Protein AF-J9CQ87-F1 (afdb_monomer_lite)

pLDDT: mean 82.02, std 18.48, range [25.48, 96.5]

Secondary structure (DSSP, 8-state):
----THHHHHHHHHHHHTTT-PPP--------PPPPPS-PPP---HHHHHHHHHHHHHHHHHHIIIIISHHHHHHHHHHHHTSPPP--HHHHHHHHHHHHHHHHHHHHTT-SSHHHHHHHHHHHHHHHHHHHHHTTT--HHHHHHHHHHHHHHHHHHHHHHHHHHHHH-S---HHHHHHHHHHHHHHHHHHHHHH----HHHHHHHHHHHHHHTT----HHHHHHS-S---HHHHHHHHHHHHHH-TT-GGGTGGGSPPPS-SGGGGSPP-SHHHHHHS-THHHHHHHTSPPPTT--HHHHHHHHHHHHHHT-S--------HHHHHHHHHHHHHT-HHHHHHHHHHH-HHHHHTT---HHHHHHHHHHHHH-SS-SS----HHHHHHHHHHHHHHHT---HHHHHHHHHHHHTTSHHHHHHHTTT--

Structure (mmCIF, N/CA/C/O backbone):
data_AF-J9CQ87-F1
#
_entry.id   AF-J9CQ87-F1
#
loop_
_atom_site.group_PDB
_atom_site.id
_atom_site.type_symbol
_atom_site.label_atom_id
_atom_site.label_alt_id
_atom_site.label_comp_id
_atom_site.label_asym_id
_atom_site.label_entity_id
_atom_site.label_seq_id
_atom_site.pdbx_PDB_ins_code
_atom_site.Cartn_x
_atom_site.Cartn_y
_atom_site.Cartn_z
_atom_site.occupancy
_atom_site.B_iso_or_equiv
_atom_site.auth_seq_id
_atom_site.auth_comp_id
_atom_site.auth_asym_id
_atom_site.auth_atom_id
_atom_site.pdbx_PDB_model_num
ATOM 1 N N . MET A 1 1 ? 20.898 -12.277 12.303 1.00 35.22 1 MET A N 1
ATOM 2 C CA . MET A 1 1 ? 20.474 -11.953 13.682 1.00 35.22 1 MET A CA 1
ATOM 3 C C . MET A 1 1 ? 19.114 -12.583 13.919 1.00 35.22 1 MET A C 1
ATOM 5 O O . MET A 1 1 ? 18.089 -11.985 13.626 1.00 35.22 1 MET A O 1
ATOM 9 N N . THR A 1 2 ? 19.126 -13.839 14.346 1.00 26.33 2 THR A N 1
ATOM 10 C CA . THR A 1 2 ? 17.952 -14.600 14.772 1.00 26.33 2 THR A CA 1
ATOM 11 C C . THR A 1 2 ? 17.672 -14.237 16.227 1.00 26.33 2 THR A C 1
ATOM 13 O O . THR A 1 2 ? 18.427 -14.601 17.123 1.00 26.33 2 THR A O 1
ATOM 16 N N . CYS A 1 3 ? 16.631 -13.436 16.453 1.00 26.03 3 CYS A N 1
ATOM 17 C CA . CYS A 1 3 ? 16.179 -13.101 17.797 1.00 26.03 3 CYS A CA 1
ATOM 18 C C . CYS A 1 3 ? 15.290 -14.245 18.297 1.00 26.03 3 CYS A C 1
ATOM 20 O O . CYS A 1 3 ? 14.221 -14.515 17.749 1.00 26.03 3 CYS A O 1
ATOM 22 N N . ASP A 1 4 ? 15.809 -14.952 19.291 1.00 25.48 4 ASP A N 1
ATOM 23 C CA . ASP A 1 4 ? 15.266 -16.145 19.923 1.00 25.48 4 ASP A CA 1
ATOM 24 C C . ASP A 1 4 ? 13.944 -15.842 20.660 1.00 25.48 4 ASP A C 1
ATOM 26 O O . ASP A 1 4 ? 13.906 -15.336 21.784 1.00 25.48 4 ASP A O 1
ATOM 30 N N . THR A 1 5 ? 12.825 -16.154 20.005 1.00 33.22 5 THR A N 1
ATOM 31 C CA . THR A 1 5 ? 11.451 -16.017 20.518 1.00 33.22 5 THR A CA 1
ATOM 32 C C . THR A 1 5 ? 11.085 -17.072 21.572 1.00 33.22 5 THR A C 1
ATOM 34 O O . THR A 1 5 ? 9.986 -17.026 22.135 1.00 33.22 5 THR A O 1
ATOM 37 N N . SER A 1 6 ? 11.994 -17.994 21.915 1.00 29.86 6 SER A N 1
ATOM 38 C CA . SER A 1 6 ? 11.729 -19.055 22.896 1.00 29.86 6 SER A CA 1
ATOM 39 C C . SER A 1 6 ? 11.899 -18.601 24.355 1.00 29.86 6 SER A C 1
ATOM 41 O O . SER A 1 6 ? 11.255 -19.150 25.257 1.00 29.86 6 SER A O 1
ATOM 43 N N . ARG A 1 7 ? 12.693 -17.549 24.610 1.00 29.77 7 ARG A N 1
ATOM 44 C CA . ARG A 1 7 ? 12.981 -17.063 25.974 1.00 29.77 7 ARG A CA 1
ATOM 45 C C . ARG A 1 7 ? 11.858 -16.204 26.565 1.00 29.77 7 ARG A C 1
ATOM 47 O O . ARG A 1 7 ? 11.610 -16.268 27.768 1.00 29.77 7 ARG A O 1
ATOM 54 N N . SER A 1 8 ? 11.111 -15.489 25.719 1.00 31.39 8 SER A N 1
ATOM 55 C CA . SER A 1 8 ? 9.995 -14.627 26.148 1.00 31.39 8 SER A CA 1
ATOM 56 C C . SER A 1 8 ? 8.750 -15.430 26.570 1.00 31.39 8 SER A C 1
ATOM 58 O O . SER A 1 8 ? 8.050 -15.067 27.516 1.00 31.39 8 SER A O 1
ATOM 60 N N . ARG A 1 9 ? 8.522 -16.611 25.972 1.00 32.94 9 ARG A N 1
ATOM 61 C CA . ARG A 1 9 ? 7.396 -17.492 26.342 1.00 32.94 9 ARG A CA 1
ATOM 62 C C . ARG A 1 9 ? 7.557 -18.143 27.722 1.00 32.94 9 ARG A C 1
ATOM 64 O O . ARG A 1 9 ? 6.557 -18.370 28.398 1.00 32.94 9 ARG A O 1
ATOM 71 N N . ARG A 1 10 ? 8.791 -18.384 28.189 1.00 32.78 10 ARG A N 1
ATOM 72 C CA . ARG A 1 10 ? 9.041 -18.952 29.532 1.00 32.78 10 ARG A CA 1
ATOM 73 C C . ARG A 1 10 ? 8.889 -17.932 30.663 1.00 32.78 10 ARG A C 1
ATOM 75 O O . ARG A 1 10 ? 8.535 -18.332 31.769 1.00 32.78 10 ARG A O 1
ATOM 82 N N . LEU A 1 11 ? 9.109 -16.638 30.405 1.00 35.78 11 LEU A N 1
ATOM 83 C CA . LEU A 1 11 ? 8.865 -15.592 31.408 1.00 35.78 11 LEU A CA 1
ATOM 84 C C . LEU A 1 11 ? 7.365 -15.335 31.610 1.00 35.78 11 LEU A C 1
ATOM 86 O O . LEU A 1 11 ? 6.923 -15.179 32.745 1.00 35.78 11 LEU A O 1
ATOM 90 N N . ILE A 1 12 ? 6.576 -15.377 30.532 1.00 39.56 12 ILE A N 1
ATOM 91 C CA . ILE A 1 12 ? 5.120 -15.178 30.594 1.00 39.56 12 ILE A CA 1
ATOM 92 C C . ILE A 1 12 ? 4.431 -16.360 31.297 1.00 39.56 12 ILE A C 1
ATOM 94 O O . ILE A 1 12 ? 3.556 -16.147 32.131 1.00 39.56 12 ILE A O 1
ATOM 98 N N . PHE A 1 13 ? 4.882 -17.600 31.072 1.00 33.88 13 PHE A N 1
ATOM 99 C CA . PHE A 1 13 ? 4.340 -18.761 31.794 1.00 33.88 13 PHE A CA 1
ATOM 100 C C . PHE A 1 13 ? 4.700 -18.772 33.291 1.00 33.88 13 PHE A C 1
ATOM 102 O O . PHE A 1 13 ? 3.884 -19.192 34.109 1.00 33.88 13 PHE A O 1
ATOM 109 N N . LYS A 1 14 ? 5.877 -18.256 33.681 1.00 31.06 14 LYS A N 1
ATOM 110 C CA . LYS A 1 14 ? 6.256 -18.124 35.102 1.00 31.06 14 LYS A CA 1
ATOM 111 C C . LYS A 1 14 ? 5.489 -17.014 35.830 1.00 31.06 14 LYS A C 1
ATOM 113 O O . LYS A 1 14 ? 5.185 -17.178 37.007 1.00 31.06 14 LYS A O 1
ATOM 118 N N . LEU A 1 15 ? 5.118 -15.936 35.136 1.00 34.12 15 LEU A N 1
ATOM 119 C CA . LEU A 1 15 ? 4.273 -14.869 35.691 1.00 34.12 15 LEU A CA 1
ATOM 120 C C . LEU A 1 15 ? 2.812 -15.304 35.887 1.00 34.12 15 LEU A C 1
ATOM 122 O O . LEU A 1 15 ? 2.163 -14.846 36.822 1.00 34.12 15 LEU A O 1
ATOM 126 N N . ILE A 1 16 ? 2.313 -16.229 35.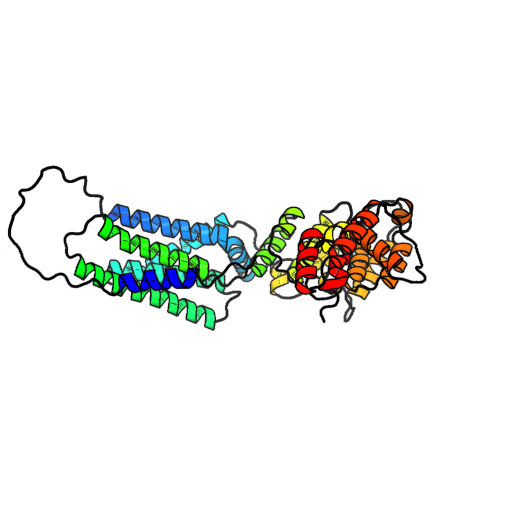061 1.00 36.91 16 ILE A N 1
ATOM 127 C CA . ILE A 1 16 ? 0.952 -16.769 35.193 1.00 36.91 16 ILE A CA 1
ATOM 128 C C . ILE A 1 16 ? 0.871 -17.827 36.309 1.00 36.91 16 ILE A C 1
ATOM 130 O O . ILE A 1 16 ? -0.129 -17.879 37.020 1.00 36.91 16 ILE A O 1
ATOM 134 N N . PHE A 1 17 ? 1.925 -18.620 36.541 1.00 32.16 17 PHE A N 1
ATOM 135 C CA . PHE A 1 17 ? 1.904 -19.660 37.581 1.00 32.16 17 PHE A CA 1
ATOM 136 C C . PHE A 1 17 ? 2.041 -19.108 39.013 1.00 32.16 17 PHE A C 1
ATOM 138 O O . PHE A 1 17 ? 1.481 -19.680 39.945 1.00 32.16 17 PHE A O 1
ATOM 145 N N . PHE A 1 18 ? 2.709 -17.962 39.201 1.00 33.41 18 PHE A N 1
ATOM 146 C CA . PHE A 1 18 ? 2.855 -17.336 40.527 1.00 33.41 18 PHE A CA 1
ATOM 147 C C . PHE A 1 18 ? 1.550 -16.702 41.051 1.00 33.41 18 PHE A C 1
ATOM 149 O O . PHE A 1 18 ? 1.421 -16.444 42.243 1.00 33.41 18 PHE A O 1
ATOM 156 N N . PHE A 1 19 ? 0.559 -16.478 40.180 1.00 37.97 19 PHE A N 1
ATOM 157 C CA . PHE A 1 19 ? -0.733 -15.880 40.540 1.00 37.97 19 PHE A CA 1
ATOM 158 C C . PHE A 1 19 ? -1.818 -16.899 40.939 1.00 37.97 19 PHE A C 1
ATOM 160 O O . PHE A 1 19 ? -2.903 -16.486 41.347 1.00 37.97 19 PHE A O 1
ATOM 167 N N . ILE A 1 20 ? -1.559 -18.211 40.820 1.00 37.22 20 ILE A N 1
ATOM 168 C CA . ILE A 1 20 ? -2.590 -19.260 40.970 1.00 37.22 20 ILE A CA 1
ATOM 169 C C . ILE A 1 20 ? -2.506 -20.014 42.313 1.00 37.22 20 ILE A C 1
ATOM 171 O O . ILE A 1 20 ? -3.511 -20.571 42.744 1.00 37.22 20 ILE A O 1
ATOM 175 N N . HIS A 1 21 ? -1.386 -19.959 43.041 1.00 30.97 21 HIS A N 1
ATOM 176 C CA . HIS A 1 21 ? -1.270 -20.574 44.371 1.00 30.97 21 HIS A CA 1
ATOM 177 C C . HIS A 1 21 ? -0.673 -19.609 45.406 1.00 30.97 21 HIS A C 1
ATOM 179 O O . HIS A 1 21 ? 0.550 -19.509 45.505 1.00 30.97 21 HIS A O 1
ATOM 185 N N . PRO A 1 22 ? -1.492 -18.921 46.224 1.00 34.94 22 PRO A N 1
ATOM 186 C CA . PRO A 1 22 ? -1.006 -18.422 47.497 1.00 34.94 22 PRO A CA 1
ATOM 187 C C . PRO A 1 22 ? -0.836 -19.628 48.427 1.00 34.94 22 PRO A C 1
ATOM 189 O O . PRO A 1 22 ? -1.793 -20.340 48.728 1.00 34.94 22 PRO A O 1
ATOM 192 N N . THR A 1 23 ? 0.406 -19.886 48.822 1.00 29.23 23 THR A N 1
ATOM 193 C CA . THR A 1 23 ? 0.766 -20.842 49.871 1.00 29.23 23 THR A CA 1
ATOM 194 C C . THR A 1 23 ? -0.042 -20.562 51.135 1.00 29.23 23 THR A C 1
ATOM 196 O O . THR A 1 23 ? -0.069 -19.426 51.613 1.00 29.23 23 THR A O 1
ATOM 199 N N . GLU A 1 24 ? -0.692 -21.602 51.654 1.00 30.95 24 GLU A N 1
ATOM 200 C CA . GLU A 1 24 ? -1.351 -21.615 52.957 1.00 30.95 24 GLU A CA 1
ATOM 201 C C . GLU A 1 24 ? -0.381 -21.143 54.045 1.00 30.95 24 GLU A C 1
ATOM 203 O O . GLU A 1 24 ? 0.711 -21.688 54.205 1.00 30.95 24 GLU A O 1
ATOM 208 N N . VAL A 1 25 ? -0.791 -20.133 54.810 1.00 32.84 25 VAL A N 1
ATOM 209 C CA . VAL A 1 25 ? -0.173 -19.799 56.094 1.00 32.84 25 VAL A CA 1
ATOM 210 C C . VAL A 1 25 ? -1.267 -19.936 57.147 1.00 32.84 25 VAL A C 1
ATOM 212 O O . VAL A 1 25 ? -2.261 -19.210 57.121 1.00 32.84 25 VAL A O 1
ATOM 215 N N . SER A 1 26 ? -1.096 -20.928 58.022 1.00 26.70 26 SER A N 1
ATOM 216 C CA . SER A 1 26 ? -1.992 -21.248 59.137 1.00 26.70 26 SER A CA 1
ATOM 217 C C . SER A 1 26 ? -2.163 -20.083 60.123 1.00 26.70 26 SER A C 1
ATOM 219 O O . SER A 1 26 ? -1.235 -19.292 60.306 1.00 26.70 26 SER A O 1
ATOM 221 N N . PRO A 1 27 ? -3.315 -19.997 60.817 1.00 35.22 27 PRO A N 1
ATOM 222 C CA . PRO A 1 27 ? -3.603 -18.928 61.756 1.00 35.22 27 PRO A CA 1
ATOM 223 C C . PRO A 1 27 ? -3.168 -19.323 63.169 1.00 35.22 27 PRO A C 1
ATOM 225 O O . PRO A 1 27 ? -3.730 -20.232 63.776 1.00 35.22 27 PRO A O 1
ATOM 228 N N . SER A 1 28 ? -2.218 -18.596 63.742 1.00 28.06 28 SER A N 1
ATOM 229 C CA . SER A 1 28 ? -2.099 -18.495 65.194 1.00 28.06 28 SER A CA 1
ATOM 230 C C . SER A 1 28 ? -1.306 -17.252 65.586 1.00 28.06 28 SER A C 1
ATOM 232 O O . SER A 1 28 ? -0.387 -16.839 64.888 1.00 28.06 28 SER A O 1
ATOM 234 N N . VAL A 1 29 ? -1.671 -16.716 66.755 1.00 31.23 29 VAL A N 1
ATOM 235 C CA . VAL A 1 29 ? -0.969 -15.710 67.573 1.00 31.23 29 VAL A CA 1
ATOM 236 C C . VAL A 1 29 ? -1.567 -14.286 67.580 1.00 31.23 29 VAL A C 1
ATOM 238 O O . VAL A 1 29 ? -1.234 -13.412 66.792 1.00 31.23 29 VAL A O 1
ATOM 241 N N . LEU A 1 30 ? -2.439 -14.113 68.584 1.00 31.19 30 LEU A N 1
ATOM 242 C CA . LEU A 1 30 ? -2.567 -13.001 69.543 1.00 31.19 30 LEU A CA 1
ATOM 243 C C . LEU A 1 30 ? -2.811 -11.546 69.074 1.00 31.19 30 LEU A C 1
ATOM 245 O O . LEU A 1 30 ? -1.917 -10.823 68.662 1.00 31.19 30 LEU A O 1
ATOM 249 N N . SER A 1 31 ? -4.026 -11.076 69.388 1.00 35.47 31 SER A N 1
ATOM 250 C CA . SER A 1 31 ? -4.285 -10.017 70.387 1.00 35.47 31 SER A CA 1
ATOM 251 C C . SER A 1 31 ? -3.315 -8.821 70.446 1.00 35.47 31 SER A C 1
ATOM 253 O O . SER A 1 31 ? -2.357 -8.842 71.216 1.00 35.47 31 SER A O 1
ATOM 255 N N . ALA A 1 32 ? -3.697 -7.708 69.813 1.00 30.73 32 ALA A N 1
ATOM 256 C CA . ALA A 1 32 ? -3.515 -6.359 70.364 1.00 30.73 32 ALA A CA 1
ATOM 257 C C . ALA A 1 32 ? -4.447 -5.367 69.640 1.00 30.73 32 ALA A C 1
ATOM 259 O O . ALA A 1 32 ? -4.411 -5.249 68.417 1.00 30.73 32 ALA A O 1
ATOM 260 N N . ARG A 1 33 ? -5.297 -4.646 70.386 1.00 37.53 33 ARG A N 1
ATOM 261 C CA . ARG A 1 33 ? -5.996 -3.450 69.878 1.00 37.53 33 ARG A CA 1
ATOM 262 C C . ARG A 1 33 ? -4.974 -2.318 69.721 1.00 37.53 33 ARG A C 1
ATOM 264 O O . ARG A 1 33 ? -4.331 -2.008 70.722 1.00 37.53 33 ARG A O 1
ATOM 271 N N . PRO A 1 34 ? -4.882 -1.626 68.573 1.00 36.59 34 PRO A N 1
ATOM 272 C CA . PRO A 1 34 ? -4.258 -0.318 68.527 1.00 36.59 34 PRO A CA 1
ATOM 273 C C . PRO A 1 34 ? -5.309 0.780 68.737 1.00 36.59 34 PRO A C 1
ATOM 275 O O . PRO A 1 34 ? -6.405 0.757 68.174 1.00 36.59 34 PRO A O 1
ATOM 278 N N . THR A 1 35 ? -4.955 1.728 69.594 1.00 37.81 35 THR A N 1
ATOM 279 C CA . THR A 1 35 ? -5.598 3.029 69.806 1.00 37.81 35 THR A CA 1
ATOM 280 C C . THR A 1 35 ? -5.593 3.879 68.521 1.00 37.81 35 THR A C 1
ATOM 282 O O . THR A 1 35 ? -4.758 3.655 67.643 1.00 37.81 35 THR A O 1
ATOM 285 N N . PRO A 1 36 ? -6.512 4.853 68.361 1.00 38.66 36 PRO A N 1
ATOM 286 C CA . PRO A 1 36 ? -6.597 5.643 67.134 1.00 38.66 36 PRO A CA 1
ATOM 287 C C . PRO A 1 36 ? -5.506 6.727 67.095 1.00 38.66 36 PRO A C 1
ATOM 289 O O . PRO A 1 36 ? -5.487 7.622 67.938 1.00 38.66 36 PRO A O 1
ATOM 292 N N . CYS A 1 37 ? -4.613 6.665 66.102 1.00 33.84 37 CYS A N 1
ATOM 293 C CA . CYS A 1 37 ? -3.711 7.769 65.761 1.00 33.84 37 CYS A CA 1
ATOM 294 C C . CYS A 1 37 ? -4.494 8.907 65.075 1.00 33.84 37 CYS A C 1
ATOM 296 O O . CYS A 1 37 ? -5.267 8.631 64.151 1.00 33.84 37 CYS A O 1
ATOM 298 N N . PRO A 1 38 ? -4.286 10.175 65.470 1.00 46.19 38 PRO A N 1
ATOM 299 C CA . PRO A 1 38 ? -4.991 11.318 64.914 1.00 46.19 38 PRO A CA 1
ATOM 300 C C . PRO A 1 38 ? -4.199 11.914 63.748 1.00 46.19 38 PRO A C 1
ATOM 302 O O . PRO A 1 38 ? -3.747 13.031 63.866 1.00 46.19 38 PRO A O 1
ATOM 305 N N . ASP A 1 39 ? -3.997 11.177 62.654 1.00 43.78 39 ASP A N 1
ATOM 306 C CA . ASP A 1 39 ? -3.392 11.713 61.418 1.00 43.78 39 ASP A CA 1
ATOM 307 C C . ASP A 1 39 ? -3.730 10.785 60.239 1.00 43.78 39 ASP A C 1
ATOM 309 O O . ASP A 1 39 ? -2.900 10.038 59.719 1.00 43.78 39 ASP A O 1
ATOM 313 N N . ALA A 1 40 ? -5.004 10.769 59.840 1.00 38.56 40 ALA A N 1
ATOM 314 C CA . ALA A 1 40 ? -5.404 10.147 58.582 1.00 38.56 40 ALA A CA 1
ATOM 315 C C . ALA A 1 40 ? -5.237 11.179 57.450 1.00 38.56 40 ALA A C 1
ATOM 317 O O . ALA A 1 40 ? -5.814 12.265 57.548 1.00 38.56 40 ALA A O 1
ATOM 318 N N . PRO A 1 41 ? -4.486 10.878 56.370 1.00 43.59 41 PRO A N 1
ATOM 319 C CA . PRO A 1 41 ? -4.405 11.769 55.219 1.00 43.59 41 PRO A CA 1
ATOM 320 C C . PRO A 1 41 ? -5.803 11.975 54.611 1.00 43.59 41 PRO A C 1
ATOM 322 O O . PRO A 1 41 ? -6.659 11.088 54.719 1.00 43.59 41 PRO A O 1
ATOM 325 N N . PRO A 1 42 ? -6.056 13.135 53.980 1.00 40.84 42 PRO A N 1
ATOM 326 C CA . PRO A 1 42 ? -7.391 13.532 53.569 1.00 40.84 42 PRO A CA 1
ATOM 327 C C . PRO A 1 42 ? -8.005 12.489 52.635 1.00 40.84 42 PRO A C 1
ATOM 329 O O . PRO A 1 42 ? -7.396 12.026 51.670 1.00 40.84 42 PRO A O 1
ATOM 332 N N . PHE A 1 43 ? -9.236 12.119 52.974 1.00 42.69 43 PHE A N 1
ATOM 333 C CA . PHE A 1 43 ? -10.108 11.215 52.245 1.00 42.69 43 PHE A CA 1
ATOM 334 C C . PHE A 1 43 ? -10.228 11.686 50.787 1.00 42.69 43 PHE A C 1
ATOM 336 O O . PHE A 1 43 ? -10.923 12.657 50.497 1.00 42.69 43 PHE A O 1
ATOM 343 N N . VAL A 1 44 ? -9.524 11.026 49.863 1.00 48.75 44 VAL A N 1
ATOM 344 C CA . VAL A 1 44 ? -9.715 11.256 48.426 1.00 48.75 44 VAL A CA 1
ATOM 345 C C . VAL A 1 44 ? -11.144 10.839 48.093 1.00 48.75 44 VAL A C 1
ATOM 347 O O . VAL A 1 44 ? -11.498 9.666 48.216 1.00 48.75 44 VAL A O 1
ATOM 350 N N . ASP A 1 45 ? -11.965 11.817 47.720 1.00 55.88 45 ASP A N 1
ATOM 351 C CA . ASP A 1 45 ? -13.370 11.645 47.366 1.00 55.88 45 ASP A CA 1
ATOM 352 C C . ASP A 1 45 ? -13.500 10.580 46.258 1.00 55.88 45 ASP A C 1
ATOM 354 O O . ASP A 1 45 ? -12.980 10.752 45.151 1.00 55.88 45 ASP A O 1
ATOM 358 N N . ASP A 1 46 ? -14.166 9.460 46.565 1.00 59.81 46 ASP A N 1
ATOM 359 C CA . ASP A 1 46 ? -14.309 8.260 45.714 1.00 59.81 46 ASP A CA 1
ATOM 360 C C . ASP A 1 46 ? -14.875 8.611 44.321 1.00 59.81 46 ASP A C 1
ATOM 362 O O . ASP A 1 46 ? -14.575 7.982 43.301 1.00 59.81 46 ASP A O 1
ATOM 366 N N . SER A 1 47 ? -15.658 9.692 44.261 1.00 65.88 47 SER A N 1
ATOM 367 C CA . SER A 1 47 ? -16.245 10.204 43.029 1.00 65.88 47 SER A CA 1
ATOM 368 C C . SER A 1 47 ? -15.225 10.870 42.095 1.00 65.88 47 SER A C 1
ATOM 370 O O . SER A 1 47 ? -15.401 10.832 40.876 1.00 65.88 47 SER A O 1
ATOM 372 N N . SER A 1 48 ? -14.149 11.450 42.630 1.00 72.88 48 SER A N 1
ATOM 373 C CA . SER A 1 48 ? -13.132 12.174 41.856 1.00 72.88 48 SER A CA 1
ATOM 374 C C . SER A 1 48 ? -12.229 11.220 41.064 1.00 72.88 48 SER A C 1
ATOM 376 O O . SER A 1 48 ? -12.036 11.403 39.860 1.00 72.88 48 SER A O 1
ATOM 378 N N . SER A 1 49 ? -11.775 10.131 41.689 1.00 73.44 49 SER A N 1
ATOM 379 C CA . SER A 1 49 ? -10.913 9.121 41.062 1.00 73.44 49 SER A CA 1
ATOM 380 C C . SER A 1 49 ? -11.605 8.372 39.923 1.00 73.44 49 SER A C 1
ATOM 382 O O . SER A 1 49 ? -11.019 8.176 38.859 1.00 73.44 49 SER A O 1
ATOM 384 N N . GLN A 1 50 ? -12.883 8.018 40.089 1.00 78.62 50 GLN A N 1
ATOM 385 C CA . GLN A 1 50 ? -13.676 7.386 39.027 1.00 78.62 50 GLN A CA 1
ATOM 386 C C . GLN A 1 50 ? -13.910 8.335 37.838 1.00 78.62 50 GLN A C 1
ATOM 388 O O . GLN A 1 50 ? -13.839 7.922 36.679 1.00 78.62 50 GLN A O 1
ATOM 393 N N . ARG A 1 51 ? -14.131 9.633 38.100 1.00 85.19 51 ARG A N 1
ATOM 394 C CA . ARG A 1 51 ? -14.250 10.652 37.040 1.00 85.19 51 ARG A CA 1
ATOM 395 C C . ARG A 1 51 ? -12.951 10.805 36.248 1.00 85.19 51 ARG A C 1
ATOM 397 O O . ARG A 1 51 ? -13.022 10.924 35.027 1.00 85.19 51 ARG A O 1
ATOM 404 N N . MET A 1 52 ? -11.789 10.746 36.904 1.00 87.88 52 MET A N 1
ATOM 405 C CA . MET A 1 52 ? -10.487 10.807 36.226 1.00 87.88 52 MET A CA 1
ATOM 406 C C . MET A 1 52 ? -10.269 9.626 35.269 1.00 87.88 52 MET A C 1
ATOM 408 O O . MET A 1 52 ? -9.843 9.830 34.134 1.00 87.88 52 MET A O 1
ATOM 412 N N . ILE A 1 53 ? -10.627 8.403 35.672 1.00 88.12 53 ILE A N 1
ATOM 413 C CA . ILE A 1 53 ? -10.493 7.212 34.811 1.00 88.12 53 ILE A CA 1
ATOM 414 C C . ILE A 1 53 ? -11.447 7.286 33.613 1.00 88.12 53 ILE A C 1
ATOM 416 O O . ILE A 1 53 ? -11.067 6.965 32.487 1.00 88.12 53 ILE A O 1
ATOM 420 N N . HIS A 1 54 ? -12.675 7.765 33.820 1.00 89.50 54 HIS A N 1
ATOM 421 C CA . HIS A 1 54 ? -13.600 8.005 32.715 1.00 89.50 54 HIS A CA 1
ATOM 422 C C . HIS A 1 54 ? -13.073 9.055 31.737 1.00 89.50 54 HIS A C 1
ATOM 424 O O . HIS A 1 54 ? -13.164 8.849 30.528 1.00 89.50 54 HIS A O 1
ATOM 430 N N . LEU A 1 55 ? -12.502 10.154 32.239 1.00 92.25 55 LEU A N 1
ATOM 431 C CA . LEU A 1 55 ? -11.878 11.177 31.402 1.00 92.25 55 LEU A CA 1
ATOM 432 C C . LEU A 1 55 ? -10.730 10.588 30.574 1.00 92.25 55 LEU A C 1
ATOM 434 O O . LEU A 1 55 ? -10.666 10.835 29.372 1.00 92.25 55 LEU A O 1
ATOM 438 N N . PHE A 1 56 ? -9.880 9.764 31.192 1.00 93.69 56 PHE A N 1
ATOM 439 C CA . PHE A 1 56 ? -8.813 9.049 30.497 1.00 93.69 56 PHE A CA 1
ATOM 440 C C . PHE A 1 56 ? -9.355 8.173 29.362 1.00 93.69 56 PHE A C 1
ATOM 442 O O . PHE A 1 56 ? -8.851 8.245 28.246 1.00 93.69 56 PHE A O 1
ATOM 449 N N . LEU A 1 57 ? -10.409 7.389 29.607 1.00 92.75 57 LEU A N 1
ATOM 450 C CA . LEU A 1 57 ? -11.005 6.529 28.581 1.00 92.75 57 LEU A CA 1
ATOM 451 C C . LEU A 1 57 ? -11.630 7.322 27.427 1.00 92.75 57 LEU A C 1
ATOM 453 O O . LEU A 1 57 ? -11.489 6.920 26.274 1.00 92.75 57 LEU A O 1
ATOM 457 N N . TYR A 1 58 ? -12.278 8.458 27.700 1.00 94.75 58 TYR A N 1
ATOM 458 C CA . TYR A 1 58 ? -12.776 9.332 26.633 1.00 94.75 58 TYR A CA 1
ATOM 459 C C . TYR A 1 58 ? -11.648 9.977 25.834 1.00 94.75 58 TYR A C 1
ATOM 461 O O . TYR A 1 58 ? -11.734 10.033 24.610 1.00 94.75 58 TYR A O 1
ATOM 469 N N . LEU A 1 59 ? -10.589 10.438 26.504 1.00 95.12 59 LEU A N 1
ATOM 470 C CA . LEU A 1 59 ? -9.414 10.987 25.834 1.00 95.12 59 LEU A CA 1
ATOM 471 C C . LEU A 1 59 ? -8.746 9.922 24.960 1.00 95.12 59 LEU A C 1
ATOM 473 O O . LEU A 1 59 ? -8.413 10.193 23.810 1.00 95.12 59 LEU A O 1
ATOM 477 N N . TYR A 1 60 ? -8.604 8.701 25.477 1.00 94.88 60 TYR A N 1
ATOM 478 C CA . TYR A 1 60 ? -8.075 7.574 24.720 1.00 94.88 60 TYR A CA 1
ATOM 479 C C . TYR A 1 60 ? -8.948 7.268 23.500 1.00 94.88 60 TYR A C 1
ATOM 481 O O . TYR A 1 60 ? -8.427 7.150 22.397 1.00 94.88 60 TYR A O 1
ATOM 489 N N . LEU A 1 61 ? -10.272 7.208 23.669 1.00 94.88 61 LEU A N 1
ATOM 490 C CA . LEU A 1 61 ? -11.216 7.005 22.570 1.00 94.88 61 LEU A CA 1
ATOM 491 C C . LEU A 1 61 ? -11.114 8.118 21.515 1.00 94.88 61 LEU A C 1
ATOM 493 O O . LEU A 1 61 ? -11.166 7.843 20.318 1.00 94.88 61 LEU A O 1
ATOM 497 N N . PHE A 1 62 ? -10.923 9.367 21.944 1.00 95.94 62 PHE A N 1
ATOM 498 C CA . PHE A 1 62 ? -10.710 10.497 21.045 1.00 95.94 62 PHE A CA 1
ATOM 499 C C . PHE A 1 62 ? -9.417 10.379 20.258 1.00 95.94 62 PHE A C 1
ATOM 501 O O . PHE A 1 62 ? -9.447 10.518 19.038 1.00 95.94 62 PHE A O 1
ATOM 508 N N . LEU A 1 63 ? -8.299 10.077 20.911 1.00 95.31 63 LEU A N 1
ATOM 509 C CA . LEU A 1 63 ? -7.022 9.880 20.228 1.00 95.31 63 LEU A CA 1
ATOM 510 C C . LEU A 1 63 ? -7.058 8.655 19.307 1.00 95.31 63 LEU A C 1
ATOM 512 O O . LEU A 1 63 ? -6.526 8.697 18.199 1.00 95.31 63 LEU A O 1
ATOM 516 N N . PHE A 1 64 ? -7.741 7.589 19.722 1.00 94.88 64 PHE A N 1
ATOM 517 C CA . PHE A 1 64 ? -7.956 6.404 18.901 1.00 94.88 64 PHE A CA 1
ATOM 518 C C . PHE A 1 64 ? -8.674 6.764 17.595 1.00 94.88 64 PHE A C 1
ATOM 520 O O . PHE A 1 64 ? -8.173 6.441 16.525 1.00 94.88 64 PHE A O 1
ATOM 527 N N . LEU A 1 65 ? -9.784 7.502 17.657 1.00 94.50 65 LEU A N 1
ATOM 528 C CA . LEU A 1 65 ? -10.574 7.851 16.470 1.00 94.50 65 LEU A CA 1
ATOM 529 C C . LEU A 1 65 ? -9.971 8.989 15.633 1.00 94.50 65 LEU A C 1
ATOM 531 O O . LEU A 1 65 ? -10.094 8.977 14.413 1.00 94.50 65 LEU A O 1
ATOM 535 N N . SER A 1 66 ? -9.328 9.973 16.264 1.00 93.31 66 SER A N 1
ATOM 536 C CA . SER A 1 66 ? -8.795 11.164 15.579 1.00 93.31 66 SER A CA 1
ATOM 537 C C . SER A 1 66 ? -7.361 11.020 15.080 1.00 93.31 66 SER A C 1
ATOM 539 O O . SER A 1 66 ? -6.961 11.778 14.200 1.00 93.31 66 SER A O 1
ATOM 541 N N . VAL A 1 67 ? -6.576 10.087 15.629 1.00 91.25 67 VAL A N 1
ATOM 542 C CA . VAL A 1 67 ? -5.162 9.904 15.263 1.00 91.25 67 VAL A CA 1
ATOM 543 C C . VAL A 1 67 ? -4.911 8.500 14.735 1.00 91.25 67 VAL A C 1
ATOM 545 O O . VAL A 1 67 ? -4.446 8.352 13.608 1.00 91.25 67 VAL A O 1
ATOM 548 N N . ALA A 1 68 ? -5.221 7.461 15.516 1.00 90.69 68 ALA A N 1
ATOM 549 C CA . ALA A 1 68 ? -4.898 6.088 15.119 1.00 90.69 68 ALA A CA 1
ATOM 550 C C . ALA A 1 68 ? -5.777 5.601 13.953 1.00 90.69 68 ALA A C 1
ATOM 552 O O . ALA A 1 68 ? -5.280 4.978 13.020 1.00 90.69 68 ALA A O 1
ATOM 553 N N . GLN A 1 69 ? -7.069 5.925 14.000 1.00 93.56 69 GLN A N 1
ATOM 554 C CA . GLN A 1 69 ? -8.109 5.463 13.076 1.00 93.56 69 GLN A CA 1
ATOM 555 C C . GLN A 1 69 ? -8.755 6.622 12.300 1.00 93.56 69 GLN A C 1
ATOM 557 O O . GLN A 1 69 ? -9.877 6.532 11.813 1.00 93.56 69 GLN A O 1
ATOM 562 N N . ALA A 1 70 ? -8.025 7.727 12.142 1.00 92.19 70 ALA A N 1
ATOM 563 C CA . ALA A 1 70 ? -8.483 8.882 11.373 1.00 92.19 70 ALA A CA 1
ATOM 564 C C . ALA A 1 70 ? -8.818 8.522 9.916 1.00 92.19 70 ALA A C 1
ATOM 566 O O . ALA A 1 70 ? -9.814 8.984 9.348 1.00 92.19 70 ALA A O 1
ATOM 567 N N . ASP A 1 71 ? -7.975 7.679 9.317 1.00 91.12 71 ASP A N 1
ATOM 568 C CA . ASP A 1 71 ? -8.065 7.307 7.907 1.00 91.12 71 ASP A CA 1
ATOM 569 C C . ASP A 1 71 ? -9.315 6.469 7.628 1.00 91.12 71 ASP A C 1
ATOM 571 O O . ASP A 1 71 ? -10.067 6.753 6.696 1.00 91.12 71 ASP A O 1
ATOM 575 N N . THR A 1 72 ? -9.573 5.491 8.497 1.00 92.31 72 THR A N 1
ATOM 576 C CA . THR A 1 72 ? -10.718 4.576 8.426 1.00 92.31 72 THR A CA 1
ATOM 577 C C . THR A 1 72 ? -12.033 5.307 8.681 1.00 92.31 72 THR A C 1
ATOM 579 O O . THR A 1 72 ? -12.999 5.100 7.946 1.00 92.31 72 THR A O 1
ATOM 582 N N . VAL A 1 73 ? -12.068 6.226 9.652 1.00 93.44 73 VAL A N 1
ATOM 583 C CA . VAL A 1 73 ? -13.238 7.081 9.917 1.00 93.44 73 VAL A CA 1
ATOM 584 C C . VAL A 1 73 ? -13.557 7.967 8.708 1.00 93.44 73 VAL A C 1
ATOM 586 O O . VAL A 1 73 ? -14.711 8.056 8.287 1.00 93.44 73 VAL A O 1
ATOM 589 N N . THR A 1 74 ? -12.540 8.586 8.105 1.00 91.44 74 THR A N 1
ATOM 590 C CA . THR A 1 74 ? -12.717 9.429 6.908 1.00 91.44 74 THR A CA 1
ATOM 591 C C . THR A 1 74 ? -13.202 8.605 5.714 1.00 91.44 74 THR A C 1
ATOM 593 O O . THR A 1 74 ? -14.068 9.043 4.952 1.00 91.44 74 THR A O 1
ATOM 596 N N . TYR A 1 75 ? -12.690 7.384 5.563 1.00 91.75 75 TYR A N 1
ATOM 597 C CA . TYR A 1 75 ? -13.133 6.464 4.523 1.00 91.75 75 TYR A CA 1
ATOM 598 C C . TYR A 1 75 ? -14.602 6.055 4.695 1.00 91.75 75 TYR A C 1
ATOM 600 O O . TYR A 1 75 ? -15.364 6.102 3.732 1.00 91.75 75 TYR A O 1
ATOM 608 N N . GLN A 1 76 ? -15.051 5.748 5.913 1.00 90.56 76 GLN A N 1
ATOM 609 C CA . GLN A 1 76 ? -16.465 5.444 6.166 1.00 90.56 76 GLN A CA 1
ATOM 610 C C . GLN A 1 76 ? -17.381 6.624 5.898 1.00 90.56 76 GLN A C 1
ATOM 612 O O . GLN A 1 76 ? -18.452 6.461 5.317 1.00 90.56 76 GLN A O 1
ATOM 617 N N . LEU A 1 77 ? -16.952 7.830 6.264 1.00 90.81 77 LEU A N 1
ATOM 618 C CA . LEU A 1 77 ? -17.695 9.025 5.897 1.00 90.81 77 LEU A CA 1
ATOM 619 C C . LEU A 1 77 ? -17.769 9.178 4.370 1.00 90.81 77 LEU A C 1
ATOM 621 O O . LEU A 1 77 ? -18.813 9.551 3.843 1.00 90.81 77 LEU A O 1
ATOM 625 N N . SER A 1 78 ? -16.699 8.825 3.655 1.00 90.56 78 SER A N 1
ATOM 626 C CA . SER A 1 78 ? -16.679 8.836 2.188 1.00 90.56 78 SER A CA 1
ATOM 627 C C . SER A 1 78 ? -17.636 7.798 1.589 1.00 90.56 78 SER A C 1
ATOM 629 O O . SER A 1 78 ? -18.315 8.090 0.607 1.00 90.56 78 SER A O 1
ATOM 631 N N . GLN A 1 79 ? -17.755 6.615 2.205 1.00 90.56 79 GLN A N 1
ATOM 632 C CA . GLN A 1 79 ? -18.758 5.609 1.835 1.00 90.56 79 GLN A CA 1
ATOM 633 C C . GLN A 1 79 ? -20.184 6.128 2.042 1.00 90.56 79 GLN A C 1
ATOM 635 O O . GLN A 1 79 ? -21.011 6.005 1.142 1.00 90.56 79 GLN A O 1
ATOM 640 N N . LEU A 1 80 ? -20.462 6.751 3.192 1.00 90.19 80 LEU A N 1
ATOM 641 C CA . LEU A 1 80 ? -21.780 7.312 3.508 1.00 90.19 80 LEU A CA 1
ATOM 642 C C . LEU A 1 80 ? -22.169 8.462 2.571 1.00 90.19 80 LEU A C 1
ATOM 644 O O . LEU A 1 80 ? -23.332 8.591 2.200 1.00 90.19 80 LEU A O 1
ATOM 648 N N . LEU A 1 81 ? -21.203 9.297 2.183 1.00 88.62 81 LEU A N 1
ATOM 649 C CA . LEU A 1 81 ? -21.422 10.418 1.269 1.00 88.62 81 LEU A CA 1
ATOM 650 C C . LEU A 1 81 ? -21.406 10.004 -0.213 1.00 88.62 81 LEU A C 1
ATOM 652 O O . LEU A 1 81 ? -21.764 10.817 -1.064 1.00 88.62 81 LEU A O 1
ATOM 656 N N . GLY A 1 82 ? -20.946 8.790 -0.536 1.00 86.81 82 GLY A N 1
ATOM 657 C CA . GLY A 1 82 ? -20.735 8.321 -1.912 1.00 86.81 82 GLY A CA 1
ATOM 658 C C . GLY A 1 82 ? -19.649 9.086 -2.680 1.00 86.81 82 GLY A C 1
ATOM 659 O O . GLY A 1 82 ? -19.546 8.963 -3.899 1.00 86.81 82 GLY A O 1
ATOM 660 N N . ARG A 1 83 ? -18.852 9.904 -1.986 1.00 86.31 83 ARG A N 1
ATOM 661 C CA . ARG A 1 83 ? -17.792 10.748 -2.549 1.00 86.31 83 ARG A CA 1
ATOM 662 C C . ARG A 1 83 ? -16.675 10.939 -1.525 1.00 86.31 83 ARG A C 1
ATOM 664 O O . ARG A 1 83 ? -16.948 10.821 -0.331 1.00 86.31 83 ARG A O 1
ATOM 671 N N . PRO A 1 84 ? -15.456 11.299 -1.954 1.00 84.25 84 PRO A N 1
ATOM 672 C CA . PRO A 1 84 ? -14.373 11.619 -1.033 1.00 84.25 84 PRO A CA 1
ATOM 673 C C . PRO A 1 84 ? -14.765 12.662 0.020 1.00 84.25 84 PRO A C 1
ATOM 675 O O . PRO A 1 84 ? -15.222 13.758 -0.317 1.00 84.25 84 PRO A O 1
ATOM 678 N N . ALA A 1 85 ? -14.600 12.314 1.296 1.00 86.88 85 ALA A N 1
ATOM 679 C CA . ALA A 1 85 ? -14.865 13.207 2.416 1.00 86.88 85 ALA A CA 1
ATOM 680 C C . ALA A 1 85 ? -13.680 14.163 2.676 1.00 86.88 85 ALA A C 1
ATOM 682 O O . ALA A 1 85 ? -12.525 13.772 2.485 1.00 86.88 85 ALA A O 1
ATOM 683 N N . PRO A 1 86 ? -13.934 15.403 3.140 1.00 85.62 86 PRO A N 1
ATOM 684 C CA . PRO A 1 86 ? -12.867 16.333 3.511 1.00 85.62 86 PRO A CA 1
ATOM 685 C C . PRO A 1 86 ? -12.087 15.835 4.739 1.00 85.62 86 PRO A C 1
ATOM 687 O O . PRO A 1 86 ? -12.625 15.105 5.561 1.00 85.62 86 PRO A O 1
ATOM 690 N N . GLN A 1 87 ? -10.818 16.219 4.905 1.00 80.56 87 GLN A N 1
ATOM 691 C CA . GLN A 1 87 ? -9.979 15.671 5.985 1.00 80.56 87 GLN A CA 1
ATOM 692 C C . GLN A 1 87 ? -9.965 16.541 7.234 1.00 80.56 87 GLN A C 1
ATOM 694 O O . GLN A 1 87 ? -9.038 17.320 7.463 1.00 80.56 87 GLN A O 1
ATOM 699 N N . TRP A 1 88 ? -10.958 16.350 8.099 1.00 88.62 88 TRP A N 1
ATOM 700 C CA . TRP A 1 88 ? -10.989 16.978 9.421 1.00 88.62 88 TRP A CA 1
ATOM 701 C C . TRP A 1 88 ? -10.957 15.926 10.535 1.00 88.62 88 TRP A C 1
ATOM 703 O O . TRP A 1 88 ? -11.947 15.745 11.248 1.00 88.62 88 TRP A O 1
ATOM 713 N N . PRO A 1 89 ? -9.816 15.236 10.726 1.00 89.62 89 PRO A N 1
ATOM 714 C CA . PRO A 1 89 ? -9.724 14.076 11.614 1.00 89.62 89 PRO A CA 1
ATOM 715 C C . PRO A 1 89 ? -10.043 14.415 13.076 1.00 89.62 89 PRO A C 1
ATOM 717 O O . PRO A 1 89 ? -10.698 13.639 13.771 1.00 89.62 89 PRO A O 1
ATOM 720 N N . LEU A 1 90 ? -9.668 15.617 13.528 1.00 93.12 90 LEU A N 1
ATOM 721 C CA . LEU A 1 90 ? -10.009 16.112 14.865 1.00 93.12 90 LEU A CA 1
ATOM 722 C C . LEU A 1 90 ? -11.517 16.339 15.028 1.00 93.12 90 LEU A C 1
ATOM 724 O O . LEU A 1 90 ? -12.077 16.005 16.069 1.00 93.12 90 LEU A O 1
ATOM 728 N N . VAL A 1 91 ? -12.183 16.876 14.001 1.00 93.75 91 VAL A N 1
ATOM 729 C CA . VAL A 1 91 ? -13.626 17.158 14.033 1.00 93.75 91 VAL A CA 1
ATOM 730 C C . VAL A 1 91 ? -14.411 15.852 14.030 1.00 93.75 91 VAL A C 1
ATOM 732 O O . VAL A 1 91 ? -15.286 15.667 14.872 1.00 93.75 91 VAL A O 1
ATOM 735 N N . TYR A 1 92 ? -14.071 14.918 13.141 1.00 92.00 92 TYR A N 1
ATOM 736 C CA . TYR A 1 92 ? -14.742 13.619 13.073 1.00 92.00 92 TYR A CA 1
ATOM 737 C C . TYR A 1 92 ? -14.511 12.787 14.330 1.00 92.00 92 TYR A C 1
ATOM 739 O O . TYR A 1 92 ? -15.468 12.246 14.880 1.00 92.00 92 TYR A O 1
ATOM 747 N N . GLY A 1 93 ? -13.277 12.752 14.842 1.00 92.69 93 GLY A N 1
ATOM 748 C CA . GLY A 1 93 ? -12.977 12.092 16.108 1.00 92.69 93 GLY A CA 1
ATOM 749 C C . GLY A 1 93 ? -13.752 12.700 17.280 1.00 92.69 93 GLY A C 1
ATOM 750 O O . GLY A 1 93 ? -14.309 11.966 18.096 1.00 92.69 93 GLY A O 1
ATOM 751 N N . LEU A 1 94 ? -13.874 14.031 17.349 1.00 95.12 94 LEU A N 1
ATOM 752 C CA . LEU A 1 94 ? -14.648 14.694 18.402 1.00 95.12 94 LEU A CA 1
ATOM 753 C C . LEU A 1 94 ? -16.146 14.382 18.289 1.00 95.12 94 LEU A C 1
ATOM 755 O O . LEU A 1 94 ? -16.760 13.963 19.266 1.00 95.12 94 LEU A O 1
ATOM 759 N N . LEU A 1 95 ? -16.739 14.528 17.104 1.00 94.81 95 LEU A N 1
ATOM 760 C CA . LEU A 1 95 ? -18.158 14.229 16.888 1.00 94.81 95 LEU A CA 1
ATOM 761 C C . LEU A 1 95 ? -18.484 12.777 17.244 1.00 94.81 95 LEU A C 1
ATOM 763 O O . LEU A 1 95 ? -19.471 12.504 17.929 1.00 94.81 95 LEU A O 1
ATOM 767 N N . LEU A 1 96 ? -17.621 11.849 16.833 1.00 93.94 96 LEU A N 1
ATOM 768 C CA . LEU A 1 96 ? -17.833 10.433 17.069 1.00 93.94 96 LEU A CA 1
ATOM 769 C C . LEU A 1 96 ? -17.645 10.049 18.541 1.00 93.94 96 LEU A C 1
ATOM 771 O O . LEU A 1 96 ? -18.415 9.252 19.070 1.00 93.94 96 LEU A O 1
ATOM 775 N N . THR A 1 97 ? -16.685 10.648 19.246 1.00 95.00 97 THR A N 1
ATOM 776 C CA . THR A 1 97 ? -16.530 10.429 20.696 1.00 95.00 97 THR A CA 1
ATOM 777 C C . THR A 1 97 ? -17.715 10.959 21.489 1.00 95.00 97 THR A C 1
ATOM 779 O O . THR A 1 97 ? -18.168 10.288 22.415 1.00 95.00 97 THR A O 1
ATOM 782 N N . VAL A 1 98 ? -18.262 12.118 21.106 1.00 95.38 98 VAL A N 1
ATOM 783 C CA . VAL A 1 98 ? -19.486 12.668 21.704 1.00 95.38 98 VAL A CA 1
ATOM 784 C C . VAL A 1 98 ? -20.669 11.733 21.448 1.00 95.38 98 VAL A C 1
ATOM 786 O O . VAL A 1 98 ? -21.393 11.412 22.390 1.00 95.38 98 VAL A O 1
ATOM 789 N N . LEU A 1 99 ? -20.828 11.228 20.221 1.00 95.44 99 LEU A N 1
ATOM 790 C CA . LEU A 1 99 ? -21.869 10.255 19.875 1.00 95.44 99 LEU A CA 1
ATOM 791 C C . LEU A 1 99 ? -21.738 8.954 20.686 1.00 95.44 99 LEU A C 1
ATOM 793 O O . LEU A 1 99 ? -22.708 8.455 21.250 1.00 95.44 99 LEU A O 1
ATOM 797 N N . LEU A 1 100 ? -20.529 8.414 20.814 1.00 94.69 100 LEU A N 1
ATOM 798 C CA . LEU A 1 100 ? -20.282 7.218 21.619 1.00 94.69 100 LEU A CA 1
ATOM 799 C C . LEU A 1 100 ? -20.531 7.471 23.110 1.00 94.69 100 LEU A C 1
ATOM 801 O O . LEU A 1 100 ? -21.066 6.609 23.806 1.00 94.69 100 LEU A O 1
ATOM 805 N N . ALA A 1 101 ? -20.211 8.666 23.609 1.00 93.38 101 ALA A N 1
ATOM 806 C CA . ALA A 1 101 ? -20.484 9.050 24.987 1.00 93.38 101 ALA A CA 1
ATOM 807 C C . ALA A 1 101 ? -21.990 9.165 25.279 1.00 93.38 101 ALA A C 1
ATOM 809 O O . ALA A 1 101 ? -22.423 8.783 26.373 1.00 93.38 101 ALA A O 1
ATOM 810 N N . THR A 1 102 ? -22.801 9.662 24.336 1.00 93.69 102 THR A N 1
ATOM 811 C CA . THR A 1 102 ? -24.266 9.703 24.492 1.00 93.69 102 THR A CA 1
ATOM 812 C C . THR A 1 102 ? -24.860 8.298 24.450 1.00 93.69 102 THR A C 1
ATOM 814 O O . THR A 1 102 ? -25.642 7.956 25.340 1.00 93.69 102 THR A O 1
ATOM 817 N N . ILE A 1 103 ? -24.414 7.446 23.521 1.00 93.25 103 ILE A N 1
ATOM 818 C CA . ILE A 1 103 ? -24.811 6.031 23.451 1.00 93.25 103 ILE A CA 1
ATOM 819 C C . ILE A 1 103 ? -24.445 5.300 24.749 1.00 93.25 103 ILE A C 1
ATOM 821 O O . ILE A 1 103 ? -25.286 4.609 25.323 1.00 93.25 103 ILE A O 1
ATOM 825 N N . ARG A 1 104 ? -23.239 5.514 25.290 1.00 93.44 104 ARG A N 1
ATOM 826 C CA . ARG A 1 104 ? -22.823 4.930 26.574 1.00 93.44 104 ARG A CA 1
ATOM 827 C C . ARG A 1 104 ? -23.777 5.304 27.708 1.00 93.44 104 ARG A C 1
ATOM 829 O O . ARG A 1 104 ? -24.136 4.445 28.512 1.00 93.44 104 ARG A O 1
ATOM 836 N N . ARG A 1 105 ? -24.194 6.576 27.789 1.00 90.19 105 ARG A N 1
ATOM 837 C CA . ARG A 1 105 ? -25.164 7.038 28.800 1.00 90.19 105 ARG A CA 1
ATOM 838 C C . ARG A 1 105 ? -26.509 6.329 28.638 1.00 90.19 105 ARG A C 1
ATOM 840 O O . ARG A 1 105 ? -27.088 5.936 29.647 1.00 90.19 105 ARG A O 1
ATOM 847 N N . LEU A 1 106 ? -26.976 6.117 27.408 1.00 90.56 106 LEU A N 1
ATOM 848 C CA . LEU A 1 106 ? -28.206 5.365 27.141 1.00 90.56 106 LEU A CA 1
ATOM 849 C C . LEU A 1 106 ? -28.079 3.903 27.588 1.00 90.56 106 LEU A C 1
ATOM 851 O O . LEU A 1 106 ? -28.906 3.443 28.367 1.00 90.56 106 LEU A O 1
ATOM 855 N N . ILE A 1 107 ? -26.997 3.217 27.206 1.00 89.69 107 ILE A N 1
ATOM 856 C CA . ILE A 1 107 ? -26.728 1.824 27.605 1.00 89.69 107 ILE A CA 1
ATOM 857 C C . ILE A 1 107 ? -26.632 1.695 29.129 1.00 89.69 107 ILE A C 1
ATOM 859 O O . ILE A 1 107 ? -27.138 0.738 29.711 1.00 89.69 107 ILE A O 1
ATOM 863 N N . SER A 1 108 ? -26.020 2.671 29.806 1.00 89.44 108 SER A N 1
ATOM 864 C CA . SER A 1 108 ? -25.896 2.641 31.266 1.00 89.44 108 SER A CA 1
ATOM 865 C C . SER A 1 108 ? -27.247 2.683 31.987 1.00 89.44 108 SER A C 1
ATOM 867 O O . SER A 1 108 ? -27.354 2.143 33.081 1.00 89.44 108 SER A O 1
ATOM 869 N N . ARG A 1 109 ? -28.302 3.239 31.371 1.00 88.62 109 ARG A N 1
ATOM 870 C CA . ARG A 1 109 ? -29.654 3.238 31.956 1.00 88.62 109 ARG A CA 1
ATOM 871 C C . ARG A 1 109 ? -30.304 1.854 31.963 1.00 88.62 109 ARG A C 1
ATOM 873 O O . ARG A 1 109 ? -31.233 1.639 32.731 1.00 88.62 109 ARG A O 1
ATOM 880 N N . CYS A 1 110 ? -29.821 0.917 31.148 1.00 86.44 110 CYS A N 1
ATOM 881 C CA . CYS A 1 110 ? -30.389 -0.428 31.043 1.00 86.44 110 CYS A CA 1
ATOM 882 C C . CYS A 1 110 ? -29.968 -1.369 32.185 1.00 86.44 110 CYS A C 1
ATOM 884 O O . CYS A 1 110 ? -30.533 -2.452 32.310 1.00 86.44 110 CYS A O 1
ATOM 886 N N . PHE A 1 111 ? -28.986 -0.996 33.012 1.00 83.69 111 PHE A N 1
ATOM 887 C CA . PHE A 1 111 ? -28.462 -1.864 34.069 1.00 83.69 111 PHE A CA 1
ATOM 888 C C . PHE A 1 111 ? -28.816 -1.339 35.460 1.00 83.69 111 PHE A C 1
ATOM 890 O O . PHE A 1 111 ? -28.723 -0.146 35.723 1.00 83.69 111 PHE A O 1
ATOM 897 N N . SER A 1 112 ? -29.172 -2.234 36.383 1.00 76.50 112 SER A N 1
ATOM 898 C CA . SER A 1 112 ? -29.703 -1.845 37.699 1.00 76.50 112 SER A CA 1
ATOM 899 C C . SER A 1 112 ? -28.642 -1.518 38.759 1.00 76.50 112 SER A C 1
ATOM 901 O O . SER A 1 112 ? -28.949 -0.800 39.702 1.00 76.50 112 SER A O 1
ATOM 903 N N . SER A 1 113 ? -27.404 -2.028 38.647 1.00 79.19 113 SER A N 1
ATOM 904 C CA . SER A 1 113 ? -26.353 -1.807 39.666 1.00 79.19 113 SER A CA 1
ATOM 905 C C . SER A 1 113 ? -25.217 -0.906 39.164 1.00 79.19 113 SER A C 1
ATOM 907 O O . SER A 1 113 ? -24.750 -1.122 38.046 1.00 79.19 113 SER A O 1
ATOM 909 N N . PRO A 1 114 ? -24.713 0.051 39.971 1.00 77.69 114 PRO A N 1
ATOM 910 C CA . PRO A 1 114 ? -23.776 1.093 39.521 1.00 77.69 114 PRO A CA 1
ATOM 911 C C . PRO A 1 114 ? -22.440 0.537 39.003 1.00 77.69 114 PRO A C 1
ATOM 913 O O . PRO A 1 114 ? -21.923 0.977 37.972 1.00 77.69 114 PRO A O 1
ATOM 916 N N . ASP A 1 115 ? -21.912 -0.502 39.651 1.00 76.75 115 ASP A N 1
ATOM 917 C CA . ASP A 1 115 ? -20.696 -1.168 39.179 1.00 76.75 115 ASP A CA 1
ATOM 918 C C . ASP A 1 115 ? -20.930 -1.902 37.848 1.00 76.75 115 ASP A C 1
ATOM 920 O O . ASP A 1 115 ? -20.102 -1.853 36.942 1.00 76.75 115 ASP A O 1
ATOM 924 N N . SER A 1 116 ? -22.085 -2.563 37.702 1.00 80.56 116 SER A N 1
ATOM 925 C CA . SER A 1 116 ? -22.448 -3.282 36.474 1.00 80.56 116 SER A CA 1
ATOM 926 C C . SER A 1 116 ? -22.744 -2.321 35.323 1.00 80.56 116 SER A C 1
ATOM 928 O O . SER A 1 116 ? -22.368 -2.602 34.187 1.00 80.56 116 SER A O 1
ATOM 930 N 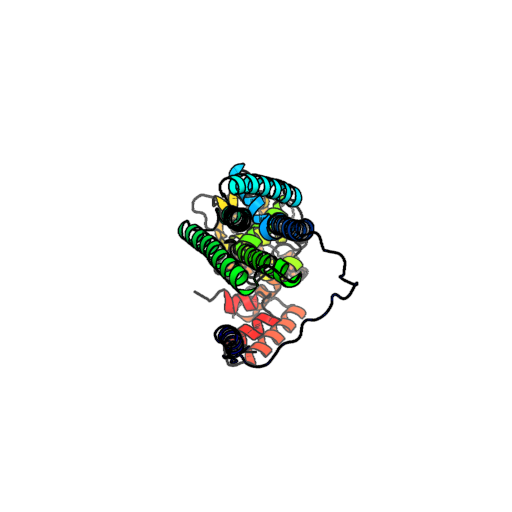N . GLN A 1 117 ? -23.376 -1.177 35.610 1.00 83.81 117 GLN A N 1
ATOM 931 C CA . GLN A 1 117 ? -23.592 -0.092 34.652 1.00 83.81 117 GLN A CA 1
ATOM 932 C C . GLN A 1 117 ? -22.259 0.371 34.066 1.00 83.81 117 GLN A C 1
ATOM 934 O O . GLN A 1 117 ? -22.132 0.520 32.851 1.00 83.81 117 GLN A O 1
ATOM 939 N N . THR A 1 118 ? -21.249 0.563 34.916 1.00 85.19 118 THR A N 1
ATOM 940 C CA . THR A 1 118 ? -19.935 1.050 34.487 1.00 85.19 118 THR A CA 1
ATOM 941 C C . THR A 1 118 ? -19.222 0.022 33.608 1.00 85.19 118 THR A C 1
ATOM 943 O O . THR A 1 118 ? -18.851 0.353 32.484 1.00 85.19 118 THR A O 1
ATOM 946 N N . THR A 1 119 ? -19.100 -1.234 34.050 1.00 87.94 119 THR A N 1
ATOM 947 C CA . THR A 1 119 ? -18.396 -2.280 33.284 1.00 87.94 119 THR A CA 1
ATOM 948 C C . THR A 1 119 ? -19.039 -2.535 31.920 1.00 87.94 119 THR A C 1
ATOM 950 O O . THR A 1 119 ? -18.357 -2.485 30.897 1.00 87.94 119 THR A O 1
ATOM 953 N N . TRP A 1 120 ? -20.353 -2.778 31.879 1.00 90.38 120 TRP A N 1
ATOM 954 C CA . TRP A 1 120 ? -21.021 -3.158 30.633 1.00 90.38 120 TRP A CA 1
ATOM 955 C C . TRP A 1 120 ? -21.194 -1.991 29.667 1.00 90.38 120 TRP A C 1
ATOM 957 O O . TRP A 1 120 ? -21.055 -2.192 28.462 1.00 90.38 120 TRP A O 1
ATOM 967 N N . SER A 1 121 ? -21.425 -0.767 30.158 1.00 92.06 121 SER A N 1
ATOM 968 C CA . SER A 1 121 ? -21.515 0.396 29.267 1.00 92.06 121 SER A CA 1
ATOM 969 C C . SER A 1 121 ? -20.186 0.678 28.563 1.00 92.06 121 SER A C 1
ATOM 971 O O . SER A 1 121 ? -20.180 0.937 27.360 1.00 92.06 121 SER A O 1
ATOM 973 N N . TRP A 1 122 ? -19.053 0.569 29.263 1.00 92.75 122 TRP A N 1
ATOM 974 C CA . TRP A 1 122 ? -17.730 0.758 28.663 1.00 92.75 122 TRP A CA 1
ATOM 975 C C . TRP A 1 122 ? -17.305 -0.398 27.756 1.00 92.75 122 TRP A C 1
ATOM 977 O O . TRP A 1 122 ? -16.746 -0.140 26.689 1.00 92.75 122 TRP A O 1
ATOM 987 N N . ALA A 1 123 ? -17.616 -1.646 28.118 1.00 93.00 123 ALA A N 1
ATOM 988 C CA . ALA A 1 123 ? -17.381 -2.795 27.244 1.00 93.00 123 ALA A CA 1
ATOM 989 C C . ALA A 1 123 ? -18.181 -2.671 25.934 1.00 93.00 123 ALA A C 1
ATOM 991 O O . ALA A 1 123 ? -17.612 -2.797 24.852 1.00 93.00 123 ALA A O 1
ATOM 992 N N . ALA A 1 124 ? -19.470 -2.322 26.020 1.00 93.50 124 ALA A N 1
ATOM 993 C CA . ALA A 1 124 ? -20.324 -2.118 24.851 1.00 93.50 124 ALA A CA 1
ATOM 994 C C . ALA A 1 124 ? -19.871 -0.928 23.992 1.00 93.50 124 ALA A C 1
ATOM 996 O O . ALA A 1 124 ? -19.851 -1.025 22.769 1.00 93.50 124 ALA A O 1
ATOM 997 N N . THR A 1 125 ? -19.458 0.182 24.613 1.00 93.62 125 THR A N 1
ATOM 998 C CA . THR A 1 125 ? -18.957 1.360 23.880 1.00 93.62 125 THR A CA 1
ATOM 999 C C . THR A 1 125 ? -17.651 1.051 23.157 1.00 93.62 125 THR A C 1
ATOM 1001 O O . THR A 1 125 ? -17.486 1.443 22.007 1.00 93.62 125 THR A O 1
ATOM 1004 N N . SER A 1 126 ? -16.740 0.316 23.801 1.00 93.19 126 SER A N 1
ATOM 1005 C CA . SER A 1 126 ? -15.480 -0.107 23.180 1.00 93.19 126 SER A CA 1
ATOM 1006 C C . SER A 1 126 ? -15.744 -1.065 22.020 1.00 93.19 126 SER A C 1
ATOM 1008 O O . SER A 1 126 ? -15.167 -0.901 20.950 1.00 93.19 126 SER A O 1
ATOM 1010 N N . PHE A 1 127 ? -16.668 -2.020 22.189 1.00 95.12 127 PHE A N 1
ATOM 1011 C CA . PHE A 1 127 ? -17.120 -2.882 21.098 1.00 95.12 127 PHE A CA 1
ATOM 1012 C C . PHE A 1 127 ? -17.687 -2.074 19.932 1.00 95.12 127 PHE A C 1
ATOM 1014 O O . PHE A 1 127 ? -17.274 -2.292 18.797 1.00 95.12 127 PHE A O 1
ATOM 1021 N N . LEU A 1 128 ? -18.569 -1.111 20.199 1.00 94.44 128 LEU A N 1
ATOM 1022 C CA . LEU A 1 128 ? -19.187 -0.297 19.157 1.00 94.44 128 LEU A CA 1
ATOM 1023 C C . LEU A 1 128 ? -18.160 0.587 18.435 1.00 94.44 128 LEU A C 1
ATOM 1025 O O . LEU A 1 128 ? -18.210 0.687 17.215 1.00 94.44 128 LEU A O 1
ATOM 1029 N N . ALA A 1 129 ? -17.195 1.160 19.159 1.00 94.38 129 ALA A N 1
ATOM 1030 C CA . ALA A 1 129 ? -16.112 1.954 18.581 1.00 94.38 129 ALA A CA 1
ATOM 1031 C C . ALA A 1 129 ? -15.224 1.134 17.632 1.00 94.38 129 ALA A C 1
ATOM 1033 O O . ALA A 1 129 ? -14.956 1.562 16.511 1.00 94.38 129 ALA A O 1
ATOM 1034 N N . VAL A 1 130 ? -14.794 -0.056 18.065 1.00 94.25 130 VAL A N 1
ATOM 1035 C CA . VAL A 1 130 ? -13.967 -0.946 17.237 1.00 94.25 130 VAL A CA 1
ATOM 1036 C C . VAL A 1 130 ? -14.763 -1.497 16.061 1.00 94.25 130 VAL A C 1
ATOM 1038 O O . VAL A 1 130 ? -14.252 -1.531 14.943 1.00 94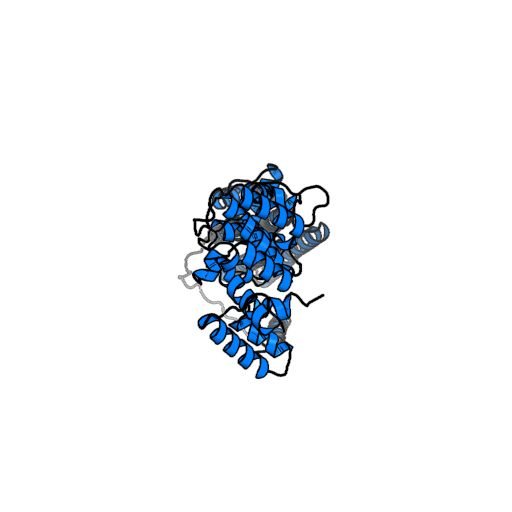.25 130 VAL A O 1
ATOM 1041 N N . THR A 1 131 ? -16.015 -1.898 16.301 1.00 93.25 131 THR A N 1
ATOM 1042 C CA . THR A 1 131 ? -16.916 -2.397 15.258 1.00 93.25 131 THR A CA 1
ATOM 1043 C C . THR A 1 131 ? -17.068 -1.349 14.184 1.00 93.25 131 THR A C 1
ATOM 1045 O O . THR A 1 131 ? -16.791 -1.664 13.036 1.00 93.25 131 THR A O 1
ATOM 1048 N N . LEU A 1 132 ? -17.411 -0.112 14.569 1.00 92.69 132 LEU A N 1
ATOM 1049 C CA . LEU A 1 132 ? -17.573 1.003 13.651 1.00 92.69 132 LEU A CA 1
ATOM 1050 C C . LEU A 1 132 ? -16.364 1.101 12.737 1.00 92.69 132 LEU A C 1
ATOM 1052 O O . LEU A 1 132 ? -16.538 0.893 11.552 1.00 92.69 132 LEU A O 1
ATOM 1056 N N . VAL A 1 133 ? -15.156 1.284 13.274 1.00 92.69 133 VAL A N 1
ATOM 1057 C CA . VAL A 1 133 ? -13.907 1.399 12.497 1.00 92.69 133 VAL A CA 1
ATOM 1058 C C . VAL A 1 133 ? -13.621 0.174 11.614 1.00 92.69 133 VAL A C 1
ATOM 1060 O O . VAL A 1 133 ? -13.069 0.312 10.524 1.00 92.69 133 VAL A O 1
ATOM 1063 N N . SER A 1 134 ? -14.016 -1.016 12.061 1.00 92.25 134 SER A N 1
ATOM 1064 C CA . SER A 1 134 ? -13.697 -2.286 11.402 1.00 92.25 134 SER A CA 1
ATOM 1065 C C . SER A 1 134 ? -14.709 -2.714 10.337 1.00 92.25 134 SER A C 1
ATOM 1067 O O . SER A 1 134 ? -14.364 -3.548 9.508 1.00 92.25 134 SER A O 1
ATOM 1069 N N . LEU A 1 135 ? -15.926 -2.151 10.315 1.00 89.44 135 LEU A N 1
ATOM 1070 C CA . LEU A 1 135 ? -17.004 -2.516 9.379 1.00 89.44 135 LEU A CA 1
ATOM 1071 C C . LEU A 1 135 ? -16.571 -2.693 7.907 1.00 89.44 135 LEU A C 1
ATOM 1073 O O . LEU A 1 135 ? -16.968 -3.692 7.314 1.00 89.44 135 LEU A O 1
ATOM 1077 N N . PRO A 1 136 ? -15.788 -1.782 7.293 1.00 86.69 136 PRO A N 1
ATOM 1078 C CA . PRO A 1 136 ? -15.442 -1.903 5.876 1.00 86.69 136 PRO A CA 1
ATOM 1079 C C . PRO A 1 136 ? -14.399 -2.983 5.555 1.00 86.69 136 PRO A C 1
ATOM 1081 O O . PRO A 1 136 ? -14.278 -3.352 4.390 1.00 86.69 136 PRO A O 1
ATOM 1084 N N . PHE A 1 137 ? -13.654 -3.472 6.550 1.00 87.50 137 PHE A N 1
ATOM 1085 C CA . PHE A 1 137 ? -12.521 -4.391 6.355 1.00 87.50 137 PHE A CA 1
ATOM 1086 C C . PHE A 1 137 ? -12.746 -5.760 7.015 1.00 87.50 137 PHE A C 1
ATOM 1088 O O . PHE A 1 137 ? -12.130 -6.756 6.642 1.00 87.50 137 PHE A O 1
ATOM 1095 N N . ALA A 1 138 ? -13.638 -5.833 8.004 1.00 89.38 138 ALA A N 1
ATOM 1096 C CA . ALA A 1 138 ? -13.898 -7.037 8.777 1.00 89.38 138 ALA A CA 1
ATOM 1097 C C . ALA A 1 138 ? -15.011 -7.900 8.177 1.00 89.38 138 ALA A C 1
ATOM 1099 O O . ALA A 1 138 ? -16.058 -7.414 7.751 1.00 89.38 138 ALA A O 1
ATOM 1100 N N . SER A 1 139 ? -14.837 -9.219 8.261 1.00 91.88 139 SER A N 1
ATOM 1101 C CA . SER A 1 139 ? -15.930 -10.163 8.033 1.00 91.88 139 SER A CA 1
ATOM 1102 C C . SER A 1 139 ? -16.926 -10.146 9.199 1.00 91.88 139 SER A C 1
ATOM 1104 O O . SER A 1 139 ? -16.571 -9.864 10.346 1.00 91.88 139 SER A O 1
ATOM 1106 N N . VAL A 1 140 ? -18.179 -10.531 8.934 1.00 91.62 140 VAL A N 1
ATOM 1107 C CA . VAL A 1 140 ? -19.219 -10.661 9.977 1.00 91.62 140 VAL A CA 1
ATOM 1108 C C . V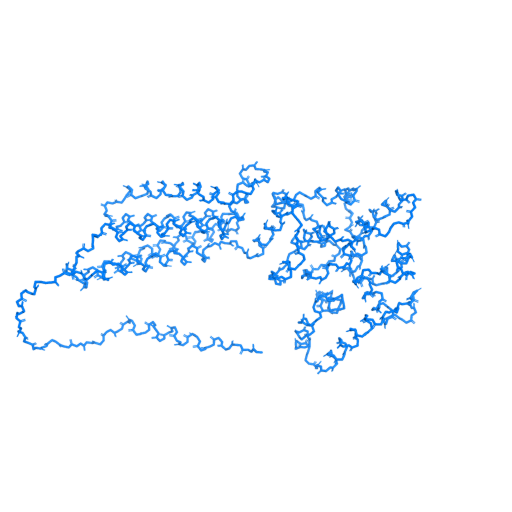AL A 1 140 ? -18.765 -11.597 11.103 1.00 91.62 140 VAL A C 1
ATOM 1110 O O . VAL A 1 140 ? -19.017 -11.332 12.277 1.00 91.62 140 VAL A O 1
ATOM 1113 N N . PHE A 1 141 ? -18.032 -12.660 10.760 1.00 93.31 141 PHE A N 1
ATOM 1114 C CA . PHE A 1 141 ? -17.465 -13.590 11.734 1.00 93.31 141 PHE A CA 1
ATOM 1115 C C . PHE A 1 141 ? -16.426 -12.924 12.647 1.00 93.31 141 PHE A C 1
ATOM 1117 O O . PHE A 1 141 ? -16.443 -13.149 13.857 1.00 93.31 141 PHE A O 1
ATOM 1124 N N . TYR A 1 142 ? -15.554 -12.073 12.097 1.00 92.25 142 TYR A N 1
ATOM 1125 C CA . TYR A 1 142 ? -14.582 -11.323 12.894 1.00 92.25 142 TYR A CA 1
ATOM 1126 C C . TYR A 1 142 ? -15.279 -10.384 13.886 1.00 92.25 142 TYR A C 1
ATOM 1128 O O . TYR A 1 142 ? -14.938 -10.374 15.066 1.00 92.25 142 TYR A O 1
ATOM 1136 N N . LEU A 1 143 ? -16.309 -9.657 13.441 1.00 92.75 143 LEU A N 1
ATOM 1137 C CA . LEU A 1 143 ? -17.094 -8.772 14.310 1.00 92.75 143 LEU A CA 1
ATOM 1138 C C . LEU A 1 143 ? -17.829 -9.548 15.412 1.00 92.75 143 LEU A C 1
ATOM 1140 O O . LEU A 1 143 ? -17.879 -9.102 16.558 1.00 92.75 143 LEU A O 1
ATOM 1144 N N . PHE A 1 144 ? -18.357 -10.731 15.089 1.00 93.62 144 PHE A N 1
ATOM 1145 C CA . PHE A 1 144 ? -18.968 -11.618 16.074 1.00 93.62 144 PHE A CA 1
ATOM 1146 C C . PHE A 1 144 ? -17.956 -12.074 17.134 1.00 93.62 144 PHE A C 1
ATOM 1148 O O . PHE A 1 144 ? -18.224 -11.962 18.332 1.00 93.62 144 PHE A O 1
ATOM 1155 N N . LEU A 1 145 ? -16.767 -12.519 16.713 1.00 94.50 145 LEU A N 1
ATOM 1156 C CA . LEU A 1 145 ? -15.688 -12.906 17.623 1.00 94.50 145 LEU A CA 1
ATOM 1157 C C . LEU A 1 145 ? -15.260 -11.735 18.517 1.00 94.50 145 LEU A C 1
ATOM 1159 O O . LEU A 1 145 ? -15.077 -11.907 19.721 1.00 94.50 145 LEU A O 1
ATOM 1163 N N . LEU A 1 146 ? -15.155 -10.537 17.946 1.00 93.44 146 LEU A N 1
ATOM 1164 C CA . LEU A 1 146 ? -14.823 -9.318 18.670 1.00 93.44 146 LEU A CA 1
ATOM 1165 C C . LEU A 1 146 ? -15.872 -8.998 19.753 1.00 93.44 146 LEU A C 1
ATOM 1167 O O . LEU A 1 146 ? -15.522 -8.663 20.887 1.00 93.44 146 LEU A O 1
ATOM 1171 N N . GLY A 1 147 ? -17.156 -9.191 19.436 1.00 93.81 147 GLY A N 1
ATOM 1172 C CA . GLY A 1 147 ? -18.261 -9.072 20.388 1.00 93.81 147 GLY A CA 1
ATOM 1173 C C . GLY A 1 147 ? -18.180 -10.089 21.526 1.00 93.81 147 GLY A C 1
ATOM 1174 O O . GLY A 1 147 ? -18.347 -9.720 22.691 1.00 93.81 147 GLY A O 1
ATOM 1175 N N . LEU A 1 148 ? -17.849 -11.349 21.221 1.00 95.19 148 LEU A N 1
ATOM 1176 C CA . LEU A 1 148 ? -17.618 -12.378 22.240 1.00 95.19 148 LEU A CA 1
ATOM 1177 C C . LEU A 1 148 ? -16.433 -12.032 23.146 1.00 95.19 148 LEU A C 1
ATOM 1179 O O . LEU A 1 148 ? -16.528 -12.207 24.360 1.00 95.19 148 LEU A O 1
ATOM 1183 N N . ILE A 1 149 ? -15.340 -11.503 22.588 1.00 95.06 149 ILE A N 1
ATOM 1184 C CA . ILE A 1 149 ? -14.169 -11.072 23.362 1.00 95.06 149 ILE A CA 1
ATOM 1185 C C . ILE A 1 149 ? -14.539 -9.905 24.283 1.00 95.06 149 ILE A C 1
ATOM 1187 O O . ILE A 1 149 ? -14.247 -9.966 25.476 1.00 95.06 149 ILE A O 1
ATOM 1191 N N . ALA A 1 150 ? -15.224 -8.874 23.780 1.00 94.25 150 ALA A N 1
ATOM 1192 C CA . ALA A 1 150 ? -15.671 -7.747 24.601 1.00 94.25 150 ALA A CA 1
ATOM 1193 C C . ALA A 1 150 ? -16.614 -8.196 25.729 1.00 94.25 150 ALA A C 1
ATOM 1195 O O . ALA A 1 150 ? -16.462 -7.777 26.881 1.00 94.25 150 ALA A O 1
ATOM 1196 N N . GLY A 1 151 ? -17.551 -9.095 25.413 1.00 93.75 151 GLY A N 1
ATOM 1197 C CA . GLY A 1 151 ? -18.446 -9.708 26.390 1.00 93.75 151 GLY A CA 1
ATOM 1198 C C . GLY A 1 151 ? -17.696 -10.532 27.438 1.00 93.75 151 GLY A C 1
ATOM 1199 O O . GLY A 1 151 ? -17.971 -10.412 28.632 1.00 93.75 151 GLY A O 1
ATOM 1200 N N . GLY A 1 152 ? -16.700 -11.308 27.008 1.00 94.19 152 GLY A N 1
ATOM 1201 C CA . GLY A 1 152 ? -15.822 -12.095 27.869 1.00 94.19 152 GLY A CA 1
ATOM 1202 C C . GLY A 1 152 ? -14.971 -11.233 28.802 1.00 94.19 152 GLY A C 1
ATOM 1203 O O . GLY A 1 152 ? -14.898 -11.528 29.994 1.00 94.19 152 GLY A O 1
ATOM 1204 N N . ILE A 1 153 ? -14.396 -10.130 28.304 1.00 93.00 153 ILE A N 1
ATOM 1205 C CA . ILE A 1 153 ? -13.669 -9.142 29.119 1.00 93.00 153 ILE A CA 1
ATOM 1206 C C . ILE A 1 153 ? -14.614 -8.536 30.162 1.00 93.00 153 ILE A C 1
ATOM 1208 O O . ILE A 1 153 ? -14.276 -8.511 31.345 1.00 93.00 153 ILE A O 1
ATOM 1212 N N . GLY A 1 154 ? -15.814 -8.103 29.759 1.00 92.50 154 GLY A N 1
ATOM 1213 C CA . GLY A 1 154 ? -16.813 -7.540 30.673 1.00 92.50 154 GLY A CA 1
ATOM 1214 C C . GLY A 1 154 ? -17.251 -8.526 31.761 1.00 92.50 154 GLY A C 1
ATOM 1215 O O . GLY A 1 154 ? -17.253 -8.192 32.949 1.00 92.50 154 GLY A O 1
ATOM 1216 N N . TRP A 1 155 ? -17.561 -9.768 31.382 1.00 93.56 155 TRP A N 1
ATOM 1217 C CA . TRP A 1 155 ? -17.976 -10.820 32.312 1.00 93.56 155 TRP A CA 1
ATOM 1218 C C . TRP A 1 155 ? -16.848 -11.249 33.255 1.00 93.56 155 TRP A C 1
ATOM 1220 O O . TRP A 1 155 ? -17.045 -11.310 34.473 1.00 93.56 155 TRP A O 1
ATOM 1230 N N . GLY A 1 156 ? -15.657 -11.509 32.709 1.00 92.06 156 GLY A N 1
ATOM 1231 C CA . GLY A 1 156 ? -14.474 -11.907 33.467 1.00 92.06 156 GLY A CA 1
ATOM 1232 C C . GLY A 1 156 ? -14.059 -10.828 34.461 1.00 92.06 156 GLY A C 1
ATOM 1233 O O . GLY A 1 156 ? -13.854 -11.123 35.640 1.00 92.06 156 GLY A O 1
ATOM 1234 N N . PHE A 1 157 ? -14.049 -9.565 34.024 1.00 92.38 157 PHE A N 1
ATOM 1235 C CA . PHE A 1 157 ? -13.784 -8.428 34.899 1.00 92.38 157 PHE A CA 1
ATOM 1236 C C . PHE A 1 157 ? -14.832 -8.310 36.008 1.00 92.38 157 PHE A C 1
ATOM 1238 O O . PHE A 1 157 ? -14.474 -8.148 37.173 1.00 92.38 157 PHE A O 1
ATOM 1245 N N . ARG A 1 158 ? -16.125 -8.471 35.692 1.00 89.94 158 ARG A N 1
ATOM 1246 C CA . ARG A 1 158 ? -17.191 -8.425 36.701 1.00 89.94 158 ARG A CA 1
ATOM 1247 C C . ARG A 1 158 ? -17.034 -9.526 37.749 1.00 89.94 158 ARG A C 1
ATOM 1249 O O . ARG A 1 158 ? -17.167 -9.257 38.943 1.00 89.94 158 ARG A O 1
ATOM 1256 N N . LYS A 1 159 ? -16.735 -10.759 37.330 1.00 90.81 159 LYS A N 1
ATOM 1257 C CA . LYS A 1 159 ? -16.474 -11.883 38.245 1.00 90.81 159 LYS A CA 1
ATOM 1258 C C . LYS A 1 159 ? -15.239 -11.634 39.106 1.00 90.81 159 LYS A C 1
ATOM 1260 O O . LYS A 1 159 ? -15.282 -11.892 40.307 1.00 90.81 159 LYS A O 1
ATOM 1265 N N . TRP A 1 160 ? -14.171 -11.105 38.518 1.00 91.00 160 TRP A N 1
ATOM 1266 C CA . TRP A 1 160 ? -12.953 -10.749 39.240 1.00 91.00 160 TRP A CA 1
ATOM 1267 C C . TRP A 1 160 ? -13.200 -9.637 40.265 1.00 91.00 160 TRP A C 1
ATOM 1269 O O . TRP A 1 160 ? -12.834 -9.794 41.426 1.00 91.00 160 TRP A O 1
ATOM 1279 N N . GLN A 1 161 ? -13.923 -8.579 39.893 1.00 87.44 161 GLN A N 1
ATOM 1280 C CA . GLN A 1 161 ? -14.294 -7.491 40.797 1.00 87.44 161 GLN A CA 1
ATOM 1281 C C . GLN A 1 161 ? -15.147 -7.991 41.972 1.00 87.44 161 GLN A C 1
ATOM 1283 O O . GLN A 1 161 ? -14.917 -7.589 43.109 1.00 87.44 161 GLN A O 1
ATOM 1288 N N . LEU A 1 162 ? -16.100 -8.899 41.732 1.00 86.44 162 LEU A N 1
ATOM 1289 C CA . LEU A 1 162 ? -16.897 -9.508 42.804 1.00 86.44 162 LEU A CA 1
ATOM 1290 C C . LEU A 1 162 ? -16.032 -10.338 43.766 1.00 86.44 162 LEU A C 1
ATOM 1292 O O . LEU A 1 162 ? -16.207 -10.223 44.976 1.00 86.44 162 LEU A O 1
ATOM 1296 N N . ARG A 1 163 ? -15.071 -11.117 43.252 1.00 88.25 163 ARG A N 1
ATOM 1297 C CA . ARG A 1 163 ? -14.115 -11.867 44.086 1.00 88.25 163 ARG A CA 1
ATOM 1298 C C . ARG A 1 163 ? -13.216 -10.939 44.900 1.00 88.25 163 ARG A C 1
ATOM 1300 O O . ARG A 1 163 ? -13.047 -11.150 46.094 1.00 88.25 163 ARG A O 1
ATOM 1307 N N . LEU A 1 164 ? -12.684 -9.882 44.290 1.00 85.88 164 LEU A N 1
ATOM 1308 C CA . LEU A 1 164 ? -11.890 -8.876 45.001 1.00 85.88 164 LEU A CA 1
ATOM 1309 C C . LEU A 1 164 ? -12.700 -8.175 46.094 1.00 85.88 164 LEU A C 1
ATOM 1311 O O . LEU A 1 164 ? -12.212 -7.983 47.204 1.00 85.88 164 LEU A O 1
ATOM 1315 N N . ASN A 1 165 ? -13.960 -7.845 45.802 1.00 82.75 165 ASN A N 1
ATOM 1316 C CA . ASN A 1 165 ? -14.871 -7.254 46.774 1.00 82.75 165 ASN A CA 1
ATOM 1317 C C . ASN A 1 165 ? -15.119 -8.184 47.976 1.00 82.75 165 ASN A C 1
ATOM 1319 O O . ASN A 1 165 ? -15.289 -7.683 49.085 1.00 82.75 165 ASN A O 1
ATOM 1323 N N . GLN A 1 166 ? -15.130 -9.506 47.767 1.00 85.56 166 GLN A N 1
ATOM 1324 C CA . GLN A 1 166 ? -15.228 -10.502 48.840 1.00 85.56 166 GLN A CA 1
ATOM 1325 C C . GLN A 1 166 ? -13.931 -10.596 49.658 1.00 85.56 166 GLN A C 1
ATOM 1327 O O . GLN A 1 166 ? -13.999 -10.659 50.880 1.00 85.56 166 GLN A O 1
ATOM 1332 N N . LEU A 1 167 ? -12.764 -10.555 49.004 1.00 84.62 167 LEU A N 1
ATOM 1333 C CA . LEU A 1 167 ? -11.453 -10.675 49.657 1.00 84.62 167 LEU A CA 1
ATOM 1334 C C . LEU A 1 167 ? -11.063 -9.440 50.483 1.00 84.62 167 LEU A C 1
ATOM 1336 O O . LEU A 1 167 ? -10.482 -9.578 51.553 1.00 84.62 167 LEU A O 1
ATOM 1340 N N . TRP A 1 168 ? -11.359 -8.232 49.998 1.00 81.88 168 TRP A N 1
ATOM 1341 C CA . TRP A 1 168 ? -10.933 -6.986 50.652 1.00 81.88 168 TRP A CA 1
ATOM 1342 C C . TRP A 1 168 ? -11.931 -6.436 51.680 1.00 81.88 168 TRP A C 1
ATOM 1344 O O . TRP A 1 168 ? -11.604 -5.509 52.417 1.00 81.88 168 TRP A O 1
ATOM 1354 N N . GLY A 1 169 ? -13.148 -6.982 51.756 1.00 74.38 169 GLY A N 1
ATOM 1355 C CA . GLY A 1 169 ? -14.159 -6.524 52.710 1.00 74.38 169 GLY A CA 1
ATOM 1356 C C . GLY A 1 169 ? -14.538 -5.038 52.556 1.00 74.38 169 GLY A C 1
ATOM 1357 O O . GLY A 1 169 ? -14.449 -4.449 51.471 1.00 74.38 169 GLY A O 1
ATOM 1358 N N . LYS A 1 170 ? -15.024 -4.426 53.650 1.00 71.19 170 LYS A N 1
ATOM 1359 C CA . LYS A 1 170 ? -15.523 -3.033 53.673 1.00 71.19 170 LYS A CA 1
ATOM 1360 C C . LYS A 1 170 ? -14.424 -1.977 53.848 1.00 71.19 170 LYS A C 1
ATOM 1362 O O . LYS A 1 170 ? -14.605 -0.852 53.390 1.00 71.19 170 LYS A O 1
ATOM 1367 N N . GLN A 1 171 ? -13.298 -2.310 54.483 1.00 73.88 171 GLN A N 1
ATOM 1368 C CA . GLN A 1 171 ? -12.184 -1.375 54.664 1.00 73.88 171 GLN A CA 1
ATOM 1369 C C . GLN A 1 171 ? -11.179 -1.521 53.523 1.00 73.88 171 GLN A C 1
ATOM 1371 O O . GLN A 1 171 ? -10.331 -2.405 53.535 1.00 73.88 171 GLN A O 1
ATOM 1376 N N . ARG A 1 172 ? -11.292 -0.642 52.523 1.00 74.81 172 ARG A N 1
ATOM 1377 C CA . ARG A 1 172 ? -10.417 -0.645 51.345 1.00 74.81 172 ARG A CA 1
ATOM 1378 C C . ARG A 1 172 ? -9.441 0.508 51.390 1.00 74.81 172 ARG A C 1
ATOM 1380 O O . ARG A 1 172 ? -9.870 1.659 51.544 1.00 74.81 172 ARG A O 1
ATOM 1387 N N . THR A 1 173 ? -8.174 0.201 51.140 1.00 82.31 173 THR A N 1
ATOM 1388 C CA . THR A 1 173 ? -7.158 1.218 50.861 1.00 82.31 173 THR A CA 1
ATOM 1389 C C . THR A 1 173 ? -7.505 1.966 49.564 1.00 82.31 173 THR A C 1
ATOM 1391 O O . THR A 1 173 ? -8.189 1.411 48.695 1.00 82.31 173 THR A O 1
ATOM 1394 N N . PRO A 1 174 ? -7.050 3.220 49.388 1.00 79.06 174 PRO A N 1
ATOM 1395 C CA . PRO A 1 174 ? -7.286 3.968 48.150 1.00 79.06 174 PRO A CA 1
ATOM 1396 C C . PRO A 1 174 ? -6.771 3.213 46.912 1.00 79.06 174 PRO A C 1
ATOM 1398 O O . PRO A 1 174 ? -7.456 3.155 45.890 1.00 79.06 174 PRO A O 1
ATOM 1401 N N . TRP A 1 175 ? -5.629 2.525 47.029 1.00 80.94 175 TRP A N 1
ATOM 1402 C CA . TRP A 1 175 ? -5.088 1.672 45.967 1.00 80.94 175 TRP A CA 1
ATOM 1403 C C . TRP A 1 175 ? -6.024 0.515 45.590 1.00 80.94 175 TRP A C 1
ATOM 1405 O O . TRP A 1 175 ? -6.293 0.303 44.410 1.00 80.94 175 TRP A O 1
ATOM 1415 N N . GLN A 1 176 ? -6.582 -0.202 46.572 1.00 82.75 176 GLN A N 1
ATOM 1416 C CA . GLN A 1 176 ? -7.514 -1.313 46.327 1.00 82.75 176 GLN A CA 1
ATOM 1417 C C . GLN A 1 176 ? -8.804 -0.867 45.623 1.00 82.75 176 GLN A C 1
ATOM 1419 O O . GLN A 1 176 ? -9.420 -1.659 44.912 1.00 82.75 176 GLN A O 1
ATOM 1424 N N . ARG A 1 177 ? -9.220 0.398 45.773 1.00 78.94 177 ARG A N 1
ATOM 1425 C CA . ARG A 1 177 ? -10.373 0.948 45.037 1.00 78.94 177 ARG A CA 1
ATOM 1426 C C . ARG A 1 177 ? -10.025 1.326 43.600 1.00 78.94 177 ARG A C 1
ATOM 1428 O O . ARG A 1 177 ? -10.830 1.092 42.703 1.00 78.94 177 ARG A O 1
ATOM 1435 N N . MET A 1 178 ? -8.838 1.889 43.375 1.00 82.75 178 MET A N 1
ATOM 1436 C CA . MET A 1 178 ? -8.427 2.382 42.056 1.00 82.75 178 MET A CA 1
ATOM 1437 C C . MET A 1 178 ? -7.905 1.280 41.131 1.00 82.75 178 MET A C 1
ATOM 1439 O O . MET A 1 178 ? -8.196 1.299 39.935 1.00 82.75 178 MET A O 1
ATOM 1443 N N . MET A 1 179 ? -7.161 0.312 41.671 1.00 86.88 179 MET A N 1
ATOM 1444 C CA . MET A 1 179 ? -6.464 -0.709 40.885 1.00 86.88 179 MET A CA 1
ATOM 1445 C C . MET A 1 179 ? -7.398 -1.468 39.919 1.00 86.88 179 MET A C 1
ATOM 1447 O O . MET A 1 179 ? -7.061 -1.539 38.735 1.00 86.88 179 MET A O 1
ATOM 1451 N N . PRO A 1 180 ? -8.602 -1.938 40.319 1.00 87.62 180 PRO A N 1
ATOM 1452 C CA . PRO A 1 180 ? -9.493 -2.633 39.392 1.00 87.62 180 PRO A CA 1
ATOM 1453 C C . PRO A 1 180 ? -9.932 -1.764 38.209 1.00 87.62 180 PRO A C 1
ATOM 1455 O O . PRO A 1 180 ? -9.956 -2.236 37.075 1.00 87.62 180 PRO A O 1
ATOM 1458 N N . ALA A 1 181 ? -10.247 -0.490 38.450 1.00 87.19 181 ALA A N 1
ATOM 1459 C CA . ALA A 1 181 ? -10.682 0.427 37.401 1.00 87.19 181 ALA A CA 1
ATOM 1460 C C . ALA A 1 181 ? -9.540 0.776 36.427 1.00 87.19 181 ALA A C 1
ATOM 1462 O O . ALA A 1 181 ? -9.776 0.869 35.224 1.00 87.19 181 ALA A O 1
ATOM 1463 N N . ILE A 1 182 ? -8.300 0.886 36.919 1.00 89.81 182 ILE A N 1
ATOM 1464 C CA . ILE A 1 182 ? -7.106 1.069 36.078 1.00 89.81 182 ILE A CA 1
ATOM 1465 C C . ILE A 1 182 ? -6.867 -0.168 35.207 1.00 89.81 182 ILE A C 1
ATOM 1467 O O . ILE A 1 182 ? -6.695 -0.037 33.998 1.00 89.81 182 ILE A O 1
ATOM 1471 N N . VAL A 1 183 ? -6.904 -1.371 35.792 1.00 91.56 183 VAL A N 1
ATOM 1472 C CA . VAL A 1 183 ? -6.743 -2.627 35.038 1.00 91.56 183 VAL A CA 1
ATOM 1473 C C . VAL A 1 183 ? -7.817 -2.753 33.963 1.00 91.56 183 VAL A C 1
ATOM 1475 O O . VAL A 1 183 ? -7.504 -3.096 32.827 1.00 91.56 183 VAL A O 1
ATOM 1478 N N . PHE A 1 184 ? -9.068 -2.419 34.282 1.00 91.56 184 PHE A N 1
ATOM 1479 C CA . PHE A 1 184 ? -10.143 -2.418 33.294 1.00 91.56 184 PHE A CA 1
ATOM 1480 C C . PHE A 1 184 ? -9.890 -1.432 32.158 1.00 91.56 184 PHE A C 1
ATOM 1482 O O . PHE A 1 184 ? -10.031 -1.792 30.992 1.00 91.56 184 PHE A O 1
ATOM 1489 N N . ALA A 1 185 ? -9.479 -0.205 32.484 1.00 91.69 185 ALA A N 1
ATOM 1490 C CA . ALA A 1 185 ? -9.186 0.806 31.482 1.00 91.69 185 ALA A CA 1
ATOM 1491 C C . ALA A 1 185 ? -8.036 0.382 30.553 1.00 91.69 185 ALA A C 1
ATOM 1493 O O . ALA A 1 185 ? -8.126 0.590 29.345 1.00 91.69 185 ALA A O 1
ATOM 1494 N N . LEU A 1 186 ? -6.999 -0.267 31.096 1.00 93.62 186 LEU A N 1
ATOM 1495 C CA . LEU A 1 186 ? -5.891 -0.834 30.321 1.00 93.62 186 LEU A CA 1
ATOM 1496 C C . LEU A 1 186 ? -6.326 -2.019 29.445 1.00 93.62 186 LEU A C 1
ATOM 1498 O O . LEU A 1 186 ? -5.876 -2.144 28.310 1.00 93.62 186 LEU A O 1
ATOM 1502 N N . LEU A 1 187 ? -7.214 -2.886 29.941 1.00 94.62 187 LEU A N 1
ATOM 1503 C CA . LEU A 1 187 ? -7.761 -3.990 29.146 1.00 94.62 187 LEU A CA 1
ATOM 1504 C C . LEU A 1 187 ? -8.614 -3.476 27.983 1.00 94.62 187 LEU A C 1
ATOM 1506 O O . LEU A 1 187 ? -8.509 -3.991 26.872 1.00 94.62 187 LEU A O 1
ATOM 1510 N N . LEU A 1 188 ? -9.433 -2.447 28.218 1.00 93.81 188 LEU A N 1
ATOM 1511 C CA . LEU A 1 188 ? -10.241 -1.831 27.169 1.00 93.81 188 LEU A CA 1
ATOM 1512 C C . LEU A 1 188 ? -9.391 -1.079 26.146 1.00 93.81 188 LEU A C 1
ATOM 1514 O O . LEU A 1 188 ? -9.672 -1.177 24.954 1.00 93.81 188 LEU A O 1
ATOM 1518 N N . SER A 1 189 ? -8.347 -0.364 26.574 1.00 93.81 189 SER A N 1
ATOM 1519 C CA . SER A 1 189 ? -7.438 0.308 25.640 1.00 93.81 189 SER A CA 1
ATOM 1520 C C . SER A 1 189 ? -6.661 -0.698 24.789 1.00 93.81 189 SER A C 1
ATOM 1522 O O . SER A 1 189 ? -6.551 -0.517 23.579 1.00 93.81 189 SER A O 1
ATOM 1524 N N . LEU A 1 190 ? -6.207 -1.811 25.376 1.00 94.62 190 LEU A N 1
ATOM 1525 C CA . LEU A 1 190 ? -5.585 -2.906 24.631 1.00 94.62 190 LEU A CA 1
ATOM 1526 C C . LEU A 1 190 ? -6.557 -3.526 23.616 1.00 94.62 190 LEU A C 1
ATOM 1528 O O . LEU A 1 190 ? -6.187 -3.751 22.465 1.00 94.62 190 LEU A O 1
ATOM 1532 N N . TYR A 1 191 ? -7.805 -3.765 24.028 1.00 94.88 191 TYR A N 1
ATOM 1533 C CA . TYR A 1 191 ? -8.863 -4.262 23.150 1.00 94.88 191 TYR A CA 1
ATOM 1534 C C . TYR A 1 191 ? -9.139 -3.304 21.981 1.00 94.88 191 TYR A C 1
ATOM 1536 O O . TYR A 1 191 ? -9.226 -3.751 20.841 1.00 94.88 191 TYR A O 1
ATOM 1544 N N . LEU A 1 192 ? -9.221 -1.993 22.238 1.00 93.25 192 LEU A N 1
ATOM 1545 C CA . LEU A 1 192 ? -9.384 -0.966 21.203 1.00 93.25 192 LEU A CA 1
ATOM 1546 C C . LEU A 1 192 ? -8.209 -0.957 20.217 1.00 93.25 192 LEU A C 1
ATOM 1548 O O . LEU A 1 192 ? -8.427 -0.892 19.011 1.00 93.25 192 LEU A O 1
ATOM 1552 N N . GLY A 1 193 ? -6.976 -1.050 20.721 1.00 89.19 193 GLY A N 1
ATOM 1553 C CA . GLY A 1 193 ? -5.770 -1.022 19.895 1.00 89.19 193 GLY A CA 1
ATOM 1554 C C . GLY A 1 193 ? -5.597 -2.252 19.001 1.00 89.19 193 GLY A C 1
ATOM 1555 O O . GLY A 1 193 ? -5.207 -2.106 17.849 1.00 89.19 193 GLY A O 1
ATOM 1556 N N . ILE A 1 194 ? -5.889 -3.453 19.512 1.00 90.50 194 ILE A N 1
ATOM 1557 C CA . ILE A 1 194 ? -5.719 -4.715 18.767 1.00 90.50 194 ILE A CA 1
ATOM 1558 C C . ILE A 1 194 ? -6.949 -5.047 17.912 1.00 90.50 194 ILE A C 1
ATOM 1560 O O . ILE A 1 194 ? -6.826 -5.695 16.879 1.00 90.50 194 ILE A O 1
ATOM 1564 N N . GLY A 1 195 ? -8.141 -4.637 18.347 1.00 88.94 195 GLY A N 1
ATOM 1565 C CA . GLY A 1 195 ? -9.399 -5.030 17.718 1.00 88.94 195 GLY A CA 1
ATOM 1566 C C . GLY A 1 195 ? -9.700 -4.346 16.383 1.00 88.94 195 GLY A C 1
ATOM 1567 O O . GLY A 1 195 ? -10.649 -4.745 15.712 1.00 88.94 195 GLY A O 1
ATOM 1568 N N . ALA A 1 196 ? -8.948 -3.310 16.002 1.00 90.69 196 ALA A N 1
ATOM 1569 C CA . ALA A 1 196 ? -9.130 -2.644 14.717 1.00 90.69 196 ALA A CA 1
ATOM 1570 C C . ALA A 1 196 ? -8.740 -3.589 13.568 1.00 90.69 196 ALA A C 1
ATOM 1572 O O . ALA A 1 196 ? -7.606 -4.056 13.501 1.00 90.69 196 ALA A O 1
ATOM 1573 N N . ALA A 1 197 ? -9.680 -3.859 12.659 1.00 89.88 197 ALA A N 1
ATOM 1574 C CA . ALA A 1 197 ? -9.465 -4.814 11.570 1.00 89.88 197 ALA A CA 1
ATOM 1575 C C . ALA A 1 197 ? -8.593 -4.280 10.422 1.00 89.88 197 ALA A C 1
ATOM 1577 O O . ALA A 1 197 ? -8.064 -5.078 9.652 1.00 89.88 197 ALA A O 1
ATOM 1578 N N . ALA A 1 198 ? -8.467 -2.955 10.293 1.00 88.31 198 ALA A N 1
ATOM 1579 C CA . ALA A 1 198 ? -7.715 -2.335 9.210 1.00 88.31 198 ALA A CA 1
ATOM 1580 C C . ALA A 1 198 ? -6.229 -2.704 9.292 1.00 88.31 198 ALA A C 1
ATOM 1582 O O . ALA A 1 198 ? -5.564 -2.516 10.312 1.00 88.31 198 ALA A O 1
ATOM 1583 N N . THR A 1 199 ? -5.707 -3.223 8.190 1.00 89.50 199 THR A N 1
ATOM 1584 C CA . THR A 1 199 ? -4.304 -3.603 8.051 1.00 89.50 199 THR A CA 1
ATOM 1585 C C . THR A 1 199 ? -3.418 -2.378 7.817 1.00 89.50 199 THR A C 1
ATOM 1587 O O . THR A 1 199 ? -3.862 -1.343 7.312 1.00 89.50 199 THR A O 1
ATOM 1590 N N . ASP A 1 200 ? -2.120 -2.504 8.108 1.00 87.44 200 ASP A N 1
ATOM 1591 C CA . ASP A 1 200 ? -1.141 -1.450 7.803 1.00 87.44 200 ASP A CA 1
ATOM 1592 C C . ASP A 1 200 ? -1.174 -1.046 6.319 1.00 87.44 200 ASP A C 1
ATOM 1594 O O . ASP A 1 200 ? -1.034 0.132 5.989 1.00 87.44 200 ASP A O 1
ATOM 1598 N N . LEU A 1 201 ? -1.392 -2.017 5.421 1.00 88.81 201 LEU A N 1
ATOM 1599 C CA . LEU A 1 201 ? -1.498 -1.780 3.982 1.00 88.81 201 LEU A CA 1
ATOM 1600 C C . LEU A 1 201 ? -2.668 -0.847 3.653 1.00 88.81 201 LEU A C 1
ATOM 1602 O O . LEU A 1 201 ? -2.474 0.142 2.948 1.00 88.81 201 LEU A O 1
ATOM 1606 N N . GLU A 1 202 ? -3.855 -1.131 4.187 1.00 89.81 202 GLU A N 1
ATOM 1607 C CA . GLU A 1 202 ? -5.054 -0.313 3.974 1.00 89.81 202 GLU A CA 1
ATOM 1608 C C . GLU A 1 202 ? -4.858 1.095 4.539 1.00 89.81 202 GLU A C 1
ATOM 1610 O O . GLU A 1 202 ? -5.181 2.083 3.877 1.00 89.81 202 GLU A O 1
ATOM 1615 N N . HIS A 1 203 ? -4.239 1.217 5.718 1.00 89.81 203 HIS A N 1
ATOM 1616 C CA . HIS A 1 203 ? -3.857 2.516 6.271 1.00 89.81 203 HIS A CA 1
ATOM 1617 C C . HIS A 1 203 ? -2.923 3.294 5.336 1.00 89.81 203 HIS A C 1
ATOM 1619 O O . HIS A 1 203 ? -3.126 4.491 5.117 1.00 89.81 203 HIS A O 1
ATOM 1625 N N . TYR A 1 204 ? -1.924 2.642 4.737 1.00 88.56 204 TYR A N 1
ATOM 1626 C CA . TYR A 1 204 ? -1.047 3.304 3.773 1.00 88.56 204 TYR A CA 1
ATOM 1627 C C . TYR A 1 204 ? -1.767 3.693 2.482 1.00 88.56 204 TYR A C 1
ATOM 1629 O O . TYR A 1 204 ? -1.494 4.776 1.955 1.00 88.56 204 TYR A O 1
ATOM 1637 N N . GLU A 1 205 ? -2.680 2.862 1.979 1.00 90.81 205 GLU A N 1
ATOM 1638 C CA . GLU A 1 205 ? -3.513 3.185 0.817 1.00 90.81 205 GLU A CA 1
ATOM 1639 C C . GLU A 1 205 ? -4.369 4.423 1.083 1.00 90.81 205 GLU A C 1
ATOM 1641 O O . GLU A 1 205 ? -4.287 5.393 0.325 1.00 90.81 205 GLU A O 1
ATOM 1646 N N . MET A 1 206 ? -5.108 4.435 2.196 1.00 90.31 206 MET A N 1
ATOM 1647 C CA . MET A 1 206 ? -5.966 5.554 2.581 1.00 90.31 206 MET A CA 1
ATOM 1648 C C . MET A 1 206 ? -5.168 6.846 2.780 1.00 90.31 206 MET A C 1
ATOM 1650 O O . MET A 1 206 ? -5.527 7.869 2.201 1.00 90.31 206 MET A O 1
ATOM 1654 N N . ARG A 1 207 ? -4.046 6.815 3.512 1.00 88.38 207 ARG A N 1
ATOM 1655 C CA . ARG A 1 207 ? -3.195 8.005 3.728 1.00 88.38 207 ARG A CA 1
ATOM 1656 C C . ARG A 1 207 ? -2.598 8.550 2.436 1.00 88.38 207 ARG A C 1
ATOM 1658 O O . ARG A 1 207 ? -2.517 9.766 2.246 1.00 88.38 207 ARG A O 1
ATOM 1665 N N . THR A 1 208 ? -2.162 7.660 1.545 1.00 88.75 208 THR A N 1
ATOM 1666 C CA . THR A 1 208 ? -1.592 8.050 0.247 1.00 88.75 208 THR A CA 1
ATOM 1667 C C . THR A 1 208 ? -2.662 8.720 -0.610 1.00 88.75 208 THR A C 1
ATOM 1669 O O . THR A 1 208 ? -2.434 9.809 -1.137 1.00 88.75 208 THR A O 1
ATOM 1672 N N . ALA A 1 209 ? -3.842 8.108 -0.698 1.00 89.81 209 ALA A N 1
ATOM 1673 C CA . ALA A 1 209 ? -4.975 8.636 -1.443 1.00 89.81 209 ALA A CA 1
ATOM 1674 C C . ALA A 1 209 ? -5.429 10.002 -0.906 1.00 89.81 209 ALA A C 1
ATOM 1676 O O . ALA A 1 209 ? -5.586 10.960 -1.660 1.00 89.81 209 ALA A O 1
ATOM 1677 N N . GLN A 1 210 ? -5.529 10.122 0.415 1.00 86.56 210 GLN A N 1
ATOM 1678 C CA . GLN A 1 210 ? -5.825 11.369 1.108 1.00 86.56 210 GLN A CA 1
ATOM 1679 C C . GLN A 1 210 ? -4.820 12.478 0.774 1.00 86.56 210 GLN A C 1
ATOM 1681 O O . GLN A 1 210 ? -5.209 13.577 0.377 1.00 86.56 210 GLN A O 1
ATOM 1686 N N . THR A 1 211 ? -3.523 12.188 0.867 1.00 86.94 211 THR A N 1
ATOM 1687 C CA . THR A 1 211 ? -2.486 13.188 0.569 1.00 86.94 211 THR A CA 1
ATOM 1688 C C . THR A 1 211 ? -2.543 13.635 -0.897 1.00 86.94 211 THR A C 1
ATOM 1690 O O . THR A 1 211 ? -2.331 14.809 -1.206 1.00 86.94 211 THR A O 1
ATOM 1693 N N . LEU A 1 212 ? -2.873 12.713 -1.810 1.00 88.31 212 LEU A N 1
ATOM 1694 C CA . LEU A 1 212 ? -3.071 13.014 -3.228 1.00 88.31 212 LEU A CA 1
ATOM 1695 C C . LEU A 1 212 ? -4.256 13.954 -3.477 1.00 88.31 212 LEU A C 1
ATOM 1697 O O . LEU A 1 212 ? -4.134 14.860 -4.306 1.00 88.31 212 LEU A O 1
ATOM 1701 N N . GLN A 1 213 ? -5.370 13.756 -2.769 1.00 86.69 213 GLN A N 1
ATOM 1702 C CA . GLN A 1 213 ? -6.557 14.607 -2.875 1.00 86.69 213 GLN A CA 1
ATOM 1703 C C . GLN A 1 213 ? -6.305 16.034 -2.383 1.00 86.69 213 GLN A C 1
ATOM 1705 O O . GLN A 1 213 ? -6.734 16.984 -3.030 1.00 86.69 213 GLN A O 1
ATOM 1710 N N . GLU A 1 214 ? -5.542 16.204 -1.299 1.00 83.62 214 GLU A N 1
ATOM 1711 C CA . GLU A 1 214 ? -5.144 17.532 -0.796 1.00 83.62 214 GLU A CA 1
ATOM 1712 C C . GLU A 1 214 ? -4.230 18.294 -1.765 1.00 83.62 214 GLU A C 1
ATOM 1714 O O . GLU A 1 214 ? -3.887 19.452 -1.533 1.00 83.62 214 GLU A O 1
ATOM 1719 N N . GLY A 1 215 ? -3.747 17.631 -2.819 1.00 79.75 215 GLY A N 1
ATOM 1720 C CA . GLY A 1 215 ? -2.757 18.182 -3.732 1.00 79.75 215 GLY A CA 1
ATOM 1721 C C . GLY A 1 215 ? -1.370 18.344 -3.108 1.00 79.75 215 GLY A C 1
ATOM 1722 O O . GLY A 1 215 ? -0.460 18.820 -3.796 1.00 79.75 215 GLY A O 1
ATOM 1723 N N . LYS A 1 216 ? -1.179 17.919 -1.851 1.00 78.56 216 LYS A N 1
ATOM 1724 C CA . LYS A 1 216 ? 0.118 17.930 -1.174 1.00 78.56 216 LYS A CA 1
ATOM 1725 C C . LYS A 1 216 ? 1.066 16.963 -1.881 1.00 78.56 216 LYS A C 1
ATOM 1727 O O . LYS A 1 216 ? 0.690 15.878 -2.325 1.00 78.56 216 LYS A O 1
ATOM 1732 N N . LYS A 1 217 ? 2.328 17.372 -2.018 1.00 69.44 217 LYS A N 1
ATOM 1733 C CA . LYS A 1 217 ? 3.366 16.511 -2.593 1.00 69.44 217 LYS A CA 1
ATOM 1734 C C . LYS A 1 217 ? 3.747 15.463 -1.555 1.00 69.44 217 LYS A C 1
ATOM 1736 O O . LYS A 1 217 ? 4.153 15.816 -0.451 1.00 69.44 217 LYS A O 1
ATOM 1741 N N . ILE A 1 218 ? 3.633 14.189 -1.916 1.00 70.06 218 ILE A N 1
ATOM 1742 C CA . ILE A 1 218 ? 4.151 13.115 -1.076 1.00 70.06 218 ILE A CA 1
ATOM 1743 C C . ILE A 1 218 ? 5.670 13.104 -1.241 1.00 70.06 218 ILE A C 1
ATOM 1745 O O . ILE A 1 218 ? 6.185 12.879 -2.336 1.00 70.06 218 ILE A O 1
ATOM 1749 N N . GLU A 1 219 ? 6.384 13.401 -0.159 1.00 64.69 219 GLU A N 1
ATOM 1750 C CA . GLU A 1 219 ? 7.843 13.350 -0.147 1.00 64.69 219 GLU A CA 1
ATOM 1751 C C . GLU A 1 219 ? 8.315 11.899 -0.339 1.00 64.69 219 GLU A C 1
ATOM 1753 O O . GLU A 1 219 ? 7.887 11.023 0.422 1.00 64.69 219 GLU A O 1
ATOM 1758 N N . PRO A 1 220 ? 9.231 11.628 -1.288 1.00 57.66 220 PRO A N 1
ATOM 1759 C CA . PRO A 1 220 ? 9.776 10.286 -1.501 1.00 57.66 220 PRO A CA 1
ATOM 1760 C C . PRO A 1 220 ? 10.395 9.683 -0.231 1.00 57.66 220 PRO A C 1
ATOM 1762 O O . PRO A 1 220 ? 10.204 8.508 0.062 1.00 57.66 220 PRO A O 1
ATOM 1765 N N . SER A 1 221 ? 11.028 10.516 0.600 1.00 57.94 221 SER A N 1
ATOM 1766 C CA . SER A 1 221 ? 11.630 10.115 1.878 1.00 57.94 221 SER A CA 1
ATOM 1767 C C . SER A 1 221 ? 10.619 9.593 2.906 1.00 57.94 221 SER A C 1
ATOM 1769 O O . SER A 1 221 ? 10.977 8.805 3.781 1.00 57.94 221 SER A O 1
ATOM 1771 N N . ARG A 1 222 ? 9.346 10.008 2.833 1.00 62.28 222 ARG A N 1
ATOM 1772 C CA . ARG A 1 222 ? 8.279 9.447 3.679 1.00 62.28 222 ARG A CA 1
ATOM 1773 C C . ARG A 1 222 ? 7.813 8.098 3.150 1.00 62.28 222 ARG A C 1
ATOM 1775 O O . ARG A 1 222 ? 7.512 7.217 3.943 1.00 62.28 222 ARG A O 1
ATOM 1782 N N . MET A 1 223 ? 7.803 7.916 1.831 1.00 55.75 223 MET A N 1
ATOM 1783 C CA . MET A 1 223 ? 7.435 6.644 1.203 1.00 55.75 223 MET A CA 1
ATOM 1784 C C . MET A 1 223 ? 8.444 5.534 1.504 1.00 55.75 223 MET A C 1
ATOM 1786 O O . MET A 1 223 ? 8.038 4.390 1.669 1.00 55.75 223 MET A O 1
ATOM 1790 N N . GLU A 1 224 ? 9.726 5.886 1.627 1.00 54.97 224 GLU A N 1
ATOM 1791 C CA . GLU A 1 224 ? 10.817 4.975 2.004 1.00 54.97 224 GLU A CA 1
ATOM 1792 C C . GLU A 1 224 ? 10.721 4.494 3.465 1.00 54.97 224 GLU A C 1
ATOM 1794 O O . GLU A 1 224 ? 11.118 3.375 3.779 1.00 54.97 224 GLU A O 1
ATOM 1799 N N . LYS A 1 225 ? 10.187 5.328 4.373 1.00 55.03 225 LYS A N 1
ATOM 1800 C CA . LYS A 1 225 ? 10.084 5.023 5.815 1.00 55.03 225 LYS A CA 1
ATOM 1801 C C . LYS A 1 225 ? 8.913 4.111 6.174 1.00 55.03 225 LYS A C 1
ATOM 1803 O O . LYS A 1 225 ? 8.853 3.618 7.300 1.00 55.03 225 LYS A O 1
ATOM 1808 N N . HIS A 1 226 ? 7.969 3.913 5.261 1.00 52.22 226 HIS A N 1
ATOM 1809 C CA . HIS A 1 226 ? 6.802 3.076 5.501 1.00 52.22 226 HIS A CA 1
ATOM 1810 C C . HIS A 1 226 ? 7.037 1.670 4.953 1.00 52.22 226 HIS A C 1
ATOM 1812 O O . HIS A 1 226 ? 7.658 1.506 3.911 1.00 52.22 226 HIS A O 1
ATOM 1818 N N . SER A 1 227 ? 6.576 0.688 5.732 1.00 57.41 227 SER A N 1
ATOM 1819 C CA . SER A 1 227 ? 6.702 -0.763 5.569 1.00 57.41 227 SER A CA 1
ATOM 1820 C C . SER A 1 227 ? 6.974 -1.265 4.142 1.00 57.41 227 SER A C 1
ATOM 1822 O O . SER A 1 227 ? 6.370 -0.808 3.177 1.00 57.41 227 SER A O 1
ATOM 1824 N N . LEU A 1 228 ? 7.799 -2.312 4.029 1.00 72.75 228 LEU A N 1
ATOM 1825 C CA . LEU A 1 228 ? 8.030 -3.082 2.793 1.00 72.75 228 LEU A CA 1
ATOM 1826 C C . LEU A 1 228 ? 6.740 -3.636 2.156 1.00 72.75 228 LEU A C 1
ATOM 1828 O O . LEU A 1 228 ? 6.773 -4.133 1.032 1.00 72.75 228 LEU A O 1
ATOM 1832 N N . VAL A 1 229 ? 5.627 -3.588 2.887 1.00 79.44 229 VAL A N 1
ATOM 1833 C CA . VAL A 1 229 ? 4.298 -3.977 2.429 1.00 79.44 229 VAL A CA 1
ATOM 1834 C C . VAL A 1 229 ? 3.821 -3.022 1.333 1.00 79.44 229 VAL A C 1
ATOM 1836 O O . VAL A 1 229 ? 3.754 -1.806 1.512 1.00 79.44 229 VAL A O 1
ATOM 1839 N N . THR A 1 230 ? 3.475 -3.594 0.184 1.00 85.31 230 THR A N 1
ATOM 1840 C CA . THR A 1 230 ? 3.029 -2.857 -0.998 1.00 85.31 230 THR A CA 1
ATOM 1841 C C . THR A 1 230 ? 1.910 -3.619 -1.700 1.00 85.31 230 THR A C 1
ATOM 1843 O O . THR A 1 230 ? 1.871 -4.848 -1.672 1.00 85.31 230 THR A O 1
ATOM 1846 N N . SER A 1 231 ? 0.998 -2.878 -2.321 1.00 90.38 231 SER A N 1
ATOM 1847 C CA . SER A 1 231 ? -0.057 -3.388 -3.196 1.00 90.38 231 SER A CA 1
ATOM 1848 C C . SER A 1 231 ? 0.039 -2.687 -4.544 1.00 90.38 231 SER A C 1
ATOM 1850 O O . SER A 1 231 ? 0.639 -1.614 -4.648 1.00 90.38 231 SER A O 1
ATOM 1852 N N . GLN A 1 232 ? -0.599 -3.243 -5.574 1.00 92.25 232 GLN A N 1
ATOM 1853 C CA . GLN A 1 232 ? -0.709 -2.579 -6.875 1.00 92.25 232 GLN A CA 1
ATOM 1854 C C . GLN A 1 232 ? -1.285 -1.163 -6.742 1.00 92.25 232 GLN A C 1
ATOM 1856 O O . GLN A 1 232 ? -0.735 -0.213 -7.291 1.00 92.25 232 GLN A O 1
ATOM 1861 N N . ARG A 1 233 ? -2.364 -1.002 -5.969 1.00 92.12 233 ARG A N 1
ATOM 1862 C CA . ARG A 1 233 ? -3.028 0.287 -5.759 1.00 92.12 233 ARG A CA 1
ATOM 1863 C C . ARG A 1 233 ? -2.099 1.303 -5.100 1.00 92.12 233 ARG A C 1
ATOM 1865 O O . ARG A 1 233 ? -1.968 2.429 -5.582 1.00 92.12 233 ARG A O 1
ATOM 1872 N N . LEU A 1 234 ? -1.438 0.901 -4.015 1.00 91.19 234 LEU A N 1
ATOM 1873 C CA . LEU A 1 234 ? -0.500 1.752 -3.291 1.00 91.19 234 LEU A CA 1
ATOM 1874 C C . LEU A 1 234 ? 0.679 2.154 -4.183 1.00 91.19 234 LEU A C 1
ATOM 1876 O O . LEU A 1 234 ? 1.042 3.331 -4.232 1.00 91.19 234 LEU A O 1
ATOM 1880 N N . PHE A 1 235 ? 1.233 1.194 -4.923 1.00 92.00 235 PHE A N 1
ATOM 1881 C CA . PHE A 1 235 ? 2.331 1.407 -5.858 1.00 92.00 235 PHE A CA 1
ATOM 1882 C C . PHE A 1 235 ? 1.944 2.357 -7.001 1.00 92.00 235 PHE A C 1
ATOM 1884 O O . PHE A 1 235 ? 2.684 3.301 -7.290 1.00 92.00 235 PHE A O 1
ATOM 1891 N N . ALA A 1 236 ? 0.766 2.183 -7.607 1.00 93.19 236 ALA A N 1
ATOM 1892 C CA . ALA A 1 236 ? 0.258 3.051 -8.669 1.00 93.19 236 ALA A CA 1
ATOM 1893 C C . ALA A 1 236 ? 0.033 4.490 -8.173 1.00 93.19 236 ALA A C 1
ATOM 1895 O O . ALA A 1 236 ? 0.488 5.447 -8.800 1.00 93.19 236 ALA A O 1
ATOM 1896 N N . MET A 1 237 ? -0.603 4.666 -7.007 1.00 91.56 237 MET A N 1
ATOM 1897 C CA . MET A 1 237 ? -0.837 5.991 -6.415 1.00 91.56 237 MET A CA 1
ATOM 1898 C C . MET A 1 237 ? 0.472 6.710 -6.061 1.00 91.56 237 MET A C 1
ATOM 1900 O O . MET A 1 237 ? 0.629 7.906 -6.326 1.00 91.56 237 MET A O 1
ATOM 1904 N N . ARG A 1 238 ? 1.447 5.986 -5.503 1.00 89.94 238 ARG A N 1
ATOM 1905 C CA . ARG A 1 238 ? 2.780 6.533 -5.227 1.00 89.94 238 ARG A CA 1
ATOM 1906 C C . ARG A 1 238 ? 3.498 6.904 -6.518 1.00 89.94 238 ARG A C 1
ATOM 1908 O O . ARG A 1 238 ? 3.982 8.030 -6.608 1.00 89.94 238 ARG A O 1
ATOM 1915 N N . SER A 1 239 ? 3.464 6.047 -7.537 1.00 90.62 239 SER A N 1
ATOM 1916 C CA . SER A 1 239 ? 4.022 6.328 -8.870 1.00 90.62 239 SER A CA 1
ATOM 1917 C C . SER A 1 239 ? 3.403 7.588 -9.484 1.00 90.62 239 SER A C 1
ATOM 1919 O O . SER A 1 239 ? 4.116 8.464 -9.977 1.00 90.62 239 SER A O 1
ATOM 1921 N N . TYR A 1 240 ? 2.086 7.758 -9.348 1.00 91.12 240 TYR A N 1
ATOM 1922 C CA . TYR A 1 240 ? 1.377 8.976 -9.739 1.00 91.12 240 TYR A CA 1
ATOM 1923 C C . TYR A 1 240 ? 1.872 10.219 -8.994 1.00 91.12 240 TYR A C 1
ATOM 1925 O O . TYR A 1 240 ? 2.181 11.237 -9.623 1.00 91.12 240 TYR A O 1
ATOM 1933 N N . SER A 1 241 ? 2.013 10.149 -7.669 1.00 88.00 241 SER A N 1
ATOM 1934 C CA . SER A 1 241 ? 2.544 11.282 -6.902 1.00 88.00 241 SER A CA 1
ATOM 1935 C C . SER A 1 241 ? 4.008 11.595 -7.234 1.00 88.00 241 SER A C 1
ATOM 1937 O O . SER A 1 241 ? 4.363 12.769 -7.325 1.00 88.00 241 SER A O 1
ATOM 1939 N N . MET A 1 242 ? 4.840 10.572 -7.465 1.00 86.56 242 MET A N 1
ATOM 1940 C CA . MET A 1 242 ? 6.259 10.716 -7.781 1.00 86.56 242 MET A CA 1
ATOM 1941 C C . MET A 1 242 ? 6.415 11.413 -9.126 1.00 86.56 242 MET A C 1
ATOM 1943 O O . MET A 1 242 ? 7.095 12.433 -9.201 1.00 86.56 242 MET A O 1
ATOM 1947 N N . ALA A 1 243 ? 5.686 10.950 -10.143 1.00 86.94 243 ALA A N 1
ATOM 1948 C CA . ALA A 1 243 ? 5.658 11.579 -11.458 1.00 86.94 243 ALA A CA 1
ATOM 1949 C C . ALA A 1 243 ? 5.201 13.049 -11.401 1.00 86.94 243 ALA A C 1
ATOM 1951 O O . ALA A 1 243 ? 5.691 13.880 -12.160 1.00 86.94 243 ALA A O 1
ATOM 1952 N N . LYS A 1 244 ? 4.285 13.400 -10.483 1.00 83.94 244 LYS A N 1
ATOM 1953 C CA . LYS A 1 244 ? 3.850 14.792 -10.263 1.00 83.94 244 LYS A CA 1
ATOM 1954 C C . LYS A 1 244 ? 4.894 15.634 -9.515 1.00 83.94 244 LYS A C 1
ATOM 1956 O O . LYS A 1 244 ? 4.989 16.837 -9.752 1.00 83.94 244 LYS A O 1
ATOM 1961 N N . ALA A 1 245 ? 5.615 15.045 -8.563 1.00 77.06 245 ALA A N 1
ATOM 1962 C CA . ALA A 1 245 ? 6.498 15.770 -7.653 1.00 77.06 245 ALA A CA 1
ATOM 1963 C C . ALA A 1 245 ? 7.916 15.970 -8.208 1.00 77.06 245 ALA A C 1
ATOM 1965 O O . ALA A 1 245 ? 8.538 16.999 -7.932 1.00 77.06 245 ALA A O 1
ATOM 1966 N N . SER A 1 246 ? 8.440 14.999 -8.957 1.00 69.00 246 SER A N 1
ATOM 1967 C CA . SER A 1 246 ? 9.837 14.976 -9.383 1.00 69.00 246 SER A CA 1
ATOM 1968 C C . SER A 1 246 ? 10.086 15.812 -10.636 1.00 69.00 246 SER A C 1
ATOM 1970 O O . SER A 1 246 ? 9.441 15.621 -11.662 1.00 69.00 246 SER A O 1
ATOM 1972 N N . ARG A 1 247 ? 11.121 16.659 -10.596 1.00 65.62 247 ARG A N 1
ATOM 1973 C CA . ARG A 1 247 ? 11.607 17.408 -11.770 1.00 65.62 247 ARG A CA 1
ATOM 1974 C C . ARG A 1 247 ? 12.129 16.499 -12.894 1.00 65.62 247 ARG A C 1
ATOM 1976 O O . ARG A 1 247 ? 12.087 16.884 -14.055 1.00 65.62 247 ARG A O 1
ATOM 1983 N N . PHE A 1 248 ? 12.620 15.316 -12.533 1.00 64.69 248 PHE A N 1
ATOM 1984 C CA . PHE A 1 248 ? 13.229 14.333 -13.436 1.00 64.69 248 PHE A CA 1
ATOM 1985 C C . PHE A 1 248 ? 12.330 13.115 -13.699 1.00 64.69 248 PHE A C 1
ATOM 1987 O O . PHE A 1 248 ? 12.818 12.084 -14.152 1.00 64.69 248 PHE A O 1
ATOM 1994 N N . GLY A 1 249 ? 11.043 13.240 -13.372 1.00 79.31 249 GLY A N 1
ATOM 1995 C CA . GLY A 1 249 ? 10.038 12.251 -13.722 1.00 79.31 249 GLY A CA 1
ATOM 1996 C C . GLY A 1 249 ? 10.125 10.904 -13.003 1.00 79.31 249 GLY A C 1
ATOM 1997 O O . GLY A 1 249 ? 10.875 10.706 -12.039 1.00 79.31 249 GLY A O 1
ATOM 1998 N N . LEU A 1 250 ? 9.304 9.966 -13.474 1.00 88.75 250 LEU A N 1
ATOM 1999 C CA . LEU A 1 250 ? 9.090 8.674 -12.817 1.00 88.75 250 LEU A CA 1
ATOM 2000 C C . LEU A 1 250 ? 10.346 7.789 -12.870 1.00 88.75 250 LEU A C 1
ATOM 2002 O O . LEU A 1 250 ? 10.623 7.056 -11.917 1.00 88.75 250 LEU A O 1
ATOM 2006 N N . GLY A 1 251 ? 11.160 7.930 -13.922 1.00 87.69 251 GLY A N 1
ATOM 2007 C CA . GLY A 1 251 ? 12.396 7.165 -14.128 1.00 87.69 251 GLY A CA 1
ATOM 2008 C C . GLY A 1 251 ? 13.482 7.372 -13.061 1.00 87.69 251 GLY A C 1
ATOM 2009 O O . GLY A 1 251 ? 14.448 6.618 -13.024 1.00 87.69 251 GLY A O 1
ATOM 2010 N N . ASN A 1 252 ? 13.340 8.361 -12.172 1.00 87.31 252 ASN A N 1
ATOM 2011 C CA . ASN A 1 252 ? 14.250 8.592 -11.039 1.00 87.31 252 ASN A CA 1
ATOM 2012 C C . ASN A 1 252 ? 13.767 8.012 -9.708 1.00 87.31 252 ASN A C 1
ATOM 2014 O O . ASN A 1 252 ? 14.516 8.005 -8.728 1.00 87.31 252 ASN A O 1
ATOM 2018 N N . GLN A 1 253 ? 12.492 7.638 -9.632 1.00 87.44 253 GLN A N 1
ATOM 2019 C CA . GLN A 1 253 ? 11.807 7.407 -8.359 1.00 87.44 253 GLN A CA 1
ATOM 2020 C C . GLN A 1 253 ? 11.120 6.039 -8.290 1.00 87.44 253 GLN A C 1
ATOM 2022 O O . GLN A 1 253 ? 10.930 5.531 -7.190 1.00 87.44 253 GLN A O 1
ATOM 2027 N N . LEU A 1 254 ? 10.812 5.412 -9.434 1.00 90.88 254 LEU A N 1
ATOM 2028 C CA . LEU A 1 254 ? 10.000 4.194 -9.502 1.00 90.88 254 LEU A CA 1
ATOM 2029 C C . LEU A 1 254 ? 10.446 3.077 -8.544 1.00 90.88 254 LEU A C 1
ATOM 2031 O O . LEU A 1 254 ? 9.607 2.551 -7.819 1.00 90.88 254 LEU A O 1
ATOM 2035 N N . PHE A 1 255 ? 11.741 2.747 -8.511 1.00 90.44 255 PHE A N 1
ATOM 2036 C CA . PHE A 1 255 ? 12.280 1.649 -7.694 1.00 90.44 255 PHE A CA 1
ATOM 2037 C C . PHE A 1 255 ? 12.725 2.073 -6.284 1.00 90.44 255 PHE A C 1
ATOM 2039 O O . PHE A 1 255 ? 13.248 1.252 -5.537 1.00 90.44 255 PHE A O 1
ATOM 2046 N N . ARG A 1 256 ? 12.485 3.327 -5.866 1.00 86.94 256 ARG A N 1
ATOM 2047 C CA . ARG A 1 256 ? 12.718 3.737 -4.465 1.00 86.94 256 ARG A CA 1
ATOM 2048 C C . ARG A 1 256 ? 11.684 3.154 -3.513 1.00 86.94 256 ARG A C 1
ATOM 2050 O O . ARG A 1 256 ? 11.945 2.995 -2.324 1.00 86.94 256 ARG A O 1
ATOM 2057 N N . GLN A 1 257 ? 10.499 2.867 -4.039 1.00 86.50 257 GLN A N 1
ATOM 2058 C CA . GLN A 1 257 ? 9.430 2.187 -3.322 1.00 86.50 257 GLN A CA 1
ATOM 2059 C C . GLN A 1 257 ? 9.472 0.672 -3.583 1.00 86.50 257 GLN A C 1
ATOM 2061 O O . GLN A 1 257 ? 9.937 0.246 -4.642 1.00 86.50 257 GLN A O 1
ATOM 2066 N N . PRO A 1 258 ? 8.934 -0.153 -2.667 1.00 86.06 258 PRO A N 1
ATOM 2067 C CA . PRO A 1 258 ? 8.784 -1.582 -2.907 1.00 86.06 258 PRO A CA 1
ATOM 2068 C C . PRO A 1 258 ? 7.853 -1.842 -4.098 1.00 86.06 258 PRO A C 1
ATOM 2070 O O . PRO A 1 258 ? 6.719 -1.351 -4.128 1.00 86.06 258 PRO A O 1
ATOM 2073 N N . VAL A 1 259 ? 8.329 -2.636 -5.057 1.00 89.25 259 VAL A N 1
ATOM 2074 C CA . VAL A 1 259 ? 7.561 -3.047 -6.237 1.00 89.25 259 VAL A CA 1
ATOM 2075 C C . VAL A 1 259 ? 6.843 -4.369 -5.926 1.00 89.25 259 VAL A C 1
ATOM 2077 O O . VAL A 1 259 ? 7.523 -5.332 -5.560 1.00 89.25 259 VAL A O 1
ATOM 2080 N N . PRO A 1 260 ? 5.500 -4.441 -6.023 1.00 88.25 260 PRO A N 1
ATOM 2081 C CA . PRO A 1 260 ? 4.770 -5.705 -5.911 1.00 88.25 260 PRO A CA 1
ATOM 2082 C C . PRO A 1 260 ? 5.090 -6.642 -7.086 1.00 88.25 260 PRO A C 1
ATOM 2084 O O . PRO A 1 260 ? 5.663 -6.226 -8.091 1.00 88.25 260 PRO A O 1
ATOM 2087 N N . GLN A 1 261 ? 4.691 -7.909 -6.980 1.00 83.00 261 GLN A N 1
ATOM 2088 C CA . GLN A 1 261 ? 4.745 -8.829 -8.117 1.00 83.00 261 GLN A CA 1
ATOM 2089 C C . GLN A 1 261 ? 3.785 -8.367 -9.220 1.00 83.00 261 GLN A C 1
ATOM 2091 O O . GLN A 1 261 ? 2.661 -7.951 -8.937 1.00 83.00 261 GLN A O 1
ATOM 2096 N N . GLY A 1 262 ? 4.239 -8.426 -10.471 1.00 85.81 262 GLY A N 1
ATOM 2097 C CA . GLY A 1 262 ? 3.480 -7.981 -11.636 1.00 85.81 262 GLY A CA 1
ATOM 2098 C C . GLY A 1 262 ? 4.359 -7.282 -12.671 1.00 85.81 262 GLY A C 1
ATOM 2099 O O . GLY A 1 262 ? 5.582 -7.239 -12.545 1.00 85.81 262 GLY A O 1
ATOM 2100 N N . LYS A 1 263 ? 3.715 -6.747 -13.711 1.00 91.62 263 LYS A N 1
ATOM 2101 C CA . LYS A 1 263 ? 4.374 -6.130 -14.874 1.00 91.62 263 LYS A CA 1
ATOM 2102 C C . LYS A 1 263 ? 3.887 -4.688 -15.075 1.00 91.62 263 LYS A C 1
ATOM 2104 O O . LYS A 1 263 ? 3.688 -3.959 -14.102 1.00 91.62 263 LYS A O 1
ATOM 2109 N N . SER A 1 264 ? 3.665 -4.253 -16.315 1.00 92.94 264 SER A N 1
ATOM 2110 C CA . SER A 1 264 ? 3.208 -2.889 -16.633 1.00 92.94 264 SER A CA 1
ATOM 2111 C C . SER A 1 264 ? 1.868 -2.493 -15.993 1.00 92.94 264 SER A C 1
ATOM 2113 O O . SER A 1 264 ? 1.657 -1.316 -15.702 1.00 92.94 264 SER A O 1
ATOM 2115 N N . GLU A 1 265 ? 0.985 -3.452 -15.702 1.00 93.50 265 GLU A N 1
ATOM 2116 C CA . GLU A 1 265 ? -0.313 -3.220 -15.044 1.00 93.50 265 GLU A CA 1
ATOM 2117 C C . GLU A 1 265 ? -0.189 -2.571 -13.661 1.00 93.50 265 GLU A C 1
ATOM 2119 O O . GLU A 1 265 ? -1.109 -1.889 -13.207 1.00 93.50 265 GLU A O 1
ATOM 2124 N N . LEU A 1 266 ? 0.970 -2.715 -13.012 1.00 93.69 266 LEU A N 1
ATOM 2125 C CA . LEU A 1 266 ? 1.238 -2.119 -11.707 1.00 93.69 266 LEU A CA 1
ATOM 2126 C C . LEU A 1 266 ? 1.169 -0.589 -11.715 1.00 93.69 266 LEU A C 1
ATOM 2128 O O . LEU A 1 266 ? 0.906 0.020 -10.683 1.00 93.69 266 LEU A O 1
ATOM 2132 N N . LEU A 1 267 ? 1.396 0.044 -12.867 1.00 94.94 267 LEU A N 1
ATOM 2133 C CA . LEU A 1 267 ? 1.330 1.499 -13.009 1.00 94.94 267 LEU A CA 1
ATOM 2134 C C . LEU A 1 267 ? -0.099 2.024 -13.193 1.00 94.94 267 LEU A C 1
ATOM 2136 O O . LEU A 1 267 ? -0.313 3.236 -13.109 1.00 94.94 267 LEU A O 1
ATOM 2140 N N . LEU A 1 268 ? -1.072 1.148 -13.457 1.00 94.44 268 LEU A N 1
ATOM 2141 C CA . LEU A 1 268 ? -2.473 1.531 -13.576 1.00 94.44 268 LEU A CA 1
ATOM 2142 C C . LEU A 1 268 ? -3.137 1.548 -12.203 1.00 94.44 268 LEU A C 1
ATOM 2144 O O . LEU A 1 268 ? -3.010 0.616 -11.410 1.00 94.44 268 LEU A O 1
ATOM 2148 N N . ILE A 1 269 ? -3.888 2.616 -11.940 1.00 92.81 269 ILE A N 1
ATOM 2149 C CA . ILE A 1 269 ? -4.738 2.694 -10.755 1.00 92.81 269 ILE A CA 1
ATOM 2150 C C . ILE A 1 269 ? -5.955 1.778 -10.991 1.00 92.81 269 ILE A C 1
ATOM 2152 O O . ILE A 1 269 ? -6.650 1.964 -11.993 1.00 92.81 269 ILE A O 1
ATOM 2156 N N . PRO A 1 270 ? -6.230 0.799 -10.106 1.00 90.62 270 PRO A N 1
ATOM 2157 C CA . PRO A 1 270 ? -7.383 -0.091 -10.247 1.00 90.62 270 PRO A CA 1
ATOM 2158 C C . PRO A 1 270 ? -8.717 0.669 -10.293 1.00 90.62 270 PRO A C 1
ATOM 2160 O O . PRO A 1 270 ? -8.863 1.717 -9.675 1.00 90.62 270 PRO A O 1
ATOM 2163 N N . ASN A 1 271 ? -9.719 0.143 -11.001 1.00 87.19 271 ASN A N 1
ATOM 2164 C CA . ASN A 1 271 ? -11.037 0.781 -11.119 1.00 87.19 271 ASN A CA 1
ATOM 2165 C C . ASN A 1 271 ? -12.122 0.051 -10.310 1.00 87.19 271 ASN A C 1
ATOM 2167 O O . ASN A 1 271 ? -13.185 -0.295 -10.830 1.00 87.19 271 ASN A O 1
ATOM 2171 N N . ASP A 1 272 ? -11.845 -0.203 -9.035 1.00 87.75 272 ASP A N 1
ATOM 2172 C CA . ASP A 1 272 ? -12.772 -0.842 -8.103 1.00 87.75 272 ASP A CA 1
ATOM 2173 C C . ASP A 1 272 ? -13.522 0.177 -7.224 1.00 87.75 272 ASP A C 1
ATOM 2175 O O . ASP A 1 272 ? -13.133 1.341 -7.106 1.00 87.75 272 ASP A O 1
ATOM 2179 N N . ALA A 1 273 ? -14.625 -0.255 -6.602 1.00 83.81 273 ALA A N 1
ATOM 2180 C CA . ALA A 1 273 ? -15.473 0.617 -5.785 1.00 83.81 273 ALA A CA 1
ATOM 2181 C C . ALA A 1 273 ? -14.709 1.266 -4.617 1.00 83.81 273 ALA A C 1
ATOM 2183 O O . ALA A 1 273 ? -14.905 2.449 -4.345 1.00 83.81 273 ALA A O 1
ATOM 2184 N N . HIS A 1 274 ? -13.802 0.521 -3.975 1.00 85.19 274 HIS A N 1
ATOM 2185 C CA . HIS A 1 274 ? -12.967 1.039 -2.894 1.00 85.19 274 HIS A CA 1
ATOM 2186 C C . HIS A 1 274 ? -11.996 2.103 -3.428 1.00 85.19 274 HIS A C 1
ATOM 2188 O O . HIS A 1 274 ? -11.935 3.208 -2.887 1.00 85.19 274 HIS A O 1
ATOM 2194 N N . GLN A 1 275 ? -11.319 1.844 -4.552 1.00 87.88 275 GLN A N 1
ATOM 2195 C CA . GLN A 1 275 ? -10.428 2.838 -5.159 1.00 87.88 275 GLN A CA 1
ATOM 2196 C C . GLN A 1 275 ? -11.143 4.119 -5.596 1.00 87.88 275 GLN A C 1
ATOM 2198 O O . GLN A 1 275 ? -10.595 5.200 -5.400 1.00 87.88 275 GLN A O 1
ATOM 2203 N N . ARG A 1 276 ? -12.362 4.045 -6.143 1.00 85.50 276 ARG A N 1
ATOM 2204 C CA . ARG A 1 276 ? -13.117 5.246 -6.555 1.00 85.50 276 ARG A CA 1
ATOM 2205 C C . ARG A 1 276 ? -13.393 6.203 -5.396 1.00 85.50 276 ARG A C 1
ATOM 2207 O O . ARG A 1 276 ? -13.386 7.414 -5.597 1.00 85.50 276 ARG A O 1
ATOM 2214 N N . LEU A 1 277 ? -13.615 5.661 -4.200 1.00 83.25 277 LEU A N 1
ATOM 2215 C CA . LEU A 1 277 ? -13.820 6.446 -2.982 1.00 83.25 277 LEU A CA 1
ATOM 2216 C C . LEU A 1 277 ? -12.508 7.024 -2.440 1.00 83.25 277 LEU A C 1
ATOM 2218 O O . LEU A 1 277 ? -12.508 8.110 -1.863 1.00 83.25 277 LEU A O 1
ATOM 2222 N N . LEU A 1 278 ? -11.395 6.314 -2.641 1.00 85.06 278 LEU A N 1
ATOM 2223 C CA . LEU A 1 278 ? -10.070 6.753 -2.216 1.00 85.06 278 LEU A CA 1
ATOM 2224 C C . LEU A 1 278 ? -9.457 7.793 -3.143 1.00 85.06 278 LEU A C 1
ATOM 2226 O O . LEU A 1 278 ? -8.993 8.823 -2.679 1.00 85.06 278 LEU A O 1
ATOM 2230 N N . PHE A 1 279 ? -9.372 7.530 -4.440 1.00 87.31 279 PHE A N 1
ATOM 2231 C CA . PHE A 1 279 ? -8.759 8.445 -5.392 1.00 87.31 279 PHE A CA 1
ATOM 2232 C C . PHE A 1 279 ? -9.214 8.115 -6.823 1.00 87.31 279 PHE A C 1
ATOM 2234 O O . PHE A 1 279 ? -8.997 6.992 -7.290 1.00 87.31 279 PHE A O 1
ATOM 2241 N N . PRO A 1 280 ? -9.822 9.073 -7.546 1.00 86.62 280 PRO A N 1
ATOM 2242 C CA . PRO A 1 280 ? -10.415 8.802 -8.849 1.00 86.62 280 PRO A CA 1
ATOM 2243 C C . PRO A 1 280 ? -9.351 8.463 -9.895 1.00 86.62 280 PRO A C 1
ATOM 2245 O O . PRO A 1 280 ? -8.369 9.194 -10.071 1.00 86.62 280 PRO A O 1
ATOM 2248 N N . VAL A 1 281 ? -9.595 7.375 -10.630 1.00 88.12 281 VAL A N 1
ATOM 2249 C CA . VAL A 1 281 ? -8.714 6.858 -11.691 1.00 88.12 281 VAL A CA 1
ATOM 2250 C C . VAL A 1 281 ? -8.524 7.883 -12.816 1.00 88.12 281 VAL A C 1
ATOM 2252 O O . VAL A 1 281 ? -7.438 7.990 -13.388 1.00 88.12 281 VAL A O 1
ATOM 2255 N N . ASP A 1 282 ? -9.538 8.717 -13.056 1.00 88.44 282 ASP A N 1
ATOM 2256 C CA . ASP A 1 282 ? -9.530 9.785 -14.062 1.00 88.44 282 ASP A CA 1
ATOM 2257 C C . ASP A 1 282 ? -8.358 10.754 -13.887 1.00 88.44 282 ASP A C 1
ATOM 2259 O O . ASP A 1 282 ? -7.851 11.289 -14.866 1.00 88.44 282 ASP A O 1
ATOM 2263 N N . SER A 1 283 ? -7.856 10.934 -12.660 1.00 88.75 283 SER A N 1
ATOM 2264 C CA . SER A 1 283 ? -6.691 11.788 -12.401 1.00 88.75 283 SER A CA 1
ATOM 2265 C C . SER A 1 283 ? -5.430 11.299 -13.118 1.00 88.75 283 SER A C 1
ATOM 2267 O O . SER A 1 283 ? -4.623 12.111 -13.575 1.00 88.75 283 SER A O 1
ATOM 2269 N N . LEU A 1 284 ? -5.243 9.977 -13.210 1.00 92.19 284 LEU A N 1
ATOM 2270 C CA . LEU A 1 284 ? -4.127 9.377 -13.940 1.00 92.19 284 LEU A CA 1
ATOM 2271 C C . LEU A 1 284 ? -4.338 9.530 -15.447 1.00 92.19 284 LEU A C 1
ATOM 2273 O O . LEU A 1 284 ? -3.443 10.001 -16.143 1.00 92.19 284 LEU A O 1
ATOM 2277 N N . TYR A 1 285 ? -5.522 9.178 -15.945 1.00 92.94 285 TYR A N 1
ATOM 2278 C CA . TYR A 1 285 ? -5.832 9.233 -17.375 1.00 92.94 285 TYR A CA 1
ATOM 2279 C C . TYR A 1 285 ? -5.807 10.660 -17.927 1.00 92.94 285 TYR A C 1
ATOM 2281 O O . TYR A 1 285 ? -5.221 10.905 -18.978 1.00 92.94 285 TYR A O 1
ATOM 2289 N N . MET A 1 286 ? -6.326 11.629 -17.174 1.00 91.44 286 MET A N 1
ATOM 2290 C CA . MET A 1 286 ? -6.243 13.051 -17.507 1.00 91.44 286 MET A CA 1
ATOM 2291 C C . MET A 1 286 ? -4.790 13.539 -17.559 1.00 91.44 286 MET A C 1
ATOM 2293 O O . MET A 1 286 ? -4.448 14.342 -18.421 1.00 91.44 286 MET A O 1
ATOM 2297 N N . ARG A 1 287 ? -3.914 13.035 -16.677 1.00 89.06 287 ARG A N 1
ATOM 2298 C CA . ARG A 1 287 ? -2.478 13.354 -16.711 1.00 89.06 287 ARG A CA 1
ATOM 2299 C C . ARG A 1 287 ? -1.783 12.764 -17.934 1.00 89.06 287 ARG A C 1
ATOM 2301 O O . ARG A 1 287 ? -0.906 13.415 -18.486 1.00 89.06 287 ARG A O 1
ATOM 2308 N N . LEU A 1 288 ? -2.121 11.531 -18.300 1.00 91.25 288 LEU A N 1
ATOM 2309 C CA . LEU A 1 288 ? -1.523 10.847 -19.448 1.00 91.25 288 LEU A CA 1
ATOM 2310 C C . LEU A 1 288 ? -2.113 11.332 -20.781 1.00 91.25 288 LEU A C 1
ATOM 2312 O O . LEU A 1 288 ? -1.486 11.154 -21.818 1.00 91.25 288 LEU A O 1
ATOM 2316 N N . GLY A 1 289 ? -3.283 11.977 -20.746 1.00 88.88 289 GLY A N 1
ATOM 2317 C CA . GLY A 1 289 ? -3.926 12.628 -21.887 1.00 88.88 289 GLY A CA 1
ATOM 2318 C C . GLY A 1 289 ? -5.011 11.798 -22.576 1.00 88.88 289 GLY A C 1
ATOM 2319 O O . GLY A 1 289 ? -5.393 12.135 -23.694 1.00 88.88 289 GLY A O 1
ATOM 2320 N N . GLY A 1 290 ? -5.494 10.712 -21.964 1.00 91.25 290 GLY A N 1
ATOM 2321 C CA . GLY A 1 290 ? -6.474 9.823 -22.590 1.00 91.25 290 GLY A CA 1
ATOM 2322 C C . GLY A 1 290 ? -6.846 8.603 -21.749 1.00 91.25 290 GLY A C 1
ATOM 2323 O O . GLY A 1 290 ? -6.143 8.231 -20.815 1.00 91.25 290 GLY A O 1
ATOM 2324 N N . LEU A 1 291 ? -7.976 7.984 -22.095 1.00 93.06 291 LEU A N 1
ATOM 2325 C CA . LEU A 1 291 ? -8.489 6.764 -21.464 1.00 93.06 291 LEU A CA 1
ATOM 2326 C C . LEU A 1 291 ? -7.934 5.502 -22.156 1.00 93.06 291 LEU A C 1
ATOM 2328 O O . LEU A 1 291 ? -7.595 5.553 -23.349 1.00 93.06 291 LEU A O 1
ATOM 2332 N N . PRO A 1 292 ? -7.862 4.361 -21.448 1.00 92.88 292 PRO A N 1
ATOM 2333 C CA . PRO A 1 292 ? -7.574 3.073 -22.067 1.00 92.88 292 PRO A CA 1
ATOM 2334 C C . PRO A 1 292 ? -8.735 2.637 -22.969 1.00 92.88 292 PRO A C 1
ATOM 2336 O O . PRO A 1 292 ? -9.906 2.879 -22.665 1.00 92.88 292 PRO A O 1
ATOM 2339 N N . ARG A 1 293 ? -8.413 2.002 -24.099 1.00 93.06 293 ARG A N 1
ATOM 2340 C CA . ARG A 1 293 ? -9.413 1.393 -24.988 1.00 93.06 293 ARG A CA 1
ATOM 2341 C C . ARG A 1 293 ? -9.918 0.080 -24.382 1.00 93.06 293 ARG A C 1
ATOM 2343 O O . ARG A 1 293 ? -9.278 -0.502 -23.508 1.00 93.06 293 ARG A O 1
ATOM 2350 N N . LYS A 1 294 ? -11.073 -0.396 -24.857 1.00 89.88 294 LYS A N 1
ATOM 2351 C CA . LYS A 1 294 ? -11.585 -1.723 -24.481 1.00 89.88 294 LYS A CA 1
ATOM 2352 C C . LYS A 1 294 ? -10.550 -2.787 -24.862 1.00 89.88 294 LYS A C 1
ATOM 2354 O O . LYS A 1 294 ? -10.021 -2.734 -25.969 1.00 89.88 294 LYS A O 1
ATOM 2359 N N . ASP A 1 295 ? -10.263 -3.688 -23.926 1.00 89.19 295 ASP A N 1
ATOM 2360 C CA . ASP A 1 295 ? -9.334 -4.818 -24.077 1.00 89.19 295 ASP A CA 1
ATOM 2361 C C . ASP A 1 295 ? -7.880 -4.431 -24.428 1.00 89.19 295 ASP A C 1
ATOM 2363 O O . ASP A 1 295 ? -7.098 -5.242 -24.921 1.00 89.19 295 ASP A O 1
ATOM 2367 N N . GLU A 1 296 ? -7.487 -3.182 -24.158 1.00 93.75 296 GLU A N 1
ATOM 2368 C CA . GLU A 1 296 ? -6.116 -2.709 -24.354 1.00 93.75 296 GLU A CA 1
ATOM 2369 C C . GLU A 1 296 ? -5.226 -3.123 -23.175 1.00 93.75 296 GLU A C 1
ATOM 2371 O O . GLU A 1 296 ? -5.521 -2.821 -22.018 1.00 93.75 296 GLU A O 1
ATOM 2376 N N . THR A 1 297 ? -4.100 -3.786 -23.460 1.00 94.69 297 THR A N 1
ATOM 2377 C CA . THR A 1 297 ? -3.121 -4.125 -22.417 1.00 94.69 297 THR A CA 1
ATOM 2378 C C . THR A 1 297 ? -2.463 -2.866 -21.856 1.00 94.69 297 THR A C 1
ATOM 2380 O O . THR A 1 297 ? -2.260 -1.888 -22.582 1.00 94.69 297 THR A O 1
ATOM 2383 N N . ALA A 1 298 ? -2.062 -2.893 -20.580 1.00 94.50 298 ALA A N 1
ATOM 2384 C CA . ALA A 1 298 ? -1.440 -1.741 -19.920 1.00 94.50 298 ALA A CA 1
ATOM 2385 C C . ALA A 1 298 ? -0.232 -1.197 -20.700 1.00 94.50 298 ALA A C 1
ATOM 2387 O O . ALA A 1 298 ? -0.122 0.008 -20.925 1.00 94.50 298 ALA A O 1
ATOM 2388 N N . LEU A 1 299 ? 0.636 -2.087 -21.192 1.00 95.69 299 LEU A N 1
ATOM 2389 C CA . LEU A 1 299 ? 1.781 -1.703 -22.013 1.00 95.69 299 LEU A CA 1
ATOM 2390 C C . LEU A 1 299 ? 1.370 -1.026 -23.332 1.00 95.69 299 LEU A C 1
ATOM 2392 O O . LEU A 1 299 ? 1.971 -0.019 -23.709 1.00 95.69 299 LEU A O 1
ATOM 2396 N N . SER A 1 300 ? 0.352 -1.552 -24.023 1.00 96.19 300 SER A N 1
ATOM 2397 C CA . SER A 1 300 ? -0.148 -0.972 -25.280 1.00 96.19 300 SER A CA 1
ATOM 2398 C C . SER A 1 300 ? -0.758 0.407 -25.051 1.00 96.19 300 SER A C 1
ATOM 2400 O O . SER A 1 300 ? -0.484 1.332 -25.816 1.00 96.19 300 SER A O 1
ATOM 2402 N N . TYR A 1 301 ? -1.498 0.563 -23.950 1.00 96.50 301 TYR A N 1
ATOM 2403 C CA . TYR A 1 301 ? -2.034 1.843 -23.509 1.00 96.50 301 TYR A CA 1
ATOM 2404 C C . TYR A 1 301 ? -0.915 2.868 -23.288 1.00 96.50 301 TYR A C 1
ATOM 2406 O O . TYR A 1 301 ? -0.932 3.936 -23.902 1.00 96.50 301 TYR A O 1
ATOM 2414 N N . PHE A 1 302 ? 0.103 2.544 -22.480 1.00 96.38 302 PHE A N 1
ATOM 2415 C CA . PHE A 1 302 ? 1.207 3.476 -22.233 1.00 96.38 302 PHE A CA 1
ATOM 2416 C C . PHE A 1 302 ? 1.982 3.813 -23.507 1.00 96.38 302 PHE A C 1
ATOM 2418 O O . PHE A 1 302 ? 2.326 4.977 -23.714 1.00 96.38 302 PHE A O 1
ATOM 2425 N N . ARG A 1 303 ? 2.206 2.830 -24.389 1.00 95.75 303 ARG A N 1
ATOM 2426 C CA . ARG A 1 303 ? 2.841 3.057 -25.693 1.00 95.75 303 ARG A CA 1
ATOM 2427 C C . ARG A 1 303 ? 2.063 4.073 -26.519 1.00 95.75 303 ARG A C 1
ATOM 2429 O O . ARG A 1 303 ? 2.650 5.035 -27.004 1.00 95.75 303 ARG A O 1
ATOM 2436 N N . ARG A 1 304 ? 0.751 3.871 -26.657 1.00 95.75 304 ARG A N 1
ATOM 2437 C CA . ARG A 1 304 ? -0.121 4.764 -27.422 1.00 95.75 304 ARG A CA 1
ATOM 2438 C C . ARG A 1 304 ? -0.102 6.177 -26.848 1.00 95.75 304 ARG A C 1
ATOM 2440 O O . ARG A 1 304 ? 0.087 7.128 -27.600 1.00 95.75 304 ARG A O 1
ATOM 2447 N N . MET A 1 305 ? -0.231 6.318 -25.528 1.00 94.81 305 MET A N 1
ATOM 2448 C CA . MET A 1 305 ? -0.199 7.635 -24.886 1.00 94.81 305 MET A CA 1
ATOM 2449 C C . MET A 1 305 ? 1.148 8.342 -25.079 1.00 94.81 305 MET A C 1
ATOM 2451 O O . MET A 1 305 ? 1.172 9.539 -25.355 1.00 94.81 305 MET A O 1
ATOM 2455 N N . ALA A 1 306 ? 2.264 7.612 -24.999 1.00 93.06 306 ALA A N 1
ATOM 2456 C CA . ALA A 1 306 ? 3.595 8.154 -25.262 1.00 93.06 306 ALA A CA 1
ATOM 2457 C C . ALA A 1 306 ? 3.768 8.619 -26.720 1.00 93.06 306 ALA A C 1
ATOM 2459 O O . ALA A 1 306 ? 4.413 9.636 -26.980 1.00 93.06 306 ALA A O 1
ATOM 2460 N N . GLU A 1 307 ? 3.190 7.897 -27.682 1.00 91.62 307 GLU A N 1
ATOM 2461 C CA . GLU A 1 307 ? 3.215 8.282 -29.097 1.00 91.62 307 GLU A CA 1
ATOM 2462 C C . GLU A 1 307 ? 2.353 9.514 -29.374 1.00 91.62 307 GLU A C 1
ATOM 2464 O O . GLU A 1 307 ? 2.804 10.427 -30.064 1.00 91.62 307 GLU A O 1
ATOM 2469 N N . GLU A 1 308 ? 1.160 9.592 -28.784 1.00 90.88 308 GLU A N 1
ATOM 2470 C CA . GLU A 1 308 ? 0.301 10.775 -28.876 1.00 90.88 308 GLU A CA 1
ATOM 2471 C C . GLU A 1 308 ? 0.957 12.017 -28.249 1.00 90.88 308 GLU A C 1
ATOM 2473 O O . GLU A 1 308 ? 0.948 13.089 -28.853 1.00 90.88 308 GLU A O 1
ATOM 2478 N N . GLU A 1 309 ? 1.555 11.889 -27.060 1.00 87.38 309 GLU A N 1
ATOM 2479 C CA . GLU A 1 309 ? 2.271 12.984 -26.388 1.00 87.38 309 GLU A CA 1
ATOM 2480 C C . GLU A 1 309 ? 3.460 13.474 -27.224 1.00 87.38 309 GLU A C 1
ATOM 2482 O O . GLU A 1 309 ? 3.666 14.679 -27.370 1.00 87.38 309 GLU A O 1
ATOM 2487 N N . ARG A 1 310 ? 4.195 12.549 -27.852 1.00 85.38 310 ARG A N 1
ATOM 2488 C CA . ARG A 1 310 ? 5.293 12.879 -28.764 1.00 85.38 310 ARG A CA 1
ATOM 2489 C C . ARG A 1 310 ? 4.815 13.626 -30.010 1.00 85.38 310 ARG A C 1
ATOM 2491 O O . ARG A 1 310 ? 5.481 14.568 -30.424 1.00 85.38 310 ARG A O 1
ATOM 2498 N N . LEU A 1 311 ? 3.710 13.200 -30.624 1.00 86.12 311 LEU A N 1
ATOM 2499 C CA . LEU A 1 311 ? 3.166 13.835 -31.832 1.00 86.12 311 LEU A CA 1
ATOM 2500 C C . LEU A 1 311 ? 2.645 15.251 -31.565 1.00 86.12 311 LEU A C 1
ATOM 2502 O O . LEU A 1 311 ? 2.724 16.098 -32.446 1.00 86.12 311 LEU A O 1
ATOM 2506 N N . ARG A 1 312 ? 2.142 15.518 -30.353 1.00 82.94 312 ARG A N 1
ATOM 2507 C CA . ARG A 1 312 ? 1.702 16.858 -29.927 1.00 82.94 312 ARG A CA 1
ATOM 2508 C C . ARG A 1 312 ? 2.863 17.826 -29.674 1.00 82.94 312 ARG A C 1
ATOM 2510 O O . ARG A 1 312 ? 2.627 19.015 -29.482 1.00 82.94 312 ARG A O 1
ATOM 2517 N N . MET A 1 313 ? 4.102 17.338 -29.621 1.00 73.19 313 MET A N 1
ATOM 2518 C CA . MET A 1 313 ? 5.264 18.155 -29.298 1.00 73.19 313 MET A CA 1
ATOM 2519 C C . MET A 1 313 ? 5.918 18.703 -30.577 1.00 73.19 313 MET A C 1
ATOM 2521 O O . MET A 1 313 ? 6.699 18.010 -31.224 1.00 73.19 313 MET A O 1
ATOM 2525 N N . ASP A 1 314 ? 5.656 19.975 -30.901 1.00 61.47 314 ASP A N 1
ATOM 2526 C CA . ASP A 1 314 ? 6.202 20.664 -32.091 1.00 61.47 314 ASP A CA 1
ATOM 2527 C C . ASP A 1 314 ? 7.741 20.777 -32.097 1.00 61.47 314 ASP A C 1
ATOM 2529 O O . ASP A 1 314 ? 8.368 20.955 -33.142 1.00 61.47 314 ASP A O 1
ATOM 2533 N N . SER A 1 315 ? 8.393 20.660 -30.935 1.00 56.78 315 SER A N 1
ATOM 2534 C CA . SER A 1 315 ? 9.853 20.623 -30.838 1.00 56.78 315 SER A CA 1
ATOM 2535 C C . SER A 1 315 ? 10.306 19.819 -29.612 1.00 56.78 315 SER A C 1
ATOM 2537 O O . SER A 1 315 ? 9.920 20.160 -28.493 1.00 56.78 315 SER A O 1
ATOM 2539 N N . PRO A 1 316 ? 11.173 18.794 -29.757 1.00 54.84 316 PRO A N 1
ATOM 2540 C CA . PRO A 1 316 ? 11.693 17.988 -28.644 1.00 54.84 316 PRO A CA 1
ATOM 2541 C C . PRO A 1 316 ? 12.790 18.740 -27.862 1.00 54.84 316 PRO A C 1
ATOM 2543 O O . PRO A 1 316 ? 13.889 18.225 -27.639 1.00 54.84 316 PRO A O 1
ATOM 2546 N N . THR A 1 317 ? 12.559 20.018 -27.541 1.00 48.38 317 THR A N 1
ATOM 2547 C CA . THR A 1 317 ? 13.598 20.965 -27.108 1.00 48.38 317 THR A CA 1
ATOM 2548 C C . THR A 1 317 ? 13.726 21.170 -25.615 1.00 48.38 317 THR A C 1
ATOM 2550 O O . THR A 1 317 ? 14.800 21.586 -25.179 1.00 48.38 317 THR A O 1
ATOM 2553 N N . SER A 1 318 ? 12.728 20.822 -24.813 1.00 50.53 318 SER A N 1
ATOM 2554 C CA . SER A 1 318 ? 12.801 21.027 -23.373 1.00 50.53 318 SER A CA 1
ATOM 2555 C C . SER A 1 318 ? 13.043 19.715 -22.625 1.00 50.53 318 SER A C 1
ATOM 2557 O O . SER A 1 318 ? 12.401 18.697 -22.856 1.00 50.53 318 SER A O 1
ATOM 2559 N N . PHE A 1 319 ? 14.011 19.751 -21.707 1.00 53.03 319 PHE A N 1
ATOM 2560 C CA . PHE A 1 319 ? 14.357 18.705 -20.736 1.00 53.03 319 PHE A CA 1
ATOM 2561 C C . PHE A 1 319 ? 13.245 18.545 -19.670 1.00 53.03 319 PHE A C 1
ATOM 2563 O O . PHE A 1 319 ? 13.505 18.501 -18.470 1.00 53.03 319 PHE A O 1
ATOM 2570 N N . HIS A 1 320 ? 11.977 18.560 -20.078 1.00 56.44 320 HIS A N 1
ATOM 2571 C CA . HIS A 1 320 ? 10.848 18.335 -19.186 1.00 56.44 320 HIS A CA 1
ATOM 2572 C C . HIS A 1 320 ? 10.449 16.862 -19.255 1.00 56.44 320 HIS A C 1
ATOM 2574 O O . HIS A 1 320 ? 10.297 16.307 -20.337 1.00 56.44 320 HIS A O 1
ATOM 2580 N N . SER A 1 321 ? 10.320 16.232 -18.083 1.00 64.81 321 SER A N 1
ATOM 2581 C CA . SER A 1 321 ? 9.740 14.895 -17.934 1.00 64.81 321 SER A CA 1
ATOM 2582 C C . SER A 1 321 ? 8.332 14.912 -18.517 1.00 64.81 321 SER A C 1
ATOM 2584 O O . SER A 1 321 ? 7.437 15.529 -17.937 1.00 64.81 321 SER A O 1
ATOM 2586 N N . LEU A 1 322 ? 8.151 14.232 -19.640 1.00 82.94 322 LEU A N 1
ATOM 2587 C CA . LEU A 1 322 ? 6.861 14.058 -20.284 1.00 82.94 322 LEU A CA 1
ATOM 2588 C C . LEU A 1 322 ? 6.175 12.840 -19.649 1.00 82.94 322 LEU A C 1
ATOM 2590 O O . LEU A 1 322 ? 6.727 11.736 -19.717 1.00 82.94 322 LEU A O 1
ATOM 2594 N N . PRO A 1 323 ? 5.049 13.027 -18.934 1.00 87.19 323 PRO A N 1
ATOM 2595 C CA . PRO A 1 323 ? 4.473 11.965 -18.123 1.00 87.19 323 PRO A CA 1
ATOM 2596 C C . PRO A 1 323 ? 4.176 10.682 -18.898 1.00 87.19 323 PRO A C 1
ATOM 2598 O O . PRO A 1 323 ? 4.488 9.610 -18.388 1.00 87.19 323 PRO A O 1
ATOM 2601 N N . ALA A 1 324 ? 3.605 10.740 -20.103 1.00 91.19 324 ALA A N 1
ATOM 2602 C CA . ALA A 1 324 ? 3.238 9.515 -20.812 1.00 91.19 324 ALA A CA 1
ATOM 2603 C C . ALA A 1 324 ? 4.471 8.746 -21.307 1.00 91.19 324 ALA A C 1
ATOM 2605 O O . ALA A 1 324 ? 4.528 7.522 -21.174 1.00 91.19 324 ALA A O 1
ATOM 2606 N N . LEU A 1 325 ? 5.491 9.460 -21.787 1.00 90.69 325 LEU A N 1
ATOM 2607 C CA . LEU A 1 325 ? 6.782 8.880 -22.171 1.00 90.69 325 LEU A CA 1
ATOM 2608 C C . LEU A 1 325 ? 7.483 8.177 -21.004 1.00 90.69 325 LEU A C 1
ATOM 2610 O O . LEU A 1 325 ? 7.942 7.041 -21.144 1.00 90.69 325 LEU A O 1
ATOM 2614 N N . ASP A 1 326 ? 7.521 8.822 -19.841 1.00 90.75 326 ASP A N 1
ATOM 2615 C CA . ASP A 1 326 ? 8.111 8.250 -18.633 1.00 90.75 326 ASP A CA 1
ATOM 2616 C C . ASP A 1 326 ? 7.355 7.020 -18.140 1.00 90.75 326 ASP A C 1
ATOM 2618 O O . ASP A 1 326 ? 7.977 6.029 -17.758 1.00 90.75 326 ASP A O 1
ATOM 2622 N N . TYR A 1 327 ? 6.021 7.057 -18.163 1.00 94.38 327 TYR A N 1
ATOM 2623 C CA . TYR A 1 327 ? 5.201 5.901 -17.808 1.00 94.38 327 TYR A CA 1
ATOM 2624 C C . TYR A 1 327 ? 5.438 4.729 -18.754 1.00 94.38 327 TYR A C 1
ATOM 2626 O O . TYR A 1 327 ? 5.556 3.601 -18.286 1.00 94.38 327 TYR A O 1
ATOM 2634 N N . TYR A 1 328 ? 5.565 4.976 -20.058 1.00 95.44 328 TYR A N 1
ATOM 2635 C CA . TYR A 1 328 ? 5.847 3.921 -21.028 1.00 95.44 328 TYR A CA 1
ATOM 2636 C C . TYR A 1 328 ? 7.222 3.281 -20.821 1.00 95.44 328 TYR A C 1
ATOM 2638 O O . TYR A 1 328 ? 7.335 2.056 -20.779 1.00 95.44 328 TYR A O 1
ATOM 2646 N N . LEU A 1 329 ? 8.269 4.085 -20.631 1.00 94.62 329 LEU A N 1
ATOM 2647 C CA . LEU A 1 329 ? 9.605 3.557 -20.360 1.00 94.62 329 LEU A CA 1
ATOM 2648 C C . LEU A 1 329 ? 9.670 2.804 -19.027 1.00 94.62 329 LEU A C 1
ATOM 2650 O O . LEU A 1 329 ? 10.258 1.727 -18.958 1.00 94.62 329 LEU A O 1
ATOM 2654 N N . CYS A 1 330 ? 9.024 3.324 -17.984 1.00 95.25 330 CYS A N 1
ATOM 2655 C CA . CYS A 1 330 ? 8.882 2.636 -16.703 1.00 95.25 330 CYS A CA 1
ATOM 2656 C C . CYS A 1 330 ? 8.085 1.331 -16.830 1.00 95.25 330 CYS A C 1
ATOM 2658 O O . CYS A 1 330 ? 8.458 0.332 -16.220 1.00 95.25 330 CYS A O 1
ATOM 2660 N N . ALA A 1 331 ? 7.030 1.305 -17.648 1.00 96.00 331 ALA A N 1
ATOM 2661 C CA . ALA A 1 331 ? 6.281 0.090 -17.943 1.00 96.00 331 ALA A CA 1
ATOM 2662 C C . ALA A 1 331 ? 7.188 -0.965 -18.591 1.00 96.00 331 ALA A C 1
ATOM 2664 O O . ALA A 1 331 ? 7.201 -2.103 -18.139 1.00 96.00 331 ALA A O 1
ATOM 2665 N N . LEU A 1 332 ? 8.016 -0.584 -19.571 1.00 96.19 332 LEU A N 1
ATOM 2666 C CA . LEU A 1 332 ? 8.999 -1.487 -20.187 1.00 96.19 332 LEU A CA 1
ATOM 2667 C C . LEU A 1 332 ? 10.047 -2.002 -19.191 1.00 96.19 332 LEU A C 1
ATOM 2669 O O . LEU A 1 332 ? 10.449 -3.164 -19.277 1.00 96.19 332 LEU A O 1
ATOM 2673 N N . LEU A 1 333 ? 10.471 -1.167 -18.236 1.00 95.56 333 LEU A N 1
ATOM 2674 C CA . LEU A 1 333 ? 11.352 -1.614 -17.158 1.00 95.56 333 LEU A CA 1
ATOM 2675 C C . LEU A 1 333 ? 10.688 -2.677 -16.284 1.00 95.56 333 LEU A C 1
ATOM 2677 O O . LEU A 1 333 ? 11.355 -3.664 -15.986 1.00 95.56 333 LEU A O 1
ATOM 2681 N N . LEU A 1 334 ? 9.407 -2.504 -15.930 1.00 95.31 334 LEU A N 1
ATOM 2682 C CA . LEU A 1 334 ? 8.621 -3.469 -15.146 1.00 95.31 334 LEU A CA 1
ATOM 2683 C C . LEU A 1 334 ? 8.318 -4.767 -15.909 1.00 95.31 334 LEU A C 1
ATOM 2685 O O . LEU A 1 334 ? 8.232 -5.826 -15.299 1.00 95.31 334 LEU A O 1
ATOM 2689 N N . GLU A 1 335 ? 8.208 -4.718 -17.238 1.00 94.06 335 GLU A N 1
ATOM 2690 C CA . GLU A 1 335 ? 8.186 -5.925 -18.082 1.00 94.06 335 GLU A CA 1
ATOM 2691 C C . GLU A 1 335 ? 9.549 -6.643 -18.091 1.00 94.06 335 GLU A C 1
ATOM 2693 O O . GLU A 1 335 ? 9.654 -7.821 -18.429 1.00 94.06 335 GLU A O 1
ATOM 2698 N N . GLY A 1 336 ? 10.627 -5.925 -17.757 1.00 92.12 336 GLY A N 1
ATOM 2699 C CA . GLY A 1 336 ? 11.994 -6.432 -17.798 1.00 92.12 336 GLY A CA 1
ATOM 2700 C C . GLY A 1 336 ? 12.492 -6.762 -19.206 1.00 92.12 336 GLY A C 1
ATOM 2701 O O . GLY A 1 336 ? 13.417 -7.564 -19.355 1.00 92.12 336 GLY A O 1
ATOM 2702 N N . ASN A 1 337 ? 11.891 -6.167 -20.241 1.00 89.38 337 ASN A N 1
ATOM 2703 C CA . ASN A 1 337 ? 12.323 -6.329 -21.626 1.00 89.38 337 ASN A CA 1
ATOM 2704 C C . ASN A 1 337 ? 13.327 -5.229 -22.004 1.00 89.38 337 ASN A C 1
ATOM 2706 O O . ASN A 1 337 ? 12.963 -4.185 -22.551 1.00 89.38 337 ASN A O 1
ATOM 2710 N N . LEU A 1 338 ? 14.606 -5.482 -21.711 1.00 94.38 338 LEU A N 1
ATOM 2711 C CA . LEU A 1 338 ? 15.686 -4.519 -21.951 1.00 94.38 338 LEU A CA 1
ATOM 2712 C C . LEU A 1 338 ? 15.912 -4.208 -23.437 1.00 94.38 338 LEU A C 1
ATOM 2714 O O . LEU A 1 338 ? 16.370 -3.116 -23.759 1.00 94.38 338 LEU A O 1
ATOM 2718 N N . ASP A 1 339 ? 15.589 -5.130 -24.349 1.00 94.56 339 ASP A N 1
ATOM 2719 C CA . ASP A 1 339 ? 15.790 -4.913 -25.787 1.00 94.56 339 ASP A CA 1
ATOM 2720 C C . ASP A 1 339 ? 14.797 -3.885 -26.336 1.00 94.56 339 ASP A C 1
ATOM 2722 O O . ASP A 1 339 ? 15.189 -2.937 -27.024 1.00 94.56 339 ASP A O 1
ATOM 2726 N N . ILE A 1 340 ? 13.512 -4.037 -25.992 1.00 94.94 340 ILE A N 1
ATOM 2727 C CA . ILE A 1 340 ? 12.478 -3.067 -26.374 1.00 94.94 340 ILE A CA 1
ATOM 2728 C C . ILE A 1 340 ? 12.723 -1.744 -25.650 1.00 94.94 340 ILE A C 1
ATOM 2730 O O . ILE A 1 340 ? 12.687 -0.696 -26.295 1.00 94.94 340 ILE A O 1
ATOM 2734 N N . PHE A 1 341 ? 13.035 -1.787 -24.350 1.00 95.75 341 PHE A N 1
ATOM 2735 C CA . PHE A 1 341 ? 13.377 -0.595 -23.576 1.00 95.75 341 PHE A CA 1
ATOM 2736 C C . PHE A 1 341 ? 14.498 0.215 -24.231 1.00 95.75 341 PHE A C 1
ATOM 2738 O O . PHE A 1 341 ? 14.295 1.391 -24.513 1.00 95.75 341 PHE A O 1
ATOM 2745 N N . SER A 1 342 ? 15.643 -0.395 -24.544 1.00 94.56 342 SER A N 1
ATOM 2746 C CA . SER A 1 342 ? 16.788 0.317 -25.128 1.00 94.56 342 SER A CA 1
ATOM 2747 C C . SER A 1 342 ? 16.468 0.914 -26.498 1.00 94.56 342 SER A C 1
ATOM 2749 O O . SER A 1 342 ? 16.860 2.046 -26.794 1.00 94.56 342 SER A O 1
ATOM 2751 N N . LYS A 1 343 ? 15.706 0.190 -27.331 1.00 94.69 343 LYS A N 1
ATOM 2752 C CA . LYS A 1 343 ? 15.282 0.671 -28.655 1.00 94.69 343 LYS A CA 1
ATOM 2753 C C . LYS A 1 343 ? 14.356 1.881 -28.539 1.00 94.69 343 LYS A C 1
ATOM 2755 O O . LYS A 1 343 ? 14.532 2.871 -29.249 1.00 94.69 343 LYS A O 1
ATOM 2760 N N . GLU A 1 344 ? 13.375 1.803 -27.648 1.00 93.31 344 GLU A N 1
ATOM 2761 C CA . GLU A 1 344 ? 12.418 2.882 -27.412 1.00 93.31 344 GLU A CA 1
ATOM 2762 C C . GLU A 1 344 ? 13.081 4.071 -26.715 1.00 93.31 344 GLU A C 1
ATOM 2764 O O . GLU A 1 344 ? 12.847 5.209 -27.105 1.00 93.31 344 GLU A O 1
ATOM 2769 N N . PHE A 1 345 ? 13.990 3.836 -25.769 1.00 91.44 345 PHE A N 1
ATOM 2770 C CA . PHE A 1 345 ? 14.756 4.892 -25.115 1.00 91.44 345 PHE A CA 1
ATOM 2771 C C . PHE A 1 345 ? 15.569 5.704 -26.129 1.00 91.44 345 PHE A C 1
ATOM 2773 O O . PHE A 1 345 ? 15.502 6.933 -26.128 1.00 91.44 345 PHE A O 1
ATOM 2780 N N . LEU A 1 346 ? 16.283 5.038 -27.046 1.00 90.56 346 LEU A N 1
ATOM 2781 C CA . LEU A 1 346 ? 17.040 5.709 -28.108 1.00 90.56 346 LEU A CA 1
ATOM 2782 C C . LEU A 1 346 ? 16.132 6.554 -29.017 1.00 90.56 346 LEU A C 1
ATOM 2784 O O . LEU A 1 346 ? 16.499 7.662 -29.412 1.00 90.56 346 LEU A O 1
ATOM 2788 N N . ARG A 1 347 ? 14.933 6.043 -29.324 1.00 88.88 347 ARG A N 1
ATOM 2789 C CA . ARG A 1 347 ? 13.925 6.724 -30.148 1.00 88.88 347 ARG A CA 1
ATOM 2790 C C . ARG A 1 347 ? 13.327 7.949 -29.447 1.00 88.88 347 ARG A C 1
ATOM 2792 O O . ARG A 1 347 ? 13.072 8.954 -30.108 1.00 88.88 347 ARG A O 1
ATOM 2799 N N . LEU A 1 348 ? 13.057 7.846 -28.147 1.00 85.62 348 LEU A N 1
ATOM 2800 C CA . LEU A 1 348 ? 12.254 8.807 -27.385 1.00 85.62 348 LEU A CA 1
ATOM 2801 C C . LEU A 1 348 ? 13.101 9.847 -26.632 1.00 85.62 348 LEU A C 1
ATOM 2803 O O . LEU A 1 348 ? 12.679 10.991 -26.500 1.00 85.62 348 LEU A O 1
ATOM 2807 N N . TYR A 1 349 ? 14.319 9.492 -26.210 1.00 83.19 349 TYR A N 1
ATOM 2808 C CA . TYR A 1 349 ? 15.225 10.342 -25.424 1.00 83.19 349 TYR A CA 1
ATOM 2809 C C . TYR A 1 349 ? 16.628 10.537 -26.056 1.00 83.19 349 TYR A C 1
ATOM 2811 O O . TYR A 1 349 ? 17.644 10.501 -25.348 1.00 83.19 349 TYR A O 1
ATOM 2819 N N . PRO A 1 350 ? 16.753 10.837 -27.368 1.00 80.88 350 PRO A N 1
ATOM 2820 C CA . PRO A 1 350 ? 18.060 10.926 -28.033 1.00 80.88 350 PRO A CA 1
ATOM 2821 C C . PRO A 1 350 ? 18.956 12.051 -27.482 1.00 80.88 350 PRO A C 1
ATOM 2823 O O . PRO A 1 350 ? 20.184 11.953 -27.501 1.00 80.88 350 PRO A O 1
ATOM 2826 N N . ARG A 1 351 ? 18.363 13.139 -26.968 1.00 77.88 351 ARG A N 1
ATOM 2827 C CA . ARG A 1 351 ? 19.107 14.272 -26.387 1.00 77.88 351 ARG A CA 1
ATOM 2828 C C . ARG A 1 351 ? 19.615 13.985 -24.977 1.00 77.88 351 ARG A C 1
ATOM 2830 O O . ARG A 1 351 ? 20.742 14.358 -24.662 1.00 77.88 351 ARG A O 1
ATOM 2837 N N . SER A 1 352 ? 18.816 13.316 -24.146 1.00 78.50 352 SER A N 1
ATOM 2838 C CA . SER A 1 352 ? 19.223 12.939 -22.785 1.00 78.50 352 SER A CA 1
ATOM 2839 C C . SER A 1 352 ? 20.406 11.979 -22.807 1.00 78.50 352 SER A C 1
ATOM 2841 O O . SER A 1 352 ? 21.322 12.129 -21.999 1.00 78.50 352 SER A O 1
ATOM 2843 N N . LEU A 1 353 ? 20.430 11.075 -23.794 1.00 79.75 353 LEU A N 1
ATOM 2844 C CA . LEU A 1 353 ? 21.564 10.194 -24.050 1.00 79.75 353 LEU A CA 1
ATOM 2845 C C . LEU A 1 353 ? 22.831 10.989 -24.415 1.00 79.75 353 LEU A C 1
ATOM 2847 O O . LEU A 1 353 ? 23.882 10.777 -23.819 1.00 79.75 353 LEU A O 1
ATOM 2851 N N . ARG A 1 354 ? 22.723 11.963 -25.331 1.00 79.81 354 ARG A N 1
ATOM 2852 C CA . ARG A 1 354 ? 23.852 12.817 -25.753 1.00 79.81 354 ARG A CA 1
ATOM 2853 C C . ARG A 1 354 ? 24.420 13.662 -24.612 1.00 79.81 354 ARG A C 1
ATOM 2855 O O . ARG A 1 354 ? 25.630 13.817 -24.501 1.00 79.81 354 ARG A O 1
ATOM 2862 N N . ASN A 1 355 ? 23.543 14.195 -23.766 1.00 80.12 355 ASN A N 1
ATOM 2863 C CA . ASN A 1 355 ? 23.918 15.103 -22.684 1.00 80.12 355 ASN A CA 1
ATOM 2864 C C . ASN A 1 355 ? 24.294 14.376 -21.382 1.00 80.12 355 ASN A C 1
ATOM 2866 O O . ASN A 1 355 ? 24.571 15.053 -20.394 1.00 80.12 355 ASN A O 1
ATOM 2870 N N . LYS A 1 356 ? 24.250 13.033 -21.354 1.00 77.62 356 LYS A N 1
ATOM 2871 C CA . LYS A 1 356 ? 24.467 12.194 -20.159 1.00 77.62 356 LYS A CA 1
ATOM 2872 C C . LYS A 1 356 ? 23.636 12.622 -18.939 1.00 77.62 356 LYS A C 1
ATOM 2874 O O . LYS A 1 356 ? 24.053 12.480 -17.797 1.00 77.62 356 LYS A O 1
ATOM 2879 N N . LYS A 1 357 ? 22.437 13.160 -19.176 1.00 81.62 357 LYS A N 1
ATOM 2880 C CA . LYS A 1 357 ? 21.476 13.542 -18.130 1.00 81.62 357 LYS A CA 1
ATOM 2881 C C . LYS A 1 357 ? 20.297 12.584 -18.178 1.00 81.62 357 LYS A C 1
ATOM 2883 O O . LYS A 1 357 ? 19.231 12.935 -18.683 1.00 81.62 357 LYS A O 1
ATOM 2888 N N . LEU A 1 358 ? 20.525 11.354 -17.728 1.00 86.38 358 LEU A N 1
ATOM 2889 C CA . LEU A 1 358 ? 19.513 10.306 -17.721 1.00 86.38 358 LEU A CA 1
ATOM 2890 C C . LEU A 1 358 ? 18.891 10.175 -16.331 1.00 86.38 358 LEU A C 1
ATOM 2892 O O . LEU A 1 358 ? 19.582 10.368 -15.329 1.00 86.38 358 LEU A O 1
ATOM 2896 N N . PRO A 1 359 ? 17.607 9.803 -16.257 1.00 89.44 359 PRO A N 1
ATOM 2897 C CA . PRO A 1 359 ? 17.052 9.292 -15.024 1.00 89.44 359 PRO A CA 1
ATOM 2898 C C . PRO A 1 359 ? 17.821 8.054 -14.527 1.00 89.44 359 PRO A C 1
ATOM 2900 O O . PRO A 1 359 ? 18.211 7.207 -15.329 1.00 89.44 359 PRO A O 1
ATOM 2903 N N . THR A 1 360 ? 18.025 7.948 -13.215 1.00 90.62 360 THR A N 1
ATOM 2904 C CA . THR A 1 360 ? 18.791 6.924 -12.499 1.00 90.62 360 THR A CA 1
ATOM 2905 C C . THR A 1 360 ? 18.431 5.521 -12.960 1.00 90.62 360 THR A C 1
ATOM 2907 O O . THR A 1 360 ? 19.308 4.792 -13.410 1.00 90.62 360 THR A O 1
ATOM 2910 N N . TYR A 1 361 ? 17.147 5.154 -12.949 1.00 93.19 361 TYR A N 1
ATOM 2911 C CA . TYR A 1 361 ? 16.746 3.790 -13.300 1.00 93.19 361 TYR A CA 1
ATOM 2912 C C . TYR A 1 361 ? 16.844 3.502 -14.793 1.00 93.19 361 TYR A C 1
ATOM 2914 O O . TYR A 1 361 ? 17.063 2.360 -15.187 1.00 93.19 361 TYR A O 1
ATOM 2922 N N . PHE A 1 362 ? 16.759 4.532 -15.635 1.00 93.19 362 PHE A N 1
ATOM 2923 C CA . PHE A 1 362 ? 17.037 4.380 -17.060 1.00 93.19 362 PHE A CA 1
ATOM 2924 C C . PHE A 1 362 ? 18.536 4.176 -17.303 1.00 93.19 362 PHE A C 1
ATOM 2926 O O . PHE A 1 362 ? 18.901 3.302 -18.083 1.00 93.19 362 PHE A O 1
ATOM 2933 N N . ALA A 1 363 ? 19.404 4.911 -16.603 1.00 93.31 363 ALA A N 1
ATOM 2934 C CA . ALA A 1 363 ? 20.851 4.721 -16.670 1.00 93.31 363 ALA A CA 1
ATOM 2935 C C . ALA A 1 363 ? 21.261 3.317 -16.195 1.00 93.31 363 ALA A C 1
ATOM 2937 O O . ALA A 1 363 ? 21.991 2.623 -16.899 1.00 93.31 363 ALA A O 1
ATOM 2938 N N . GLU A 1 364 ? 20.732 2.861 -15.057 1.00 95.19 364 GLU A N 1
ATOM 2939 C CA . GLU A 1 364 ? 20.967 1.511 -14.530 1.00 95.19 364 GLU A CA 1
ATOM 2940 C C . GLU A 1 364 ? 20.496 0.415 -15.501 1.00 95.19 364 GLU A C 1
ATOM 2942 O O . GLU A 1 364 ? 21.197 -0.582 -15.694 1.00 95.19 364 GLU A O 1
ATOM 2947 N N . ALA A 1 365 ? 19.342 0.597 -16.153 1.00 95.75 365 ALA A N 1
ATOM 2948 C CA . ALA A 1 365 ? 18.812 -0.351 -17.131 1.00 95.75 365 ALA A CA 1
ATOM 2949 C C . ALA A 1 365 ? 19.626 -0.395 -18.434 1.00 95.75 365 ALA A C 1
ATOM 2951 O O . ALA A 1 365 ? 19.910 -1.483 -18.935 1.00 95.75 365 ALA A O 1
ATOM 2952 N N . LEU A 1 366 ? 20.038 0.758 -18.975 1.00 94.94 366 LEU A N 1
ATOM 2953 C CA . LEU A 1 366 ? 20.903 0.818 -20.164 1.00 94.94 366 LEU A CA 1
ATOM 2954 C C . LEU A 1 366 ? 22.294 0.246 -19.884 1.00 94.94 366 LEU A C 1
ATOM 2956 O O . LEU A 1 366 ? 22.882 -0.423 -20.738 1.00 94.94 366 LEU A O 1
ATOM 2960 N N . PHE A 1 367 ? 22.811 0.486 -18.680 1.00 94.50 367 PHE A N 1
ATOM 2961 C CA . PHE A 1 367 ? 24.047 -0.117 -18.213 1.00 94.50 367 PHE A CA 1
ATOM 2962 C C . PHE A 1 367 ? 23.927 -1.645 -18.180 1.00 94.50 367 PHE A C 1
ATOM 2964 O O . PHE A 1 367 ? 24.736 -2.342 -18.794 1.00 94.50 367 PHE A O 1
ATOM 2971 N N . LEU A 1 368 ? 22.871 -2.168 -17.546 1.00 94.50 368 LEU A N 1
ATOM 2972 C CA . LEU A 1 368 ? 22.604 -3.604 -17.487 1.00 94.50 368 LEU A CA 1
ATOM 2973 C C . LEU A 1 368 ? 22.424 -4.204 -18.890 1.00 94.50 368 LEU A C 1
ATOM 2975 O O . LEU A 1 368 ? 22.958 -5.272 -19.180 1.00 94.50 368 LEU A O 1
ATOM 2979 N N . TYR A 1 369 ? 21.720 -3.512 -19.788 1.00 95.38 369 TYR A N 1
ATOM 2980 C CA . TYR A 1 369 ? 21.559 -3.917 -21.186 1.00 95.38 369 TYR A CA 1
ATOM 2981 C C . TYR A 1 369 ? 22.908 -4.057 -21.907 1.00 95.38 369 TYR A C 1
ATOM 2983 O O . TYR A 1 369 ? 23.162 -5.078 -22.545 1.00 95.38 369 TYR A O 1
ATOM 2991 N N . THR A 1 370 ? 23.790 -3.065 -21.757 1.00 93.62 370 THR A N 1
ATOM 2992 C CA . THR A 1 370 ? 25.124 -3.052 -22.382 1.00 93.62 370 THR A CA 1
ATOM 2993 C C . THR A 1 370 ? 25.968 -4.252 -21.938 1.00 93.62 370 THR A C 1
ATOM 2995 O O . THR A 1 370 ? 26.668 -4.840 -22.755 1.00 93.62 370 THR A O 1
ATOM 2998 N N . HIS A 1 371 ? 25.856 -4.654 -20.670 1.00 90.12 371 HIS A N 1
ATOM 2999 C CA . HIS A 1 371 ? 26.645 -5.744 -20.085 1.00 90.12 371 HIS A CA 1
ATOM 3000 C C . HIS A 1 371 ? 26.042 -7.139 -20.286 1.00 90.12 371 HIS A C 1
ATOM 3002 O O . HIS A 1 371 ? 26.747 -8.139 -20.176 1.00 90.12 371 HIS A O 1
ATOM 3008 N N . THR A 1 372 ? 24.740 -7.233 -20.562 1.00 90.31 372 THR A N 1
ATOM 3009 C CA . THR A 1 372 ? 24.038 -8.523 -20.693 1.00 90.31 372 THR A CA 1
ATOM 3010 C C . THR A 1 372 ? 23.830 -8.962 -22.139 1.00 90.31 372 THR A C 1
ATOM 3012 O O . THR A 1 372 ? 23.512 -10.129 -22.382 1.00 90.31 372 THR A O 1
ATOM 3015 N N . ARG A 1 373 ? 23.980 -8.061 -23.117 1.00 92.75 373 ARG A N 1
ATOM 3016 C CA . ARG A 1 373 ? 23.782 -8.366 -24.540 1.00 92.75 373 ARG A CA 1
ATOM 3017 C C . ARG A 1 373 ? 25.106 -8.509 -25.280 1.00 92.75 373 ARG A C 1
ATOM 3019 O O . ARG A 1 373 ? 26.013 -7.708 -25.120 1.00 92.75 373 ARG A O 1
ATOM 3026 N N . THR A 1 374 ? 25.180 -9.503 -26.165 1.00 89.50 374 THR A N 1
ATOM 3027 C CA . THR A 1 374 ? 26.370 -9.780 -26.991 1.00 89.50 374 THR A CA 1
ATOM 3028 C C . THR A 1 374 ? 26.582 -8.757 -28.108 1.00 89.50 374 THR A C 1
ATOM 3030 O O . THR A 1 374 ? 27.716 -8.504 -28.504 1.00 89.50 374 THR A O 1
ATOM 3033 N N . ARG A 1 375 ? 25.498 -8.175 -28.637 1.00 90.88 375 ARG A N 1
ATOM 3034 C CA . ARG A 1 375 ? 25.513 -7.131 -29.676 1.00 90.88 375 ARG A CA 1
ATOM 3035 C C . ARG A 1 375 ? 24.501 -6.032 -29.330 1.00 90.88 375 ARG A C 1
ATOM 3037 O O . ARG A 1 375 ? 23.402 -6.027 -29.889 1.00 90.88 375 ARG A O 1
ATOM 3044 N N . PRO A 1 376 ? 24.813 -5.152 -28.367 1.00 92.38 376 PRO A N 1
ATOM 3045 C CA . PRO A 1 376 ? 23.890 -4.106 -27.952 1.00 92.38 376 PRO A CA 1
ATOM 3046 C C . PRO A 1 376 ? 23.724 -3.049 -29.056 1.00 92.38 376 PRO A C 1
ATOM 3048 O O . PRO A 1 376 ? 24.687 -2.671 -29.719 1.00 92.38 376 PRO A O 1
ATOM 3051 N N . ILE A 1 377 ? 22.500 -2.544 -29.241 1.00 91.88 377 ILE A N 1
ATOM 3052 C CA . ILE A 1 377 ? 22.206 -1.491 -30.236 1.00 91.88 377 ILE A CA 1
ATOM 3053 C C . ILE A 1 377 ? 22.752 -0.114 -29.835 1.00 91.88 377 ILE A C 1
ATOM 3055 O O . ILE A 1 377 ? 22.853 0.784 -30.667 1.00 91.88 377 ILE A O 1
ATOM 3059 N N . LEU A 1 378 ? 23.056 0.068 -28.550 1.00 89.75 378 LEU A N 1
ATOM 3060 C CA . LEU A 1 378 ? 23.686 1.254 -27.987 1.00 89.75 378 LEU A CA 1
ATOM 3061 C C . LEU A 1 378 ? 24.588 0.820 -26.833 1.00 89.75 378 LEU A C 1
ATOM 3063 O O . LEU A 1 378 ? 24.239 -0.098 -26.093 1.00 89.75 378 LEU A O 1
ATOM 3067 N N . VAL A 1 379 ? 25.719 1.499 -26.669 1.00 88.88 379 VAL A N 1
ATOM 3068 C CA . VAL A 1 379 ? 26.658 1.271 -25.566 1.00 88.88 379 VAL A CA 1
ATOM 3069 C C . VAL A 1 379 ? 26.565 2.458 -24.615 1.00 88.88 379 VAL A C 1
ATOM 3071 O O . VAL A 1 379 ? 26.760 3.603 -25.030 1.00 88.88 379 VAL A O 1
ATOM 3074 N N . PHE A 1 380 ? 26.228 2.195 -23.353 1.00 89.19 380 PHE A N 1
ATOM 3075 C CA . PHE A 1 380 ? 26.099 3.224 -22.323 1.00 89.19 380 PHE A CA 1
ATOM 3076 C C . PHE A 1 380 ? 27.252 3.150 -21.316 1.00 89.19 380 PHE A C 1
ATOM 3078 O O . PHE A 1 380 ? 27.539 2.086 -20.774 1.00 89.19 380 PHE A O 1
ATOM 3085 N N . HIS A 1 381 ? 27.878 4.299 -21.042 1.00 87.12 381 HIS A N 1
ATOM 3086 C CA . HIS A 1 381 ? 28.976 4.425 -20.083 1.00 87.12 381 HIS A CA 1
ATOM 3087 C C . HIS A 1 381 ? 28.761 5.608 -19.136 1.00 87.12 381 HIS A C 1
ATOM 3089 O O . HIS A 1 381 ? 28.697 6.766 -19.567 1.00 87.12 381 HIS A O 1
ATOM 3095 N N . ASP A 1 382 ? 28.730 5.299 -17.842 1.00 90.31 382 ASP A N 1
ATOM 3096 C CA . ASP A 1 382 ? 28.683 6.247 -16.733 1.00 90.31 382 ASP A CA 1
ATOM 3097 C C . ASP A 1 382 ? 29.543 5.695 -15.589 1.00 90.31 382 ASP A C 1
ATOM 3099 O O . ASP A 1 382 ? 29.318 4.579 -15.123 1.00 90.31 382 ASP A O 1
ATOM 3103 N N . SER A 1 383 ? 30.546 6.463 -15.159 1.00 90.31 383 SER A N 1
ATOM 3104 C CA . SER A 1 383 ? 31.512 6.026 -14.148 1.00 90.31 383 SER A CA 1
ATOM 3105 C C . SER A 1 383 ? 30.883 5.798 -12.774 1.00 90.31 383 SER A C 1
ATOM 3107 O O . SER A 1 383 ? 31.347 4.936 -12.036 1.00 90.31 383 SER A O 1
ATOM 3109 N N . ALA A 1 384 ? 29.840 6.556 -12.418 1.00 90.94 384 ALA A N 1
ATOM 3110 C CA . ALA A 1 384 ? 29.167 6.400 -11.133 1.00 90.94 384 ALA A CA 1
ATOM 3111 C C . ALA A 1 384 ? 28.291 5.141 -11.120 1.00 90.94 384 ALA A C 1
ATOM 3113 O O . ALA A 1 384 ? 28.275 4.404 -10.136 1.00 90.94 384 ALA A O 1
ATOM 3114 N N . VAL A 1 385 ? 27.594 4.868 -12.228 1.00 91.94 385 VAL A N 1
ATOM 3115 C CA . VAL A 1 385 ? 26.793 3.645 -12.382 1.00 91.94 385 VAL A CA 1
ATOM 3116 C C . VAL A 1 385 ? 27.695 2.407 -12.414 1.00 91.94 385 VAL A C 1
ATOM 3118 O O . VAL A 1 385 ? 27.404 1.432 -11.729 1.00 91.94 385 VAL A O 1
ATOM 3121 N N . GLU A 1 386 ? 28.814 2.463 -13.140 1.00 93.25 386 GLU A N 1
ATOM 3122 C CA . GLU A 1 386 ? 29.808 1.383 -13.194 1.00 93.25 386 GLU A CA 1
ATOM 3123 C C . GLU A 1 386 ? 30.378 1.057 -11.807 1.00 93.25 386 GLU A C 1
ATOM 3125 O O . GLU A 1 386 ? 30.368 -0.102 -11.400 1.00 93.25 386 GLU A O 1
ATOM 3130 N N . ALA A 1 387 ? 30.808 2.069 -11.045 1.00 93.31 387 ALA A N 1
ATOM 3131 C CA . ALA A 1 387 ? 31.329 1.863 -9.693 1.00 93.31 387 ALA A CA 1
ATOM 3132 C C . ALA A 1 387 ? 30.291 1.183 -8.778 1.00 93.31 387 ALA A C 1
ATOM 3134 O O . ALA A 1 387 ? 30.587 0.175 -8.138 1.00 93.31 387 ALA A O 1
ATOM 3135 N N . ASN A 1 388 ? 29.040 1.662 -8.796 1.00 93.19 388 ASN A N 1
ATOM 3136 C CA . ASN A 1 388 ? 27.955 1.058 -8.017 1.00 93.19 388 ASN A CA 1
ATOM 3137 C C . ASN A 1 388 ? 27.674 -0.398 -8.427 1.00 93.19 388 ASN A C 1
ATOM 3139 O O . ASN A 1 388 ? 27.355 -1.231 -7.575 1.00 93.19 388 ASN A O 1
ATOM 3143 N N . TRP A 1 389 ? 27.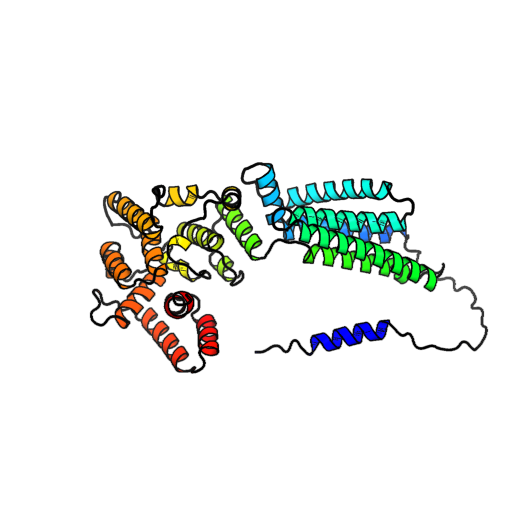769 -0.713 -9.722 1.00 92.88 389 TRP A N 1
ATOM 3144 C CA . TRP A 1 389 ? 27.596 -2.075 -10.228 1.00 92.88 389 TRP A CA 1
ATOM 3145 C C . TRP A 1 389 ? 28.734 -3.000 -9.793 1.00 92.88 389 TRP A C 1
ATOM 3147 O O . TRP A 1 389 ? 28.483 -4.146 -9.415 1.00 92.88 389 TRP A O 1
ATOM 3157 N N . GLN A 1 390 ? 29.977 -2.520 -9.814 1.00 94.06 390 GLN A N 1
ATOM 3158 C CA . GLN A 1 390 ? 31.137 -3.292 -9.369 1.00 94.06 390 GLN A CA 1
ATOM 3159 C C . GLN A 1 390 ? 31.032 -3.653 -7.885 1.00 94.06 390 GLN A C 1
ATOM 3161 O O . GLN A 1 390 ? 31.252 -4.813 -7.522 1.00 94.06 390 GLN A O 1
ATOM 3166 N N . ASP A 1 391 ? 30.600 -2.712 -7.045 1.00 94.19 391 ASP A N 1
ATOM 3167 C CA . ASP A 1 391 ? 30.349 -2.977 -5.627 1.00 94.19 391 ASP A CA 1
ATOM 3168 C C . ASP A 1 391 ? 29.205 -3.990 -5.437 1.00 94.19 391 ASP A C 1
ATOM 3170 O O . ASP A 1 391 ? 29.339 -4.955 -4.674 1.00 94.19 391 ASP A O 1
ATOM 3174 N N . TYR A 1 392 ? 28.105 -3.831 -6.187 1.00 94.00 392 TYR A N 1
ATOM 3175 C CA . TYR A 1 392 ? 26.984 -4.779 -6.198 1.00 94.00 392 TYR A CA 1
ATOM 3176 C C . TYR A 1 392 ? 27.441 -6.196 -6.576 1.00 94.00 392 TYR A C 1
ATOM 3178 O O . TYR A 1 392 ? 27.125 -7.166 -5.882 1.00 94.00 392 TYR A O 1
ATOM 3186 N N . SER A 1 393 ? 28.221 -6.323 -7.652 1.00 92.38 393 SER A N 1
ATOM 3187 C CA . SER A 1 393 ? 28.732 -7.600 -8.152 1.00 92.38 393 SER A CA 1
ATOM 3188 C C . SER A 1 393 ? 29.705 -8.246 -7.167 1.00 92.38 393 SER A C 1
ATOM 3190 O O . SER A 1 393 ? 29.587 -9.437 -6.889 1.00 92.38 393 SER A O 1
ATOM 3192 N N . THR A 1 394 ? 30.615 -7.470 -6.575 1.00 94.19 394 THR A N 1
ATOM 3193 C CA . THR A 1 394 ? 31.583 -7.962 -5.581 1.00 94.19 394 THR A CA 1
ATOM 3194 C C . THR A 1 394 ? 30.872 -8.494 -4.337 1.00 94.19 394 THR A C 1
ATOM 3196 O O . THR A 1 394 ? 31.162 -9.596 -3.859 1.00 94.19 394 THR A O 1
ATOM 3199 N N . MET A 1 395 ? 29.875 -7.753 -3.841 1.00 91.69 395 MET A N 1
ATOM 3200 C CA . MET A 1 395 ? 29.048 -8.176 -2.710 1.00 91.69 395 MET A CA 1
ATOM 3201 C C . MET A 1 395 ? 28.241 -9.442 -3.034 1.00 91.69 395 MET A C 1
ATOM 3203 O O . MET A 1 395 ? 28.082 -10.314 -2.176 1.00 91.69 395 MET A O 1
ATOM 3207 N N . LYS A 1 396 ? 27.764 -9.571 -4.278 1.00 91.75 396 LYS A N 1
ATOM 3208 C CA . LYS A 1 396 ? 27.049 -10.752 -4.775 1.00 91.75 396 LYS A CA 1
ATOM 3209 C C . LYS A 1 396 ? 27.952 -11.986 -4.847 1.00 91.75 396 LYS A C 1
ATOM 3211 O O . LYS A 1 396 ? 27.528 -13.054 -4.412 1.00 91.75 396 LYS A O 1
ATOM 3216 N N . THR A 1 397 ? 29.169 -11.864 -5.381 1.00 91.25 397 THR A N 1
ATOM 3217 C CA . THR A 1 397 ? 30.120 -12.986 -5.509 1.00 91.25 397 THR A CA 1
ATOM 3218 C C . THR A 1 397 ? 30.699 -13.426 -4.170 1.00 91.25 397 THR A C 1
ATOM 3220 O O . THR A 1 397 ? 31.037 -14.594 -4.009 1.00 91.25 397 THR A O 1
ATOM 3223 N N . GLY A 1 398 ? 30.777 -12.516 -3.194 1.00 89.75 398 GLY A N 1
ATOM 3224 C CA . GLY A 1 398 ? 31.262 -12.815 -1.846 1.00 89.75 398 GLY A CA 1
ATOM 3225 C C . GLY A 1 398 ? 30.321 -13.678 -0.995 1.00 89.75 398 GLY A C 1
ATOM 3226 O O . GLY A 1 398 ? 30.701 -14.051 0.111 1.00 89.75 398 GLY A O 1
ATOM 3227 N N . GLN A 1 399 ? 29.106 -13.987 -1.467 1.00 89.50 399 GLN A N 1
ATOM 3228 C CA . GLN A 1 399 ? 28.124 -14.790 -0.731 1.00 89.50 399 GLN A CA 1
ATOM 3229 C C . GLN A 1 399 ? 27.595 -15.954 -1.571 1.00 89.50 399 GLN A C 1
ATOM 3231 O O . GLN A 1 399 ? 27.003 -15.759 -2.634 1.00 89.50 399 GLN A O 1
ATOM 3236 N N . THR A 1 400 ? 27.766 -17.175 -1.064 1.00 90.06 400 THR A N 1
ATOM 3237 C CA . THR A 1 400 ? 27.338 -18.411 -1.737 1.00 90.06 400 THR A CA 1
ATOM 3238 C C . THR A 1 400 ? 25.873 -18.756 -1.464 1.00 90.06 400 THR A C 1
ATOM 3240 O O . THR A 1 400 ? 25.171 -19.199 -2.372 1.00 90.06 400 THR A O 1
ATOM 3243 N N . ASP A 1 401 ? 25.386 -18.519 -0.243 1.00 92.38 401 ASP A N 1
ATOM 3244 C CA . ASP A 1 401 ? 23.992 -18.772 0.137 1.00 92.38 401 ASP A CA 1
ATOM 3245 C C . ASP A 1 401 ? 23.051 -17.745 -0.514 1.00 92.38 401 ASP A C 1
ATOM 3247 O O . ASP A 1 401 ? 23.136 -16.540 -0.257 1.00 92.38 401 ASP A O 1
ATOM 3251 N N . SER A 1 402 ? 22.114 -18.237 -1.330 1.00 89.62 402 SER A N 1
ATOM 3252 C CA . SER A 1 402 ? 21.146 -17.418 -2.067 1.00 89.62 402 SER A CA 1
ATOM 3253 C C . SER A 1 402 ? 20.272 -16.547 -1.157 1.00 89.62 402 SER A C 1
ATOM 3255 O O . SER A 1 402 ? 20.008 -15.389 -1.485 1.00 89.62 402 SER A O 1
ATOM 3257 N N . THR A 1 403 ? 19.856 -17.056 0.005 1.00 90.06 403 THR A N 1
ATOM 3258 C CA . THR A 1 403 ? 18.975 -16.328 0.934 1.00 90.06 403 THR A CA 1
ATOM 3259 C C . THR A 1 403 ? 19.736 -15.215 1.643 1.00 90.06 403 THR A C 1
ATOM 3261 O O . THR A 1 403 ? 19.234 -14.097 1.800 1.00 90.06 403 THR A O 1
ATOM 3264 N N . ILE A 1 404 ? 20.971 -15.496 2.067 1.00 91.25 404 ILE A N 1
ATOM 3265 C CA . ILE A 1 404 ? 21.843 -14.492 2.689 1.00 91.25 404 ILE A CA 1
ATOM 3266 C C . ILE A 1 404 ? 22.204 -13.423 1.660 1.00 91.25 404 ILE A C 1
ATOM 3268 O O . ILE A 1 404 ? 22.082 -12.235 1.955 1.00 91.25 404 ILE A O 1
ATOM 3272 N N . AR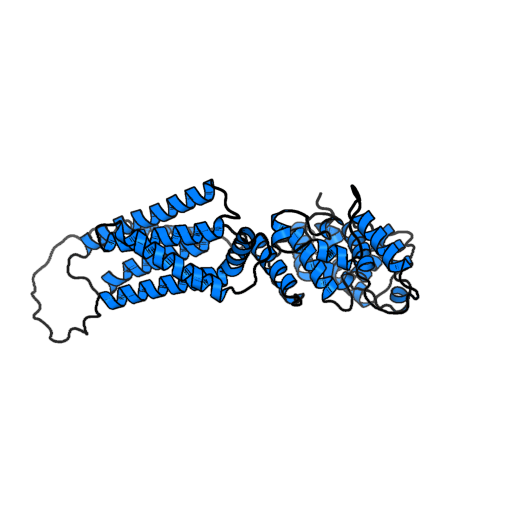G A 1 405 ? 22.559 -13.832 0.438 1.00 92.94 405 ARG A N 1
ATOM 3273 C CA . ARG A 1 405 ? 22.884 -12.936 -0.674 1.00 92.94 405 ARG A CA 1
ATOM 3274 C C . ARG A 1 405 ? 21.725 -12.007 -1.019 1.00 92.94 405 ARG A C 1
ATOM 3276 O O . ARG A 1 405 ? 21.925 -10.796 -1.068 1.00 92.94 405 ARG A O 1
ATOM 3283 N N . GLN A 1 406 ? 20.509 -12.535 -1.176 1.00 90.81 406 GLN A N 1
ATOM 3284 C CA . GLN A 1 406 ? 19.325 -11.718 -1.454 1.00 90.81 406 GLN A CA 1
ATOM 3285 C C . GLN A 1 406 ? 19.070 -10.702 -0.335 1.00 90.81 406 GLN A C 1
ATOM 3287 O O . GLN A 1 406 ? 18.842 -9.526 -0.615 1.00 90.81 406 GLN A O 1
ATOM 3292 N N . ASN A 1 407 ? 19.135 -11.126 0.931 1.00 90.38 407 ASN A N 1
ATOM 3293 C CA . ASN A 1 407 ? 18.912 -10.239 2.075 1.00 90.38 407 ASN A CA 1
ATOM 3294 C C . ASN A 1 407 ? 20.008 -9.177 2.229 1.00 90.38 407 ASN A C 1
ATOM 3296 O O . ASN A 1 407 ? 19.703 -8.043 2.599 1.00 90.38 407 ASN A O 1
ATOM 3300 N N . LEU A 1 408 ? 21.265 -9.530 1.954 1.00 92.06 408 LEU A N 1
ATOM 3301 C CA . LEU A 1 408 ? 22.400 -8.612 1.984 1.00 92.06 408 LEU A CA 1
ATOM 3302 C C . LEU A 1 408 ? 22.264 -7.553 0.885 1.00 92.06 408 LEU A C 1
ATOM 3304 O O . LEU A 1 408 ? 22.241 -6.360 1.183 1.00 92.06 408 LEU A O 1
ATOM 3308 N N . LEU A 1 409 ? 22.079 -7.987 -0.365 1.00 92.69 409 LEU A N 1
ATOM 3309 C CA . LEU A 1 409 ? 21.928 -7.089 -1.508 1.00 92.69 409 LEU A CA 1
ATOM 3310 C C . LEU A 1 409 ? 20.673 -6.222 -1.387 1.00 92.69 409 LEU A C 1
ATOM 3312 O O . LEU A 1 409 ? 20.711 -5.053 -1.751 1.00 92.69 409 LEU A O 1
ATOM 3316 N N . ARG A 1 410 ? 19.580 -6.738 -0.811 1.00 89.44 410 ARG A N 1
ATOM 3317 C CA . ARG A 1 410 ? 18.362 -5.946 -0.595 1.00 89.44 410 ARG A CA 1
ATOM 3318 C C . ARG A 1 410 ? 18.572 -4.775 0.364 1.00 89.44 410 ARG A C 1
ATOM 3320 O O . ARG A 1 410 ? 17.918 -3.751 0.208 1.00 89.44 410 ARG A O 1
ATOM 3327 N N . ARG A 1 411 ? 19.460 -4.902 1.355 1.00 88.06 411 ARG A N 1
ATOM 3328 C CA . ARG A 1 411 ? 19.724 -3.827 2.330 1.00 88.06 411 ARG A CA 1
ATOM 3329 C C . ARG A 1 411 ? 20.494 -2.664 1.720 1.00 88.06 411 ARG A C 1
ATOM 3331 O O . ARG A 1 411 ? 20.172 -1.523 2.022 1.00 88.06 411 ARG A O 1
ATOM 3338 N N . SER A 1 412 ? 21.485 -2.963 0.886 1.00 90.00 412 SER A N 1
ATOM 3339 C CA . SER A 1 412 ? 22.376 -1.945 0.316 1.00 90.00 412 SER A CA 1
ATOM 3340 C C . SER A 1 412 ? 21.909 -1.448 -1.053 1.00 90.00 412 SER A C 1
ATOM 3342 O O . SER A 1 412 ? 22.090 -0.282 -1.377 1.00 90.00 412 SER A O 1
ATOM 3344 N N . TYR A 1 413 ? 21.270 -2.317 -1.839 1.00 91.38 413 TYR A N 1
ATOM 3345 C CA . TYR A 1 413 ? 20.915 -2.072 -3.239 1.00 91.38 413 TYR A CA 1
ATOM 3346 C C . TYR A 1 413 ? 19.454 -2.401 -3.563 1.00 91.38 413 TYR A C 1
ATOM 3348 O O . TYR A 1 413 ? 19.087 -2.453 -4.728 1.00 91.38 413 TYR A O 1
ATOM 3356 N N . GLY A 1 414 ? 18.583 -2.598 -2.568 1.00 87.38 414 GLY A N 1
ATOM 3357 C CA . GLY A 1 414 ? 17.172 -2.942 -2.806 1.00 87.38 414 GLY A CA 1
ATOM 3358 C C . GLY A 1 414 ? 16.369 -1.889 -3.577 1.00 87.38 414 GLY A C 1
ATOM 3359 O O . GLY A 1 414 ? 15.275 -2.188 -4.040 1.00 87.38 414 GLY A O 1
ATOM 3360 N N . GLN A 1 415 ? 16.909 -0.676 -3.712 1.00 88.06 415 GLN A N 1
ATOM 3361 C CA . GLN A 1 415 ? 16.315 0.425 -4.468 1.00 88.06 415 GLN A CA 1
ATOM 3362 C C . GLN A 1 415 ? 16.883 0.574 -5.885 1.00 88.06 415 GLN A C 1
ATOM 3364 O O . GLN A 1 415 ? 16.518 1.531 -6.563 1.00 88.06 415 GLN A O 1
ATOM 3369 N N . THR A 1 416 ? 17.790 -0.306 -6.323 1.00 92.31 416 THR A N 1
ATOM 3370 C CA . THR A 1 416 ? 18.326 -0.291 -7.691 1.00 92.31 416 THR A CA 1
ATOM 3371 C C . THR A 1 416 ? 17.473 -1.150 -8.613 1.00 92.31 416 THR A C 1
ATOM 3373 O O . THR A 1 416 ? 16.868 -2.150 -8.209 1.00 92.31 416 THR A O 1
ATOM 3376 N N . TYR A 1 417 ? 17.464 -0.789 -9.891 1.00 93.88 417 TYR A N 1
ATOM 3377 C CA . TYR A 1 417 ? 16.813 -1.570 -10.931 1.00 93.88 417 TYR A CA 1
ATOM 3378 C C . TYR A 1 417 ? 17.402 -2.981 -11.034 1.00 93.88 417 TYR A C 1
ATOM 3380 O O . TYR A 1 417 ? 16.674 -3.945 -11.252 1.00 93.88 417 TYR A O 1
ATOM 3388 N N . TRP A 1 418 ? 18.710 -3.127 -10.828 1.00 93.06 418 TRP A N 1
ATOM 3389 C CA . TRP A 1 418 ? 19.402 -4.414 -10.891 1.00 93.06 418 TRP A CA 1
ATOM 3390 C C . TRP A 1 418 ? 18.886 -5.418 -9.871 1.00 93.06 418 TRP A C 1
ATOM 3392 O O . TRP A 1 418 ? 18.628 -6.572 -10.215 1.00 93.06 418 TRP A O 1
ATOM 3402 N N . TRP A 1 419 ? 18.704 -4.972 -8.623 1.00 92.19 419 TRP A N 1
ATOM 3403 C CA . TRP A 1 419 ? 18.180 -5.831 -7.571 1.00 92.19 419 TRP A CA 1
ATOM 3404 C C . TRP A 1 419 ? 16.763 -6.300 -7.907 1.00 92.19 419 TRP A C 1
ATOM 3406 O O . TRP A 1 419 ? 16.474 -7.494 -7.811 1.00 92.19 419 TRP A O 1
ATOM 3416 N N . TRP A 1 420 ? 15.906 -5.388 -8.376 1.00 92.12 420 TRP A N 1
ATOM 3417 C CA . TRP A 1 420 ? 14.564 -5.738 -8.840 1.00 92.12 420 TRP A CA 1
ATOM 3418 C C . TRP A 1 420 ? 14.600 -6.723 -10.024 1.00 92.12 420 TRP A C 1
ATOM 3420 O O . TRP A 1 420 ? 13.900 -7.738 -10.010 1.00 92.12 420 TRP A O 1
ATOM 3430 N N . TYR A 1 421 ? 15.448 -6.467 -11.024 1.00 92.56 421 TYR A N 1
ATOM 3431 C CA . TYR A 1 421 ? 15.539 -7.260 -12.252 1.00 92.56 421 TYR A CA 1
ATOM 3432 C C . TYR A 1 421 ? 15.986 -8.704 -11.993 1.00 92.56 421 TYR A C 1
ATOM 3434 O O . TYR A 1 421 ? 15.535 -9.626 -12.681 1.00 92.56 421 TYR A O 1
ATOM 3442 N N . GLU A 1 422 ? 16.871 -8.898 -11.012 1.00 90.62 422 GLU A N 1
ATOM 3443 C CA . GLU A 1 422 ? 17.404 -10.207 -10.637 1.00 90.62 422 GLU A CA 1
ATOM 3444 C C . GLU A 1 422 ? 16.482 -10.980 -9.684 1.00 90.62 422 GLU A C 1
ATOM 3446 O O . GLU A 1 422 ? 16.292 -12.180 -9.885 1.00 90.62 422 GLU A O 1
ATOM 3451 N N . TYR A 1 423 ? 15.908 -10.315 -8.671 1.00 88.94 423 TYR A N 1
ATOM 3452 C CA . TYR A 1 423 ? 15.240 -10.990 -7.547 1.00 88.94 423 TYR A CA 1
ATOM 3453 C C . TYR A 1 423 ? 13.719 -10.826 -7.474 1.00 88.94 423 TYR A C 1
ATOM 3455 O O . TYR A 1 423 ? 13.089 -11.585 -6.744 1.00 88.94 423 TYR A O 1
ATOM 3463 N N . VAL A 1 424 ? 13.125 -9.837 -8.148 1.00 86.56 424 VAL A N 1
ATOM 3464 C CA . VAL A 1 424 ? 11.670 -9.575 -8.083 1.00 86.56 424 VAL A CA 1
ATOM 3465 C C . VAL A 1 424 ? 10.985 -9.950 -9.389 1.00 86.56 424 VAL A C 1
ATOM 3467 O O . VAL A 1 424 ? 9.922 -10.557 -9.376 1.00 86.56 424 VAL A O 1
ATOM 3470 N N . ARG A 1 425 ? 11.607 -9.635 -10.527 1.00 84.19 425 ARG A N 1
ATOM 3471 C CA . ARG A 1 425 ? 11.061 -9.948 -11.855 1.00 84.19 425 ARG A CA 1
ATOM 3472 C C . ARG A 1 425 ? 10.864 -11.452 -12.094 1.00 84.19 425 ARG A C 1
ATOM 3474 O O . ARG A 1 425 ? 9.970 -11.839 -12.831 1.00 84.19 425 ARG A O 1
ATOM 3481 N N . THR A 1 426 ? 11.748 -12.278 -11.539 1.00 66.38 426 THR A N 1
ATOM 3482 C CA . THR A 1 426 ? 11.881 -13.718 -11.828 1.00 66.38 426 THR A CA 1
ATOM 3483 C C . THR A 1 426 ? 11.086 -14.618 -10.884 1.00 66.38 426 THR A C 1
ATOM 3485 O O . THR A 1 426 ? 11.111 -15.832 -11.059 1.00 66.38 426 THR A O 1
ATOM 3488 N N . THR A 1 427 ? 10.398 -14.057 -9.885 1.00 58.03 427 THR A N 1
ATOM 3489 C CA . THR A 1 427 ? 9.524 -14.830 -8.996 1.00 58.03 427 THR A CA 1
ATOM 3490 C C . THR A 1 427 ? 8.166 -15.035 -9.670 1.00 58.03 427 THR A C 1
ATOM 3492 O O . THR A 1 427 ? 7.231 -14.282 -9.392 1.00 58.03 427 THR A O 1
ATOM 3495 N N . GLU A 1 428 ? 8.089 -16.003 -10.583 1.00 41.56 428 GLU A N 1
ATOM 3496 C CA . GLU A 1 428 ? 6.836 -16.633 -11.038 1.00 41.56 428 GLU A CA 1
ATOM 3497 C C . GLU A 1 428 ? 6.676 -18.009 -10.381 1.00 41.56 428 GLU A C 1
ATOM 3499 O O . GLU A 1 428 ? 7.699 -18.726 -10.251 1.00 41.56 428 GLU A O 1
#

Foldseek 3Di:
DDDDPPVVVVVVVVVVVVVPDDDDDDDDDDDDDDDDDPDDPDDPDLVVLLVVLVVVLLVLQLCLQLPVLLLLLQLVVLVVVVARGARDSNVSSVVVSVVLVVQLVVQLVVDDDPVLSVLVSLLVSLLVSQCSSQVVQDDPVLSVVLNVVSVCLSVVLVVVVVVLCVVQDPDDDPCSSNVSSVVSSVVSSVSSVPSRRDDLANVLLSVLLNCVVVVHQDDLVVQLVRDLDDDLQSLLSNLVSQQVPDQQGSLQRNLSHRDAFDALSSNQHDDDSSSRSRHNSVSVQVLLPHDDDVPQDSLNRLVVSLVVQVVPDPDPPDSGPRHSLRSNLVRCLRLVPLQVSLVSCCVRPVPCQVVVPHHQQSLLSLQVQQVVDPDHPDHHDDPVSVVVVVVLVVLQVVDDDPVVSLVVCCVVPSSHSVNCSPPRSPPD

Organism: NCBI:txid749906

InterPro domains:
  IPR045692 Protein of unknown function DUF6057 [PF19529] (323-422)

Radius of gyration: 30.77 Å; chains: 1; bounding box: 62×43×102 Å

Sequence (428 aa):
MTCDTSRSRRLIFKLIFFFIHPTEVSPSVLSARPTPCPDAPPFVDDSSSQRMIHLFLYLYLFLFLSVAQADTVTYQLSQLLGRPAPQWPLVYGLLLTVLLATIRRLISRCFSSPDSQTTWSWAATSFLAVTLVSLPFASVFYLFLLGLIAGGIGWGFRKWQLRLNQLWGKQRTPWQRMMPAIVFALLLSLYLGIGAAATDLEHYEMRTAQTLQEGKKIEPSRMEKHSLVTSQRLFAMRSYSMAKASRFGLGNQLFRQPVPQGKSELLLIPNDAHQRLLFPVDSLYMRLGGLPRKDETALSYFRRMAEEERLRMDSPTSFHSLPALDYYLCALLLEGNLDIFSKEFLRLYPRSLRNKKLPTYFAEALFLYTHTRTRPILVFHDSAVEANWQDYSTMKTGQTDSTIRQNLLRRSYGQTYWWWYEYVRTTE